Protein AF-A0A4Y8K3B5-F1 (afdb_monomer)

Structure (mmCIF, N/CA/C/O backbone):
data_AF-A0A4Y8K3B5-F1
#
_entry.id   AF-A0A4Y8K3B5-F1
#
loop_
_atom_site.group_PDB
_atom_site.id
_atom_site.type_symbol
_atom_site.label_atom_id
_atom_site.label_alt_id
_atom_site.label_comp_id
_atom_site.label_asym_id
_atom_site.label_entity_id
_atom_site.label_seq_id
_atom_site.pdbx_PDB_ins_code
_atom_site.Cartn_x
_atom_site.Cartn_y
_atom_site.Cartn_z
_atom_site.occupancy
_atom_site.B_iso_or_equiv
_atom_site.auth_seq_id
_atom_site.auth_comp_id
_atom_site.auth_asym_id
_atom_site.auth_atom_id
_atom_site.pdbx_PDB_model_num
ATOM 1 N N . MET A 1 1 ? -19.497 -3.022 11.521 1.00 83.75 1 MET A N 1
ATOM 2 C CA . MET A 1 1 ? -19.851 -3.407 12.909 1.00 83.75 1 MET A CA 1
ATOM 3 C C . MET A 1 1 ? -18.554 -3.649 13.669 1.00 83.75 1 MET A C 1
ATOM 5 O O . MET A 1 1 ? -17.689 -4.311 13.110 1.00 83.75 1 MET A O 1
ATOM 9 N N . TYR A 1 2 ? -18.401 -3.121 14.886 1.00 92.69 2 TYR A N 1
ATOM 10 C CA . TYR A 1 2 ? -17.222 -3.357 15.733 1.00 92.69 2 TYR A CA 1
ATOM 11 C C . TYR A 1 2 ? -17.596 -4.124 17.005 1.00 92.69 2 TYR A C 1
ATOM 13 O O . TYR A 1 2 ? -18.757 -4.153 17.409 1.00 92.69 2 TYR A O 1
ATOM 21 N N . THR A 1 3 ? -16.606 -4.762 17.628 1.00 96.38 3 THR A N 1
ATOM 22 C CA . THR A 1 3 ? -16.759 -5.501 18.891 1.00 96.38 3 THR A CA 1
ATOM 23 C C . THR A 1 3 ? -16.154 -4.694 20.035 1.00 96.38 3 THR A C 1
ATOM 25 O O . THR A 1 3 ? -15.008 -4.266 19.938 1.00 96.38 3 THR A O 1
ATOM 28 N N . ARG A 1 4 ? -16.889 -4.485 21.130 1.00 95.81 4 ARG A N 1
ATOM 29 C CA . ARG A 1 4 ? -16.336 -3.837 22.329 1.00 95.81 4 ARG A CA 1
ATOM 30 C C . ARG A 1 4 ? -15.684 -4.865 23.245 1.00 95.81 4 ARG A C 1
ATOM 32 O O . ARG A 1 4 ? -16.208 -5.960 23.435 1.00 95.81 4 ARG A O 1
ATOM 39 N N . VAL A 1 5 ? -14.543 -4.497 23.810 1.00 96.75 5 VAL A N 1
ATOM 40 C CA . VAL A 1 5 ? -13.755 -5.298 24.745 1.00 96.75 5 VAL A CA 1
ATOM 41 C C . VAL A 1 5 ? -13.869 -4.643 26.114 1.00 96.75 5 VAL A C 1
ATOM 43 O O . VAL A 1 5 ? -13.113 -3.739 26.450 1.00 96.75 5 VAL A O 1
ATOM 46 N N . GLU A 1 6 ? -14.867 -5.083 26.878 1.00 95.00 6 GLU A N 1
ATOM 47 C CA . GLU A 1 6 ? -15.272 -4.450 28.146 1.00 95.00 6 GLU A CA 1
ATOM 48 C C . GLU A 1 6 ? -14.908 -5.297 29.377 1.00 95.00 6 GLU A C 1
ATOM 50 O O . GLU A 1 6 ? -15.118 -4.882 30.513 1.00 95.00 6 GLU A O 1
ATOM 55 N N . THR A 1 7 ? -14.367 -6.504 29.178 1.00 96.56 7 THR A N 1
ATOM 56 C CA . THR A 1 7 ? -14.048 -7.434 30.269 1.00 96.56 7 THR A CA 1
ATOM 57 C C . THR A 1 7 ? -12.672 -8.060 30.101 1.00 96.56 7 THR A C 1
ATOM 59 O O . THR A 1 7 ? -12.177 -8.227 28.988 1.00 96.56 7 THR A O 1
ATOM 62 N N . SER A 1 8 ? -12.089 -8.494 31.218 1.00 96.38 8 SER A N 1
ATOM 63 C CA . SER A 1 8 ? -10.820 -9.230 31.248 1.00 96.38 8 SER A CA 1
ATOM 64 C C . SER A 1 8 ? -10.861 -10.525 30.416 1.00 96.38 8 SER A C 1
ATOM 66 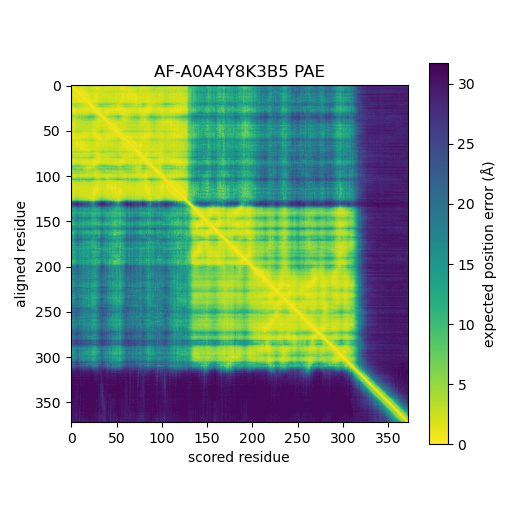O O . SER A 1 8 ? -9.904 -10.864 29.721 1.00 96.38 8 SER A O 1
ATOM 68 N N . VAL A 1 9 ? -12.007 -11.217 30.402 1.00 97.31 9 VAL A N 1
ATOM 69 C CA . VAL A 1 9 ? -12.218 -12.407 29.558 1.00 97.31 9 VAL A CA 1
ATOM 70 C C . VAL A 1 9 ? -12.198 -12.035 28.074 1.00 97.31 9 VAL A C 1
ATOM 72 O O . VAL A 1 9 ? -11.561 -12.726 27.282 1.00 97.31 9 VAL A O 1
ATOM 75 N N . ALA A 1 10 ? -12.843 -10.928 27.693 1.00 97.06 10 ALA A N 1
ATOM 76 C CA . ALA A 1 10 ? -12.814 -10.438 26.316 1.00 97.06 10 ALA A CA 1
ATOM 77 C C . ALA A 1 10 ? -11.402 -9.996 25.891 1.00 97.06 10 ALA A C 1
ATOM 79 O O . ALA A 1 10 ? -11.016 -10.231 24.749 1.00 97.06 10 ALA A O 1
ATOM 80 N N . VAL A 1 11 ? -10.606 -9.422 26.804 1.00 97.88 11 VAL A N 1
ATOM 81 C CA . VAL A 1 11 ? -9.186 -9.111 26.558 1.00 97.88 11 VAL A CA 1
ATOM 82 C C . VAL A 1 11 ? -8.391 -10.384 26.275 1.00 97.88 11 VAL A C 1
ATOM 84 O O . VAL A 1 11 ? -7.653 -10.431 25.294 1.00 97.88 11 VAL A O 1
ATOM 87 N N . GLN A 1 12 ? -8.582 -11.439 27.072 1.00 97.38 12 GLN A N 1
ATOM 88 C CA . GLN A 1 12 ? -7.907 -12.717 26.842 1.00 97.38 12 GLN A CA 1
ATOM 89 C C . GLN A 1 12 ? -8.307 -13.340 25.497 1.00 97.38 12 GLN A C 1
ATOM 91 O O . GLN A 1 12 ? -7.457 -13.856 24.777 1.00 97.38 12 GLN A O 1
ATOM 96 N N . GLN A 1 13 ? -9.591 -13.275 25.134 1.00 97.38 13 GLN A N 1
ATOM 97 C CA . GLN A 1 13 ? -10.078 -13.748 23.835 1.00 97.38 13 GLN A CA 1
ATOM 98 C C . GLN A 1 13 ? -9.484 -12.944 22.674 1.00 97.38 13 GLN A C 1
ATOM 100 O O . GLN A 1 13 ? -9.074 -13.536 21.676 1.00 97.38 13 GLN A O 1
ATOM 105 N N . LEU A 1 14 ? -9.404 -11.616 22.814 1.00 97.50 14 LEU A N 1
ATOM 106 C CA . LEU A 1 14 ? -8.757 -10.749 21.834 1.00 97.50 14 LEU A CA 1
ATOM 107 C C . LEU A 1 14 ? -7.278 -11.121 21.677 1.00 97.50 14 LEU A C 1
ATOM 109 O O . LEU A 1 14 ? -6.834 -11.341 20.555 1.00 97.50 14 LEU A O 1
ATOM 113 N N . ALA A 1 15 ? -6.536 -11.247 22.778 1.00 97.31 15 ALA A N 1
ATOM 114 C CA . ALA A 1 15 ? -5.122 -11.609 22.751 1.00 97.31 15 ALA A CA 1
ATOM 115 C C . ALA A 1 15 ? -4.896 -12.981 22.099 1.00 97.31 15 ALA A C 1
ATOM 117 O O . ALA A 1 15 ? -4.095 -13.095 21.175 1.00 97.31 15 ALA A O 1
ATOM 118 N N . ASN A 1 16 ? -5.652 -14.004 22.513 1.00 96.62 16 ASN A N 1
ATOM 119 C CA . ASN A 1 16 ? -5.570 -15.344 21.928 1.00 96.62 16 ASN A CA 1
ATOM 120 C C . ASN A 1 16 ? -5.848 -15.317 20.419 1.00 96.62 16 ASN A C 1
ATOM 122 O O . ASN A 1 16 ? -5.157 -15.983 19.657 1.00 96.62 16 ASN A O 1
ATOM 126 N N . GLY A 1 17 ? -6.833 -14.526 19.985 1.00 95.69 17 GLY A N 1
ATOM 127 C CA . GLY A 1 17 ? -7.130 -14.348 18.569 1.00 95.69 17 GLY A CA 1
ATOM 128 C C . GLY A 1 17 ? -6.025 -13.615 17.808 1.00 95.69 17 GLY A C 1
ATOM 129 O O . GLY A 1 17 ? -5.702 -14.010 16.697 1.00 95.69 17 GLY A O 1
ATOM 130 N N . LEU A 1 18 ? -5.396 -12.590 18.390 1.00 96.00 18 LEU A N 1
ATOM 131 C CA . LEU A 1 18 ? -4.265 -11.894 17.759 1.00 96.00 18 LEU A CA 1
ATOM 132 C C . LEU A 1 18 ? -3.042 -12.812 17.566 1.00 96.00 18 LEU A C 1
ATOM 134 O O . LEU A 1 18 ? -2.334 -12.659 16.572 1.00 96.00 18 LEU A O 1
ATOM 138 N N . HIS A 1 19 ? -2.831 -13.778 18.468 1.00 94.75 19 HIS A N 1
ATOM 139 C CA . HIS A 1 19 ? -1.803 -14.826 18.351 1.00 94.75 19 HIS A CA 1
ATOM 140 C C . HIS A 1 19 ? -2.160 -15.955 17.378 1.00 94.75 19 HIS A C 1
ATOM 142 O O . HIS A 1 19 ? -1.281 -16.723 16.988 1.00 94.75 19 HIS A O 1
ATOM 148 N N . ASP A 1 20 ? -3.420 -16.063 16.959 1.00 94.50 20 ASP A N 1
ATOM 149 C CA . ASP A 1 20 ? -3.838 -17.057 15.977 1.00 94.50 20 ASP A CA 1
ATOM 150 C C . ASP A 1 20 ? -3.389 -16.640 14.565 1.00 94.50 20 ASP A C 1
ATOM 152 O O . ASP A 1 20 ? -3.889 -15.673 13.973 1.00 94.50 20 ASP A O 1
ATOM 156 N N . SER A 1 21 ? -2.431 -17.391 14.015 1.00 90.19 21 SER A N 1
ATOM 157 C CA . SER A 1 21 ? -1.927 -17.203 12.653 1.00 90.19 21 SER A CA 1
ATOM 158 C C . SER A 1 21 ? -2.905 -17.693 11.580 1.00 90.19 21 SER A C 1
ATOM 160 O O . SER A 1 21 ? -2.761 -17.321 10.416 1.00 90.19 21 SER A O 1
ATOM 162 N N . GLY A 1 22 ? -3.923 -18.472 11.963 1.00 89.19 22 GLY A N 1
ATOM 163 C CA . GLY A 1 22 ? -4.983 -18.988 11.097 1.00 89.19 22 GLY A CA 1
ATOM 164 C C . GLY A 1 22 ? -6.173 -18.045 10.902 1.00 89.19 22 GLY A C 1
ATOM 165 O O . GLY A 1 22 ? -7.165 -18.451 10.295 1.00 89.19 22 GLY A O 1
ATOM 166 N N . ARG A 1 23 ? -6.109 -16.801 11.402 1.00 93.31 23 ARG A N 1
ATOM 167 C CA . ARG A 1 23 ? -7.168 -15.798 11.197 1.00 93.31 23 ARG A CA 1
ATOM 168 C C . ARG A 1 23 ? -7.490 -15.618 9.715 1.00 93.31 23 ARG A C 1
ATOM 170 O O . ARG A 1 23 ? -6.604 -15.498 8.881 1.00 93.31 23 ARG A O 1
ATOM 177 N N . ASP A 1 24 ? -8.774 -15.509 9.398 1.00 89.50 24 ASP A N 1
ATOM 178 C CA . ASP A 1 24 ? -9.252 -15.306 8.029 1.00 89.50 24 ASP A CA 1
ATOM 179 C C . ASP A 1 24 ? -9.118 -13.852 7.557 1.00 89.50 24 ASP A C 1
ATOM 181 O O . ASP A 1 24 ? -9.246 -13.585 6.368 1.00 89.50 24 ASP A O 1
ATOM 185 N N . ARG A 1 25 ? -8.899 -12.901 8.476 1.00 93.25 25 ARG A N 1
ATOM 186 C CA . ARG A 1 25 ? -8.786 -11.477 8.154 1.00 93.25 25 ARG A CA 1
ATOM 187 C C . ARG A 1 25 ? -8.002 -10.654 9.180 1.00 93.25 25 ARG A C 1
ATOM 189 O O . ARG A 1 25 ? -7.949 -11.056 10.347 1.00 93.25 25 ARG A O 1
ATOM 196 N N . PRO A 1 26 ? -7.433 -9.496 8.788 1.00 95.50 26 PRO A N 1
ATOM 197 C CA . PRO A 1 26 ? -6.773 -8.567 9.700 1.00 95.50 26 PRO A CA 1
ATOM 198 C C . PRO A 1 26 ? -7.701 -8.078 10.809 1.00 95.50 26 PRO A C 1
ATOM 200 O O . PRO A 1 26 ? -8.916 -7.946 10.620 1.00 95.50 26 PRO A O 1
ATOM 203 N N . TRP A 1 27 ? -7.133 -7.813 11.983 1.00 97.56 27 TRP A N 1
ATOM 204 C CA . TRP A 1 27 ? -7.870 -7.253 13.118 1.00 97.56 27 TRP A CA 1
ATOM 205 C C . TRP A 1 27 ? -7.338 -5.860 13.427 1.00 97.56 27 TRP A C 1
ATOM 207 O O . TRP A 1 27 ? -6.131 -5.665 13.513 1.00 97.56 27 TRP A O 1
ATOM 217 N N . VAL A 1 28 ? -8.238 -4.904 13.626 1.00 97.88 28 VAL A N 1
ATOM 218 C CA . VAL A 1 28 ? -7.922 -3.533 14.024 1.00 97.88 28 VAL A CA 1
ATOM 219 C C . VAL A 1 28 ? -8.398 -3.328 15.448 1.00 97.88 28 VAL A C 1
ATOM 221 O O . VAL A 1 28 ? -9.571 -3.543 15.743 1.00 97.88 28 VAL A O 1
ATOM 224 N N . VAL A 1 29 ? -7.499 -2.905 16.329 1.00 97.94 29 VAL A N 1
ATOM 225 C CA . VAL A 1 29 ? -7.821 -2.571 17.717 1.00 97.94 29 VAL A CA 1
ATOM 226 C C . VAL A 1 29 ? -7.684 -1.067 17.884 1.00 97.94 29 VAL A C 1
ATOM 228 O O . VAL A 1 29 ? -6.636 -0.504 17.578 1.00 97.94 29 VAL A O 1
ATOM 231 N N . VAL A 1 30 ? -8.741 -0.422 18.363 1.00 97.69 30 VAL A N 1
ATOM 232 C CA . VAL A 1 30 ? -8.793 1.010 18.664 1.00 97.69 30 VAL A CA 1
ATOM 233 C C . VAL A 1 30 ? -8.993 1.176 20.159 1.00 97.69 30 VAL A C 1
ATOM 235 O O . VAL A 1 30 ? -9.850 0.517 20.747 1.00 97.69 30 VAL A O 1
ATOM 238 N N . SER A 1 31 ? -8.218 2.067 20.766 1.00 96.25 31 SER A N 1
ATOM 239 C CA . SER A 1 31 ? -8.417 2.484 22.148 1.00 96.25 31 SER A CA 1
ATOM 240 C C . SER A 1 31 ? -9.168 3.812 22.229 1.00 96.25 31 SER A C 1
ATOM 242 O O . SER A 1 31 ? -8.913 4.715 21.433 1.00 96.25 31 SER A O 1
ATOM 244 N N . SER A 1 32 ? -10.094 3.947 23.177 1.00 93.75 32 SER A N 1
ATOM 245 C CA . SER A 1 32 ? -10.698 5.241 23.530 1.00 93.75 32 SER A CA 1
ATOM 246 C C . SER A 1 32 ? -9.894 5.959 24.620 1.00 93.75 32 SER A C 1
ATOM 248 O O . SER A 1 32 ? -9.117 5.297 25.314 1.00 93.75 32 SER A O 1
ATOM 250 N N . PRO A 1 33 ? -10.046 7.285 24.803 1.00 91.19 33 PRO A N 1
ATOM 251 C CA . PRO A 1 33 ? -9.440 8.003 25.922 1.00 91.19 33 PRO A CA 1
ATOM 252 C C . PRO A 1 33 ? -9.828 7.402 27.279 1.00 91.19 33 PRO A C 1
ATOM 254 O O . PRO A 1 33 ? -10.920 6.853 27.439 1.00 91.19 33 PRO A O 1
ATOM 257 N N . PHE A 1 34 ? -8.950 7.552 28.273 1.00 88.56 34 PHE A N 1
ATOM 258 C CA . PHE A 1 34 ? -9.192 7.064 29.633 1.00 88.56 34 PHE A CA 1
ATOM 259 C C . PHE A 1 34 ? -10.488 7.642 30.224 1.00 88.56 34 PHE A C 1
ATOM 261 O O . PHE A 1 34 ? -10.708 8.853 30.173 1.00 88.56 34 PHE A O 1
ATOM 268 N N . GLY A 1 35 ? -11.329 6.784 30.808 1.00 84.50 35 GLY A N 1
ATOM 269 C CA . GLY A 1 35 ? -12.595 7.184 31.427 1.00 84.50 35 GLY A CA 1
ATOM 270 C C . GLY A 1 35 ? -13.713 7.478 30.425 1.00 84.50 35 GLY A C 1
ATOM 271 O O . GLY A 1 35 ? -14.761 7.998 30.813 1.00 84.50 35 GLY A O 1
ATOM 272 N N . THR A 1 36 ? -13.505 7.182 29.139 1.00 87.44 36 THR A N 1
ATOM 273 C CA . THR A 1 36 ? -14.505 7.384 28.090 1.00 87.44 36 THR A CA 1
ATOM 274 C C . THR A 1 36 ? -14.632 6.143 27.222 1.00 87.44 36 THR A C 1
ATOM 276 O O . THR A 1 36 ? -13.644 5.553 26.795 1.00 87.44 36 THR A O 1
ATOM 279 N N . ALA A 1 37 ? -15.864 5.778 26.881 1.00 84.38 37 ALA A N 1
ATOM 280 C CA . ALA A 1 37 ? -16.131 4.642 26.002 1.00 84.38 37 ALA A CA 1
ATOM 281 C C . ALA A 1 37 ? -16.168 5.031 24.507 1.00 84.38 37 ALA A C 1
ATOM 283 O O . ALA A 1 37 ? -16.436 4.181 23.656 1.00 84.38 37 ALA A O 1
ATOM 284 N N . VAL A 1 38 ? -15.964 6.315 24.187 1.00 89.19 38 VAL A N 1
ATOM 285 C CA . VAL A 1 38 ? -16.042 6.870 22.828 1.00 89.19 38 VAL A CA 1
ATOM 286 C C . VAL A 1 38 ? -14.626 7.175 22.344 1.00 89.19 38 VAL A C 1
ATOM 288 O O . VAL A 1 38 ? -13.961 7.998 22.966 1.00 89.19 38 VAL A O 1
ATOM 291 N N . PRO A 1 39 ? -14.134 6.527 21.277 1.00 92.06 39 PRO A N 1
ATOM 292 C CA . PRO A 1 39 ? -12.815 6.824 20.740 1.00 92.06 39 PRO A CA 1
ATOM 293 C C . PRO A 1 39 ? -12.799 8.162 19.997 1.00 92.06 39 PRO A C 1
ATOM 295 O O . PRO A 1 39 ? -13.800 8.566 19.410 1.00 92.06 39 PRO A O 1
ATOM 298 N N . GLU A 1 40 ? -11.641 8.823 19.986 1.00 92.00 40 GLU A N 1
ATOM 299 C CA . GLU A 1 40 ? -11.403 9.968 19.097 1.00 92.00 40 GLU A CA 1
ATOM 300 C C . GLU A 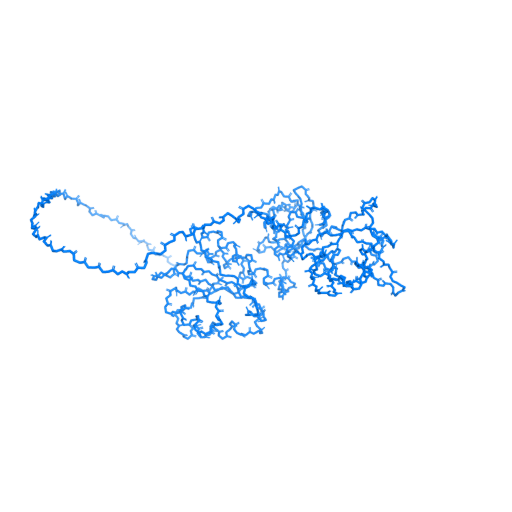1 40 ? -11.323 9.520 17.634 1.00 92.00 40 GLU A C 1
ATOM 302 O O . GLU A 1 40 ? -11.864 10.176 16.749 1.00 92.00 40 GLU A O 1
ATOM 307 N N . ILE A 1 41 ? -10.673 8.378 17.385 1.00 93.94 41 ILE A N 1
ATOM 308 C CA . ILE A 1 41 ? -10.634 7.727 16.073 1.00 93.94 41 ILE A CA 1
ATOM 309 C C . ILE A 1 41 ? -12.064 7.398 15.627 1.00 93.94 41 ILE A C 1
ATOM 311 O O . ILE A 1 41 ? -12.838 6.805 16.383 1.00 93.94 41 ILE A O 1
ATOM 315 N N . GLY A 1 42 ? -12.391 7.717 14.372 1.00 92.81 42 GLY A N 1
ATOM 316 C CA . GLY A 1 42 ? -13.704 7.506 13.768 1.00 92.81 42 GLY A CA 1
ATOM 317 C C . GLY A 1 42 ? -14.035 6.025 13.584 1.00 92.81 42 GLY A C 1
ATOM 318 O O . GLY A 1 42 ? -13.936 5.483 12.484 1.00 92.81 42 GLY A O 1
ATOM 319 N N . ILE A 1 43 ? -14.446 5.342 14.655 1.00 93.81 43 ILE A N 1
ATOM 320 C CA . ILE A 1 43 ? -14.652 3.887 14.645 1.00 93.81 43 ILE A CA 1
ATOM 321 C C . ILE A 1 43 ? -15.805 3.433 13.742 1.00 93.81 43 ILE A C 1
ATOM 323 O O . ILE A 1 43 ? -15.745 2.343 13.165 1.00 93.81 43 ILE A O 1
ATOM 327 N N . ASP A 1 44 ? -16.830 4.267 13.569 1.00 91.81 44 ASP A N 1
ATOM 328 C CA . ASP A 1 44 ? -17.928 4.005 12.636 1.00 91.81 44 ASP A CA 1
ATOM 329 C C . ASP A 1 44 ? -17.461 4.149 11.180 1.00 91.81 44 ASP A C 1
ATOM 331 O O . ASP A 1 44 ? -17.804 3.322 10.328 1.00 91.81 44 ASP A O 1
ATOM 335 N N . GLN A 1 45 ? -16.591 5.128 10.901 1.00 88.81 45 GLN A N 1
ATOM 336 C CA . GLN A 1 45 ? -15.936 5.261 9.599 1.00 88.81 45 GLN A CA 1
ATOM 337 C C . GLN A 1 45 ? -15.054 4.037 9.322 1.00 88.81 45 GLN A C 1
ATOM 339 O O . GLN A 1 45 ? -15.202 3.413 8.275 1.00 88.81 45 GLN A O 1
ATOM 344 N N . LEU A 1 46 ? -14.205 3.624 10.269 1.00 91.88 46 LEU A N 1
ATOM 345 C CA . LEU A 1 46 ? -13.419 2.389 10.145 1.00 91.88 46 LEU A CA 1
ATOM 346 C C . LEU A 1 46 ? -14.329 1.191 9.868 1.00 91.88 46 LEU A C 1
ATOM 348 O O . LEU A 1 46 ? -14.160 0.478 8.887 1.00 91.88 46 LEU A O 1
ATOM 352 N N . SER A 1 47 ? -15.350 0.998 10.693 1.00 90.38 47 SER A N 1
ATOM 353 C CA . SER A 1 47 ? -16.266 -0.136 10.580 1.00 90.38 47 SER A CA 1
ATOM 354 C C . SER A 1 47 ? -17.032 -0.191 9.261 1.00 90.38 47 SER A C 1
ATOM 356 O O . SER A 1 47 ? -17.375 -1.288 8.824 1.00 90.38 47 SER A O 1
ATOM 358 N N . SER A 1 48 ? -17.351 0.961 8.670 1.00 85.56 48 SER A N 1
ATOM 359 C CA . SER A 1 48 ? -18.035 1.044 7.375 1.00 85.56 48 SER A CA 1
ATOM 360 C C . SER A 1 48 ? -17.078 0.844 6.205 1.00 85.56 48 SER A C 1
ATOM 362 O O . SER A 1 48 ? -17.449 0.200 5.232 1.00 85.56 48 SER A O 1
ATOM 364 N N . GLN A 1 49 ? -15.845 1.345 6.306 1.00 85.12 49 GLN A N 1
ATOM 365 C CA . GLN A 1 49 ? -14.868 1.218 5.234 1.00 85.12 49 GLN A CA 1
ATOM 366 C C . GLN A 1 49 ? -14.225 -0.168 5.213 1.00 85.12 49 GLN A C 1
ATOM 368 O O . GLN A 1 49 ? -14.155 -0.771 4.157 1.00 85.12 49 GLN A O 1
ATOM 373 N N . ILE A 1 50 ? -13.736 -0.699 6.331 1.00 90.12 50 ILE A N 1
ATOM 374 C CA . ILE A 1 50 ? -12.922 -1.932 6.331 1.00 90.12 50 ILE A CA 1
ATOM 375 C C . ILE A 1 50 ? -13.653 -3.156 6.893 1.00 90.12 50 ILE A C 1
ATOM 377 O O . ILE A 1 50 ? -13.052 -4.217 7.019 1.00 90.12 50 ILE A O 1
ATOM 381 N N . GLY A 1 51 ? -14.929 -3.033 7.270 1.00 87.31 51 GLY A N 1
ATOM 382 C CA . GLY A 1 51 ? -15.669 -4.111 7.939 1.00 87.31 51 GLY A CA 1
ATOM 383 C C . GLY A 1 51 ? -15.917 -5.360 7.082 1.00 87.31 51 GLY A C 1
ATOM 384 O O . GLY A 1 51 ? -16.196 -6.428 7.625 1.00 87.31 51 GLY A O 1
ATOM 385 N N . ASP A 1 52 ? -15.807 -5.239 5.760 1.00 84.75 52 ASP A N 1
ATOM 386 C CA . ASP A 1 52 ? -15.865 -6.333 4.789 1.00 84.75 52 ASP A CA 1
ATOM 387 C C . ASP A 1 52 ? -14.601 -7.209 4.829 1.00 84.75 52 ASP A C 1
ATOM 389 O O . ASP A 1 52 ? -14.689 -8.436 4.737 1.00 84.75 52 ASP A O 1
ATOM 393 N N . VAL A 1 53 ? -13.440 -6.591 5.057 1.00 87.69 53 VAL A N 1
ATOM 394 C CA . VAL A 1 53 ? -12.124 -7.242 4.968 1.00 87.69 53 VAL A CA 1
ATOM 395 C C . VAL A 1 53 ? -11.328 -7.277 6.268 1.00 87.69 53 VAL A C 1
ATOM 397 O O . VAL A 1 53 ? -10.273 -7.891 6.294 1.00 87.69 53 VAL A O 1
ATOM 400 N N . ALA A 1 54 ? -11.807 -6.675 7.356 1.00 93.69 54 ALA A N 1
ATOM 401 C CA . ALA A 1 54 ? -11.142 -6.662 8.658 1.00 93.69 54 ALA A CA 1
ATOM 402 C C . ALA A 1 54 ? -12.152 -6.692 9.819 1.00 93.69 54 ALA A C 1
ATOM 404 O O . ALA A 1 54 ? -13.307 -6.287 9.683 1.00 93.69 54 ALA A O 1
ATOM 405 N N . ARG A 1 55 ? -11.718 -7.164 10.996 1.00 95.44 55 ARG A N 1
ATOM 406 C CA . ARG A 1 55 ? -12.511 -7.092 12.241 1.00 95.44 55 ARG A CA 1
ATOM 407 C C . ARG A 1 55 ? -12.053 -5.914 13.084 1.00 95.44 55 ARG A C 1
ATOM 409 O O . ARG A 1 55 ? -10.867 -5.798 13.362 1.00 95.44 55 ARG A O 1
ATOM 416 N N . VAL A 1 56 ? -12.988 -5.084 13.537 1.00 97.50 56 VAL A N 1
ATOM 417 C CA . VAL A 1 56 ? -12.686 -3.903 14.358 1.00 97.50 56 VAL A CA 1
ATOM 418 C C . VAL A 1 56 ? -13.064 -4.161 15.817 1.00 97.50 56 VAL A C 1
ATOM 420 O O . VAL A 1 56 ? -14.177 -4.611 16.105 1.00 97.50 56 VAL A O 1
ATOM 423 N N . PHE A 1 57 ? -12.147 -3.855 16.732 1.00 97.75 57 PHE A N 1
ATOM 424 C CA . PHE A 1 57 ? -12.309 -3.961 18.178 1.00 97.75 57 PHE A CA 1
ATOM 425 C C . PHE A 1 57 ? -12.106 -2.598 18.843 1.00 97.75 57 PHE A C 1
ATOM 427 O O . PHE A 1 57 ? -11.198 -1.857 18.474 1.00 97.75 57 PHE A O 1
ATOM 434 N N . LEU A 1 58 ? -12.929 -2.295 19.844 1.00 97.38 58 LEU A N 1
ATOM 435 C CA . LEU A 1 58 ? -12.813 -1.107 20.689 1.00 97.38 58 LEU A CA 1
ATOM 436 C C . LEU A 1 58 ? -12.493 -1.522 22.118 1.00 97.38 58 LEU A C 1
ATOM 438 O O . LEU A 1 58 ? -13.226 -2.324 22.693 1.00 97.38 58 LEU A O 1
ATOM 442 N N . ILE A 1 59 ? -11.449 -0.946 22.696 1.00 96.81 59 ILE A N 1
ATOM 443 C CA . ILE A 1 59 ? -11.044 -1.167 24.083 1.00 96.81 59 ILE A CA 1
ATOM 444 C C . ILE A 1 59 ? -10.888 0.181 24.793 1.00 96.81 59 ILE A C 1
ATOM 446 O O . ILE A 1 59 ? -10.390 1.138 24.212 1.00 96.81 59 ILE A O 1
ATOM 450 N N . GLU A 1 60 ? -11.324 0.299 26.042 1.00 95.06 60 GLU A N 1
ATOM 451 C CA . GLU A 1 60 ? -11.105 1.536 26.797 1.00 95.06 60 GLU A CA 1
ATOM 452 C C . GLU A 1 60 ? -9.660 1.616 27.299 1.00 95.06 60 GLU A C 1
ATOM 454 O O . GLU A 1 60 ? -9.146 0.644 27.862 1.00 95.06 60 GLU A O 1
ATOM 459 N N . THR A 1 61 ? -8.998 2.768 27.113 1.00 93.94 61 THR A N 1
ATOM 460 C CA . THR A 1 61 ? -7.666 2.982 27.699 1.00 93.94 61 THR A CA 1
ATOM 461 C C . THR A 1 61 ? -7.752 2.903 29.217 1.00 93.94 61 THR A C 1
ATOM 463 O O . THR A 1 61 ? -8.511 3.629 29.850 1.00 93.94 61 THR A O 1
ATOM 466 N N . GLY A 1 62 ? -6.919 2.051 29.806 1.00 93.19 62 GLY A N 1
ATOM 467 C CA . GLY A 1 62 ? -6.868 1.805 31.239 1.00 93.19 62 GLY A CA 1
ATOM 468 C C . GLY A 1 62 ? -6.404 0.384 31.532 1.00 93.19 62 GLY A C 1
ATOM 469 O O . GLY A 1 62 ? -5.491 -0.138 30.885 1.00 93.19 62 GLY A O 1
ATOM 470 N N . GLU A 1 63 ? -7.052 -0.254 32.502 1.00 94.94 63 GLU A N 1
ATOM 471 C CA . GLU A 1 63 ? -6.660 -1.583 32.973 1.00 94.94 63 GLU A CA 1
ATOM 472 C C . GLU A 1 63 ? -6.750 -2.652 31.876 1.00 94.94 63 GLU A C 1
ATOM 474 O O . GLU A 1 63 ? -5.844 -3.469 31.738 1.00 94.94 63 GLU A O 1
ATOM 479 N N . LEU A 1 64 ? -7.780 -2.594 31.026 1.00 95.81 64 LEU A N 1
ATOM 480 C CA . LEU A 1 64 ? -7.956 -3.554 29.935 1.00 95.81 64 LEU A CA 1
ATOM 481 C C . LEU A 1 64 ? -6.853 -3.431 28.872 1.00 95.81 64 LEU A C 1
ATOM 483 O O . LEU A 1 64 ? -6.342 -4.448 28.408 1.00 95.81 64 LEU A O 1
ATOM 487 N N . THR A 1 65 ? -6.432 -2.211 28.515 1.00 96.25 65 THR A N 1
ATOM 488 C CA . THR A 1 65 ? -5.298 -2.014 27.592 1.00 96.25 65 THR A CA 1
ATOM 489 C C . THR A 1 65 ? -3.962 -2.430 28.198 1.00 96.25 65 THR A C 1
ATOM 491 O O . THR A 1 65 ? -3.118 -2.942 27.465 1.00 96.25 65 THR A O 1
ATOM 494 N N . ARG A 1 66 ? -3.759 -2.263 29.519 1.00 96.38 66 ARG A N 1
ATOM 495 C CA . ARG A 1 66 ? -2.557 -2.797 30.185 1.00 96.38 66 ARG A CA 1
ATOM 496 C C . ARG A 1 66 ? -2.553 -4.318 30.153 1.00 96.38 66 ARG A C 1
ATOM 498 O O . ARG A 1 66 ? -1.566 -4.897 29.726 1.00 96.38 66 ARG A O 1
ATOM 505 N N . GLN A 1 67 ? -3.673 -4.942 30.524 1.00 97.19 67 GLN A N 1
ATOM 506 C CA . GLN A 1 67 ? -3.813 -6.393 30.488 1.00 97.19 67 GLN A CA 1
ATOM 507 C C . GLN A 1 67 ? -3.576 -6.939 29.074 1.00 97.19 67 GLN A C 1
ATOM 509 O O . GLN A 1 67 ? -2.886 -7.939 28.910 1.00 97.19 67 GLN A O 1
ATOM 514 N N . LEU A 1 68 ? -4.120 -6.283 28.044 1.00 97.38 68 LEU A N 1
ATOM 515 C CA . LEU A 1 68 ? -3.841 -6.655 26.660 1.00 97.38 68 LEU A CA 1
ATOM 516 C C . LEU A 1 68 ? -2.344 -6.519 26.348 1.00 97.38 68 LEU A C 1
ATOM 518 O O . LEU A 1 68 ? -1.771 -7.423 25.756 1.00 97.38 68 LEU A O 1
ATOM 522 N N . GLY A 1 69 ? -1.712 -5.419 26.764 1.00 96.25 69 GLY A N 1
ATOM 523 C CA . GLY A 1 69 ? -0.276 -5.195 26.597 1.00 96.25 69 GLY A CA 1
ATOM 524 C C . GLY A 1 69 ? 0.591 -6.285 27.231 1.00 96.25 69 GLY A C 1
ATOM 525 O O . GLY A 1 69 ? 1.542 -6.722 26.595 1.00 96.25 69 GLY A O 1
ATOM 526 N N . ASP A 1 70 ? 0.224 -6.777 28.416 1.00 97.00 70 ASP A N 1
ATOM 527 C CA . ASP A 1 70 ? 0.936 -7.858 29.117 1.00 97.00 70 ASP A CA 1
ATOM 528 C C . ASP A 1 70 ? 0.829 -9.217 28.390 1.00 97.00 70 ASP A C 1
ATOM 530 O O . ASP A 1 70 ? 1.671 -10.096 28.572 1.00 97.00 70 ASP A O 1
ATOM 534 N N . LEU A 1 71 ? -0.205 -9.399 27.560 1.00 96.75 71 LEU A N 1
ATOM 535 C CA . LEU A 1 71 ? -0.449 -10.618 26.776 1.00 96.75 71 LEU A CA 1
ATOM 536 C C . LEU A 1 71 ? 0.130 -10.557 25.353 1.00 96.75 71 LEU A C 1
ATOM 538 O O . LEU A 1 71 ? 0.134 -11.568 24.642 1.00 96.75 71 LEU A O 1
ATOM 542 N N . LEU A 1 72 ? 0.584 -9.384 24.910 1.00 95.75 72 LEU A N 1
ATOM 543 C CA . LEU A 1 72 ? 1.156 -9.167 23.585 1.00 95.75 72 LEU A CA 1
ATOM 544 C C . LEU A 1 72 ? 2.685 -9.056 23.657 1.00 95.75 72 LEU A C 1
ATOM 546 O O . LEU A 1 72 ? 3.239 -8.686 24.692 1.00 95.75 72 LEU A O 1
ATOM 550 N N . PRO A 1 73 ? 3.402 -9.333 22.553 1.00 94.38 73 PRO A N 1
ATOM 551 C CA . PRO A 1 73 ? 4.821 -9.024 22.479 1.00 94.38 73 PRO A CA 1
ATOM 552 C C . PRO A 1 73 ? 5.073 -7.529 22.706 1.00 94.38 73 PRO A C 1
ATOM 554 O O . PRO A 1 73 ? 4.248 -6.676 22.358 1.00 94.38 73 PRO A O 1
ATOM 557 N N . ALA A 1 74 ? 6.242 -7.204 23.257 1.00 90.00 74 ALA A N 1
ATOM 558 C CA . ALA A 1 74 ? 6.622 -5.822 23.515 1.00 90.00 74 ALA A CA 1
ATOM 559 C C . ALA A 1 74 ? 6.472 -4.956 22.250 1.00 90.00 74 ALA A C 1
ATOM 561 O O . ALA A 1 74 ? 6.856 -5.371 21.159 1.00 90.00 74 ALA A O 1
ATOM 562 N N . GLN A 1 75 ? 5.966 -3.731 22.422 1.00 90.94 75 GLN A N 1
ATOM 563 C CA . GLN A 1 75 ? 5.731 -2.723 21.374 1.00 90.94 75 GLN A CA 1
ATOM 564 C C . GLN A 1 75 ? 4.482 -2.944 20.505 1.00 90.94 75 GLN A C 1
ATOM 566 O O . GLN A 1 75 ? 4.185 -2.089 19.666 1.00 90.94 75 GLN A O 1
ATOM 571 N N . PHE A 1 76 ? 3.701 -4.006 20.730 1.00 94.75 76 PHE A N 1
ATOM 572 C CA . PHE A 1 76 ? 2.450 -4.275 20.006 1.00 94.75 76 PHE A CA 1
ATOM 573 C C . PHE A 1 76 ? 1.180 -3.856 20.749 1.00 94.75 76 PHE A C 1
ATOM 575 O O . PHE A 1 76 ? 0.082 -4.077 20.249 1.00 94.75 76 PHE A O 1
ATOM 582 N N . GLN A 1 77 ? 1.303 -3.212 21.904 1.00 94.44 77 GLN A N 1
ATOM 583 C CA . GLN A 1 77 ? 0.179 -2.680 22.668 1.00 94.44 77 GLN A CA 1
ATOM 584 C C . GLN A 1 77 ? -0.576 -1.545 21.938 1.00 94.44 77 GLN A C 1
ATOM 586 O O . GLN A 1 77 ? -0.037 -0.876 21.047 1.00 94.44 77 GLN A O 1
ATOM 591 N N . VAL A 1 78 ? -1.823 -1.312 22.363 1.00 95.12 78 VAL A N 1
ATOM 592 C CA . VAL A 1 78 ? -2.700 -0.211 21.928 1.00 95.12 78 VAL A CA 1
ATOM 593 C C . VAL A 1 78 ? -3.248 0.490 23.166 1.00 95.12 78 VAL A C 1
ATOM 595 O O . VAL A 1 78 ? -3.754 -0.176 24.065 1.00 95.12 78 VAL A O 1
ATOM 598 N N . TYR A 1 79 ? -3.112 1.812 23.234 1.00 93.19 79 TYR A N 1
ATOM 599 C CA . TYR A 1 79 ? -3.516 2.636 24.375 1.00 93.19 79 TYR A CA 1
ATOM 600 C C . TYR A 1 79 ? -3.559 4.118 23.980 1.00 93.19 79 TYR A C 1
ATOM 602 O O . TYR A 1 79 ? -2.985 4.505 22.964 1.00 93.19 79 TYR A O 1
ATOM 610 N N . GLY A 1 80 ? -4.170 4.955 24.822 1.00 89.25 80 GLY A N 1
ATOM 611 C CA . GLY A 1 80 ? -4.025 6.412 24.759 1.00 89.25 80 GLY A CA 1
ATOM 612 C C . GLY A 1 80 ? -4.646 7.030 23.511 1.00 89.25 80 GLY A C 1
ATOM 613 O O . GLY A 1 80 ? -3.982 7.798 22.821 1.00 89.25 80 GLY A O 1
ATOM 614 N N . SER A 1 81 ? -5.892 6.663 23.205 1.00 89.94 81 SER A N 1
ATOM 615 C CA . SER A 1 81 ? -6.612 7.125 22.005 1.00 89.94 81 SER A CA 1
ATOM 616 C C . SER A 1 81 ? -5.957 6.706 20.680 1.00 89.94 81 SER A C 1
ATOM 618 O O . SER A 1 81 ? -6.210 7.311 19.642 1.00 89.94 81 SER A O 1
ATOM 620 N N . ALA A 1 82 ? -5.110 5.676 20.690 1.00 94.56 82 ALA A N 1
ATOM 621 C CA . ALA A 1 82 ? -4.469 5.150 19.491 1.00 94.56 82 ALA A CA 1
ATOM 622 C C . ALA A 1 82 ? -5.202 3.930 18.930 1.00 94.56 82 ALA A C 1
ATOM 624 O O . ALA A 1 82 ? -5.985 3.280 19.628 1.00 94.56 82 ALA A O 1
ATOM 625 N N . GLY A 1 83 ? -4.883 3.560 17.693 1.00 96.75 83 GLY A N 1
ATOM 626 C CA . GLY A 1 83 ? -5.268 2.275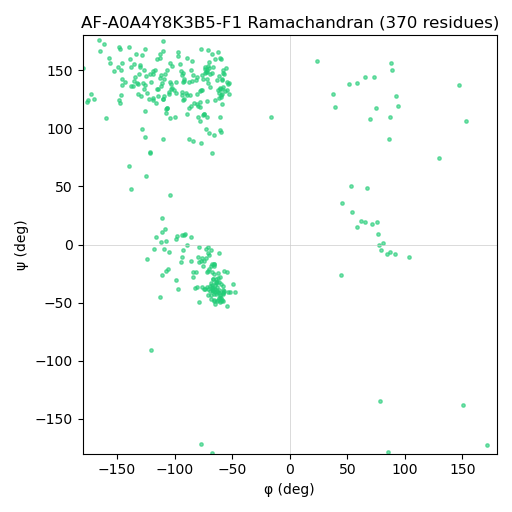 17.121 1.00 96.75 83 GLY A CA 1
ATOM 627 C C . GLY A 1 83 ? -4.116 1.578 16.411 1.00 96.75 83 GLY A C 1
ATOM 628 O O . GLY A 1 83 ? -3.093 2.187 16.099 1.00 96.75 83 GLY A O 1
ATOM 629 N N . ARG A 1 84 ? -4.279 0.281 16.159 1.00 97.56 84 ARG A N 1
ATOM 630 C CA . ARG A 1 84 ? -3.319 -0.545 15.422 1.00 97.56 84 ARG A CA 1
ATOM 631 C C . ARG A 1 84 ? -4.045 -1.597 14.594 1.00 97.56 84 ARG A C 1
ATOM 633 O O . ARG A 1 84 ? -4.969 -2.239 15.094 1.00 97.56 84 ARG A O 1
ATOM 640 N N . SER A 1 85 ? -3.596 -1.795 13.357 1.00 96.81 85 SER A N 1
ATOM 641 C CA . SER A 1 85 ? -3.969 -2.953 12.539 1.00 96.81 85 SER A CA 1
ATOM 642 C C . SER A 1 85 ? -2.953 -4.080 12.719 1.00 96.81 85 SER A C 1
ATOM 644 O O . SER A 1 85 ? -1.751 -3.819 12.768 1.00 96.81 85 SER A O 1
ATOM 646 N N . TYR A 1 86 ? -3.430 -5.320 12.798 1.00 96.69 86 TYR A N 1
ATOM 647 C CA . TYR A 1 86 ? -2.619 -6.532 12.894 1.00 96.69 86 TYR A CA 1
ATOM 648 C C . TYR A 1 86 ? -2.892 -7.430 11.681 1.00 96.69 86 TYR A C 1
ATOM 650 O O . TYR A 1 86 ? -4.054 -7.814 11.479 1.00 96.69 86 TYR A O 1
ATOM 658 N N . PRO A 1 87 ? -1.860 -7.821 10.909 1.00 94.25 87 PRO A N 1
ATOM 659 C CA . PRO A 1 87 ? -2.050 -8.640 9.724 1.00 94.25 87 PRO A CA 1
ATOM 660 C C . PRO A 1 87 ? -2.449 -10.076 10.080 1.00 94.25 87 PRO A C 1
ATOM 662 O O . PRO A 1 87 ? -2.358 -10.509 11.233 1.00 94.25 87 PRO A O 1
ATOM 665 N N . VAL A 1 88 ? -2.902 -10.810 9.063 1.00 92.50 88 VAL A N 1
ATOM 666 C CA . VAL A 1 88 ? -3.085 -12.270 9.110 1.00 92.50 88 VAL A CA 1
ATOM 667 C C . VAL A 1 88 ? -1.720 -12.968 9.138 1.00 92.50 88 VAL A C 1
ATOM 669 O O . VAL A 1 88 ? -0.720 -12.407 8.681 1.00 92.50 88 VAL A O 1
ATOM 672 N N . GLY A 1 89 ? -1.676 -14.204 9.640 1.00 89.06 89 GLY A N 1
ATOM 673 C CA . GLY A 1 89 ? -0.449 -14.982 9.742 1.00 89.06 89 GLY A CA 1
ATOM 674 C C . GLY A 1 89 ? 0.383 -14.531 10.933 1.00 89.06 89 GLY A C 1
ATOM 675 O O . GLY A 1 89 ? -0.140 -14.344 12.031 1.00 89.06 89 GLY A O 1
ATOM 676 N N . ASP A 1 90 ? 1.685 -14.356 10.720 1.00 86.12 90 ASP A N 1
ATOM 677 C CA . ASP A 1 90 ? 2.582 -13.875 11.768 1.00 86.12 90 ASP A CA 1
ATOM 678 C C . ASP A 1 90 ? 2.434 -12.357 11.967 1.00 86.12 90 ASP A C 1
ATOM 680 O O . ASP A 1 90 ? 3.118 -11.536 11.346 1.00 86.12 90 ASP A O 1
ATOM 684 N N . ALA A 1 91 ? 1.480 -11.990 12.823 1.00 83.56 91 ALA A N 1
ATOM 685 C CA . ALA A 1 91 ? 1.115 -10.607 13.114 1.00 83.56 91 ALA A CA 1
ATOM 686 C C . ALA A 1 91 ? 2.188 -9.817 13.870 1.00 83.56 91 ALA A C 1
ATOM 688 O O . ALA A 1 91 ? 2.146 -8.581 13.884 1.00 83.56 91 ALA A O 1
ATOM 689 N N . PHE A 1 92 ? 3.127 -10.529 14.492 1.00 89.31 92 PHE A N 1
ATOM 690 C CA . PHE A 1 92 ? 4.152 -9.970 15.366 1.00 89.31 92 PHE A CA 1
ATOM 691 C C . PHE A 1 92 ? 5.560 -10.071 14.775 1.00 89.31 92 PHE A C 1
ATOM 693 O O . PHE A 1 92 ? 6.509 -9.617 15.411 1.00 89.31 92 PHE A O 1
ATOM 700 N N . ALA A 1 93 ? 5.690 -10.598 13.552 1.00 84.44 93 ALA A N 1
ATOM 701 C CA . ALA A 1 93 ? 6.958 -10.702 12.833 1.00 84.44 93 ALA A CA 1
ATOM 702 C C . ALA A 1 93 ? 7.695 -9.361 12.721 1.00 84.44 93 ALA A C 1
ATOM 704 O O . ALA A 1 93 ? 8.916 -9.307 12.843 1.00 84.44 93 ALA A O 1
ATOM 705 N N . GLU A 1 94 ? 6.962 -8.275 12.452 1.00 84.81 94 GLU A N 1
ATOM 706 C CA . GLU A 1 94 ? 7.565 -6.983 12.142 1.00 84.81 94 GLU A CA 1
ATOM 707 C C . GLU A 1 94 ? 6.709 -5.815 12.640 1.00 84.81 94 GLU A C 1
ATOM 709 O O . GLU A 1 94 ? 5.556 -5.638 12.241 1.00 84.81 94 GLU A O 1
ATOM 714 N N . LEU A 1 95 ? 7.295 -4.969 13.492 1.00 85.56 95 LEU A N 1
ATOM 715 C CA . LEU A 1 95 ? 6.610 -3.806 14.060 1.00 85.56 95 LEU A CA 1
ATOM 716 C C . LEU A 1 95 ? 6.221 -2.774 12.989 1.00 85.56 95 LEU A C 1
ATOM 718 O O . LEU A 1 95 ? 5.181 -2.124 13.099 1.00 85.56 95 LEU A O 1
ATOM 722 N N . SER A 1 96 ? 7.041 -2.641 11.941 1.00 82.62 96 SER A N 1
ATOM 723 C CA . SER A 1 96 ? 6.844 -1.684 10.845 1.00 82.62 96 SER A CA 1
ATOM 724 C C . SER A 1 96 ? 5.526 -1.914 10.092 1.00 82.62 96 SER A C 1
ATOM 726 O O . SER A 1 96 ? 4.959 -0.951 9.570 1.00 82.62 96 SER A O 1
ATOM 728 N N . ARG A 1 97 ? 5.038 -3.165 10.079 1.00 84.06 97 ARG A N 1
ATOM 729 C CA . ARG A 1 97 ? 3.796 -3.597 9.427 1.00 84.06 97 ARG A CA 1
ATOM 730 C C . ARG A 1 97 ? 2.565 -3.304 10.270 1.00 84.06 97 ARG A C 1
ATOM 732 O O . ARG A 1 97 ? 1.490 -3.151 9.710 1.00 84.06 97 ARG A O 1
ATOM 739 N N . SER A 1 98 ? 2.711 -3.184 11.583 1.00 91.50 98 SER A N 1
ATOM 740 C CA . SER A 1 98 ? 1.599 -2.996 12.514 1.00 91.50 98 SER A CA 1
ATOM 741 C C . SER A 1 98 ? 1.837 -1.740 13.342 1.00 91.50 98 SER A C 1
ATOM 743 O O . SER A 1 98 ? 1.965 -1.843 14.554 1.00 91.50 98 SER A O 1
ATOM 745 N N . ARG A 1 99 ? 1.975 -0.555 12.734 1.00 92.06 99 ARG A N 1
ATOM 746 C CA . ARG A 1 99 ? 2.327 0.677 13.471 1.00 92.06 99 ARG A CA 1
ATOM 747 C C . ARG A 1 99 ? 1.187 1.154 14.376 1.00 92.06 99 ARG A C 1
ATOM 749 O O . ARG A 1 99 ? 0.014 1.023 14.040 1.00 92.06 99 ARG A O 1
ATOM 756 N N . LEU A 1 100 ? 1.541 1.752 15.514 1.00 95.19 100 LEU A N 1
ATOM 757 C CA . LEU A 1 100 ? 0.576 2.425 16.385 1.00 95.19 100 LEU A CA 1
ATOM 758 C C . LEU A 1 100 ? 0.229 3.798 15.800 1.00 95.19 100 LEU A C 1
ATOM 760 O O . LEU A 1 100 ? 1.121 4.617 15.580 1.00 95.19 100 LEU A O 1
ATOM 764 N N . ARG A 1 101 ? -1.056 4.048 15.546 1.00 94.56 101 ARG A N 1
ATOM 765 C CA . ARG A 1 101 ? -1.568 5.307 14.995 1.00 94.56 101 ARG A CA 1
ATOM 766 C C . ARG A 1 101 ? -2.227 6.113 16.103 1.00 94.56 101 ARG A C 1
ATOM 768 O O . ARG A 1 101 ? -3.287 5.738 16.597 1.00 94.56 101 ARG A O 1
ATOM 775 N N . PHE A 1 102 ? -1.576 7.194 16.505 1.00 92.00 102 PHE A N 1
ATOM 776 C CA . PHE A 1 102 ? -2.089 8.153 17.483 1.00 92.00 102 PHE A CA 1
ATOM 777 C C . PHE A 1 102 ? -2.811 9.299 16.773 1.00 92.00 102 PHE A C 1
ATOM 779 O O . PHE A 1 102 ? -2.385 9.703 15.692 1.00 92.00 102 PHE A O 1
ATOM 786 N N . THR A 1 103 ? -3.842 9.864 17.405 1.00 88.44 103 THR A N 1
ATOM 787 C CA . THR A 1 103 ? -4.568 11.025 16.865 1.00 88.44 103 THR A CA 1
ATOM 788 C C . THR A 1 103 ? -3.720 12.293 16.855 1.00 88.44 103 THR A C 1
ATOM 790 O O . THR A 1 103 ? -3.738 13.015 15.869 1.00 88.44 103 THR A O 1
ATOM 793 N N . HIS A 1 104 ? -2.969 12.582 17.927 1.00 83.12 104 HIS A N 1
ATOM 794 C CA . HIS A 1 104 ? -2.176 13.817 18.087 1.00 83.12 104 HIS A CA 1
ATOM 795 C C . HIS A 1 104 ? -2.928 15.110 17.688 1.00 83.12 104 HIS A C 1
ATOM 797 O O . HIS A 1 104 ? -2.334 16.042 17.152 1.00 83.12 104 HIS A O 1
ATOM 803 N N . GLY A 1 105 ? -4.240 15.176 17.940 1.00 78.38 105 GLY A N 1
ATOM 804 C CA . GLY A 1 105 ? -5.084 16.319 17.564 1.00 78.38 105 GLY A CA 1
ATOM 805 C C . GLY A 1 105 ? -5.675 16.269 16.148 1.00 78.38 105 GLY A C 1
ATOM 806 O O . GLY A 1 105 ? -6.532 17.091 15.839 1.00 78.38 105 GLY A O 1
ATOM 807 N N . ASP A 1 106 ? -5.300 15.288 15.323 1.00 87.25 106 ASP A N 1
ATOM 808 C CA . ASP A 1 106 ? -5.899 15.003 14.015 1.00 87.25 106 ASP A CA 1
ATOM 809 C C . ASP A 1 106 ? -6.443 13.564 13.967 1.00 87.25 106 ASP A C 1
ATOM 811 O O . ASP A 1 106 ? -5.845 12.618 13.442 1.00 87.25 106 ASP A O 1
ATOM 815 N N . ALA A 1 107 ? -7.621 13.389 14.567 1.00 88.94 107 ALA A N 1
ATOM 816 C CA . ALA A 1 107 ? -8.289 12.096 14.618 1.00 88.94 107 ALA A CA 1
ATOM 817 C C . ALA A 1 107 ? -8.685 11.568 13.230 1.00 88.94 107 ALA A C 1
ATOM 819 O O . ALA A 1 107 ? -8.705 10.350 13.025 1.00 88.94 107 ALA A O 1
ATOM 820 N N . GLN A 1 108 ? -8.969 12.458 12.273 1.00 87.44 108 GLN A N 1
ATOM 821 C CA . GLN A 1 108 ? -9.334 12.057 10.918 1.00 87.44 108 GLN A CA 1
ATOM 822 C C . GLN A 1 108 ? -8.136 11.432 10.211 1.00 87.44 108 GLN A C 1
ATOM 824 O O . GLN A 1 108 ? -8.245 10.326 9.683 1.00 87.44 108 GLN A O 1
ATOM 829 N N . HIS A 1 109 ? -6.969 12.073 10.289 1.00 85.62 109 HIS A N 1
ATOM 830 C CA . HIS A 1 109 ? -5.753 11.533 9.699 1.00 85.62 109 HIS A CA 1
ATOM 831 C C . HIS A 1 109 ? -5.372 10.169 10.291 1.00 85.62 109 HIS A C 1
ATOM 833 O O . HIS A 1 109 ? -5.058 9.241 9.547 1.00 85.62 109 HIS A O 1
ATOM 839 N N . ALA A 1 110 ? -5.460 10.000 11.615 1.00 90.62 110 ALA A N 1
ATOM 840 C CA . ALA A 1 110 ? -5.203 8.707 12.255 1.00 90.62 110 ALA A CA 1
ATOM 841 C C . ALA A 1 110 ? -6.208 7.621 11.829 1.00 90.62 110 ALA A C 1
ATOM 843 O O . ALA A 1 110 ? -5.831 6.461 11.644 1.00 90.62 110 ALA A O 1
ATOM 844 N N . THR A 1 111 ? -7.476 7.997 11.637 1.00 92.81 111 THR A N 1
ATOM 845 C CA . THR A 1 111 ? -8.522 7.103 11.118 1.00 92.81 111 THR A CA 1
ATOM 846 C C . THR A 1 111 ? -8.178 6.641 9.704 1.00 92.81 111 THR A C 1
ATOM 848 O O . THR A 1 111 ? -8.185 5.439 9.435 1.00 92.81 111 THR A O 1
ATOM 851 N N . ASP A 1 112 ? -7.802 7.567 8.822 1.00 86.06 112 ASP A N 1
ATOM 852 C CA . ASP A 1 112 ? -7.446 7.261 7.437 1.00 86.06 112 ASP A CA 1
ATOM 853 C C . ASP A 1 112 ? -6.166 6.404 7.353 1.00 86.06 112 ASP A C 1
ATOM 855 O O . ASP A 1 112 ? -6.116 5.447 6.579 1.00 86.06 112 ASP A O 1
ATOM 859 N N . GLN A 1 113 ? -5.168 6.658 8.210 1.00 89.81 113 GLN A N 1
ATOM 860 C CA . GLN A 1 113 ? -3.972 5.810 8.319 1.00 89.81 113 GLN A CA 1
ATOM 861 C C . GLN A 1 113 ? -4.310 4.372 8.740 1.00 89.81 113 GLN A C 1
ATOM 863 O O . GLN A 1 113 ? -3.759 3.427 8.179 1.00 89.81 113 GLN A O 1
ATOM 868 N N . LEU A 1 114 ? -5.223 4.183 9.698 1.00 93.94 114 LEU A N 1
ATOM 869 C CA . LEU A 1 114 ? -5.651 2.844 10.119 1.00 93.94 114 LEU A CA 1
ATOM 870 C C . LEU A 1 114 ? -6.432 2.106 9.038 1.00 93.94 114 LEU A C 1
ATOM 872 O O . LEU A 1 114 ? -6.272 0.894 8.887 1.00 93.94 114 LEU A O 1
ATOM 876 N N . VAL A 1 115 ? -7.259 2.829 8.283 1.00 90.19 115 VAL A N 1
ATOM 877 C CA . VAL A 1 115 ? -7.927 2.287 7.100 1.00 90.19 115 VAL A CA 1
ATOM 878 C C . VAL A 1 115 ? -6.883 1.793 6.092 1.00 90.19 115 VAL A C 1
ATOM 880 O O . VAL A 1 115 ? -6.989 0.665 5.615 1.00 90.19 115 VAL A O 1
ATOM 883 N N . THR A 1 116 ? -5.862 2.603 5.798 1.00 86.94 116 THR A N 1
ATOM 884 C CA . THR A 1 116 ? -4.748 2.225 4.916 1.00 86.94 116 THR A CA 1
ATOM 885 C C . THR A 1 116 ? -4.012 0.982 5.424 1.00 86.94 116 THR A C 1
ATOM 887 O O . THR A 1 116 ? -3.847 0.027 4.664 1.00 86.94 116 THR A O 1
ATOM 890 N N . ASP A 1 117 ? -3.641 0.927 6.706 1.00 92.00 117 ASP A N 1
ATOM 891 C CA . ASP A 1 117 ? -2.933 -0.229 7.273 1.00 92.00 117 ASP A CA 1
ATOM 892 C C . ASP A 1 117 ? -3.759 -1.524 7.150 1.00 92.00 117 ASP A C 1
ATOM 894 O O . ASP A 1 117 ? -3.251 -2.559 6.712 1.00 92.00 117 ASP A O 1
ATOM 898 N N . ALA A 1 118 ? -5.050 -1.471 7.490 1.00 92.50 118 ALA A N 1
ATOM 899 C CA . ALA A 1 118 ? -5.934 -2.635 7.451 1.00 92.50 118 ALA A CA 1
ATOM 900 C C . ALA A 1 118 ? -6.142 -3.180 6.033 1.00 92.50 118 ALA A C 1
ATOM 902 O O . ALA A 1 118 ? -6.189 -4.395 5.829 1.00 92.50 118 ALA A O 1
ATOM 903 N N . LEU A 1 119 ? -6.239 -2.295 5.042 1.00 87.62 119 LEU A N 1
ATOM 904 C CA . LEU A 1 119 ? -6.399 -2.701 3.649 1.00 87.62 119 LEU A CA 1
ATOM 905 C C . LEU A 1 119 ? -5.113 -3.238 3.049 1.00 87.62 119 LEU A C 1
ATOM 907 O O . LEU A 1 119 ? -5.168 -4.234 2.334 1.00 87.62 119 LEU A O 1
ATOM 911 N N . ALA A 1 120 ? -3.963 -2.655 3.388 1.00 85.00 120 ALA A N 1
ATOM 912 C CA . ALA A 1 120 ? -2.676 -3.220 3.005 1.00 85.00 120 ALA A CA 1
ATOM 913 C C . ALA A 1 120 ? -2.523 -4.652 3.552 1.00 85.00 120 ALA A C 1
ATOM 915 O O . ALA A 1 120 ? -2.107 -5.559 2.831 1.00 85.00 120 ALA A O 1
ATOM 916 N N . HIS A 1 121 ? -2.940 -4.894 4.802 1.00 91.31 121 HIS A N 1
ATOM 917 C CA . HIS A 1 121 ? -2.953 -6.241 5.383 1.00 91.31 121 HIS A CA 1
ATOM 918 C C . HIS A 1 121 ? -3.927 -7.183 4.676 1.00 91.31 121 HIS A C 1
ATOM 920 O O . HIS A 1 121 ? -3.594 -8.347 4.456 1.00 91.31 121 HIS A O 1
ATOM 926 N N . ALA A 1 122 ? -5.115 -6.701 4.309 1.00 88.25 122 ALA A N 1
ATOM 927 C CA . ALA A 1 122 ? -6.108 -7.497 3.594 1.00 88.25 122 ALA A CA 1
ATOM 928 C C . ALA A 1 122 ? -5.654 -7.851 2.168 1.00 88.25 122 ALA A C 1
ATOM 930 O O . ALA A 1 122 ? -5.888 -8.970 1.710 1.00 88.25 122 ALA A O 1
ATOM 931 N N . HIS A 1 123 ? -4.963 -6.931 1.488 1.00 83.44 123 HIS A N 1
ATOM 932 C CA . HIS A 1 123 ? -4.387 -7.143 0.158 1.00 83.44 123 HIS A CA 1
ATOM 933 C C . HIS A 1 123 ? -3.288 -8.191 0.203 1.00 83.44 123 HIS A C 1
ATOM 935 O O . HIS A 1 123 ? -3.348 -9.171 -0.536 1.00 83.44 123 HIS A O 1
ATOM 941 N N . GLN A 1 124 ? -2.374 -8.067 1.166 1.00 83.06 124 GLN A N 1
ATOM 942 C CA . GLN A 1 124 ? -1.333 -9.061 1.398 1.00 83.06 124 GLN A CA 1
ATOM 943 C C . GLN A 1 124 ? -1.905 -10.451 1.726 1.00 83.06 124 GLN A C 1
ATOM 945 O O . GLN A 1 124 ? -1.328 -11.463 1.334 1.00 83.06 124 GLN A O 1
ATOM 950 N N . ALA A 1 125 ? -3.040 -10.508 2.426 1.00 84.88 125 ALA A N 1
ATOM 951 C CA . ALA A 1 125 ? -3.753 -11.748 2.726 1.00 84.88 125 ALA A CA 1
ATOM 952 C C . ALA A 1 125 ? -4.602 -12.278 1.549 1.00 84.88 125 ALA A C 1
ATOM 954 O O . ALA A 1 125 ? -5.225 -13.330 1.673 1.00 84.88 125 ALA A O 1
ATOM 955 N N . GLY A 1 126 ? -4.648 -11.575 0.412 1.00 79.25 126 GLY A N 1
ATOM 956 C CA . GLY A 1 126 ? -5.412 -11.977 -0.770 1.00 79.25 126 GLY A CA 1
ATOM 957 C C . GLY A 1 126 ? -6.931 -11.843 -0.620 1.00 79.25 126 GLY A C 1
ATOM 958 O O . GLY A 1 126 ? -7.677 -12.428 -1.403 1.00 79.25 126 GLY A O 1
ATOM 959 N N . LEU A 1 127 ? -7.424 -11.075 0.356 1.00 78.00 127 LEU A N 1
ATOM 960 C CA . LEU A 1 127 ? -8.859 -11.007 0.668 1.00 78.00 127 LEU A CA 1
ATOM 961 C C . LEU A 1 127 ? -9.679 -10.267 -0.390 1.00 78.00 127 LEU A C 1
ATOM 963 O O . LEU A 1 127 ? -10.863 -10.551 -0.551 1.00 78.00 127 LEU A O 1
ATOM 967 N N . PHE A 1 128 ? -9.054 -9.397 -1.183 1.00 67.19 128 PHE A N 1
ATOM 968 C CA . PHE A 1 128 ? -9.716 -8.768 -2.332 1.00 67.19 128 PHE A CA 1
ATOM 969 C C . PHE A 1 128 ? -9.877 -9.712 -3.525 1.00 67.19 128 PHE A C 1
ATOM 971 O O . PHE A 1 128 ? -10.740 -9.477 -4.365 1.00 67.19 128 PHE A O 1
ATOM 978 N N . ALA A 1 129 ? -9.114 -10.811 -3.582 1.00 58.03 129 ALA A N 1
ATOM 979 C CA . ALA A 1 129 ? -9.373 -11.887 -4.537 1.00 58.03 129 ALA A CA 1
ATOM 980 C C . ALA A 1 129 ? -10.576 -12.759 -4.116 1.00 58.03 129 ALA A C 1
ATOM 982 O O . ALA A 1 129 ? -11.052 -13.566 -4.913 1.00 58.03 129 ALA A O 1
ATOM 983 N N . LEU A 1 130 ? -11.066 -12.595 -2.877 1.00 48.31 130 LEU A N 1
ATOM 984 C CA . LEU A 1 130 ? -12.097 -13.422 -2.243 1.00 48.31 130 LEU A CA 1
ATOM 985 C C . LEU A 1 130 ? -13.402 -12.664 -1.906 1.00 48.31 130 LEU A C 1
ATOM 987 O O . LEU A 1 130 ? -14.297 -13.256 -1.303 1.00 48.31 130 LEU A O 1
ATOM 991 N N . ALA A 1 131 ? -13.568 -11.396 -2.307 1.00 45.38 131 ALA A N 1
ATOM 992 C CA . ALA A 1 131 ? -14.805 -10.641 -2.057 1.00 45.38 131 ALA A CA 1
ATOM 993 C C . ALA A 1 131 ? -15.926 -10.955 -3.094 1.00 45.38 131 ALA A C 1
ATOM 995 O O . ALA A 1 131 ? -15.625 -11.142 -4.275 1.00 45.38 131 ALA A O 1
ATOM 996 N N . PRO A 1 132 ? -17.220 -11.043 -2.699 1.00 47.41 132 PRO A N 1
ATOM 997 C CA . PRO A 1 132 ? -18.255 -11.785 -3.435 1.00 47.41 132 PRO A CA 1
ATOM 998 C C . PRO A 1 132 ? -19.135 -10.965 -4.412 1.00 47.41 132 PRO A C 1
ATOM 1000 O O . PRO A 1 132 ? -19.366 -9.779 -4.221 1.00 47.41 132 PRO A O 1
ATOM 1003 N N . ALA A 1 133 ? -19.688 -11.675 -5.414 1.00 48.38 133 ALA A N 1
ATOM 1004 C CA . ALA A 1 133 ? -20.903 -11.503 -6.252 1.00 48.38 133 ALA A CA 1
ATOM 1005 C C . ALA A 1 133 ? -21.316 -10.152 -6.893 1.00 48.38 133 ALA A C 1
ATOM 1007 O O . ALA A 1 133 ? -21.994 -10.193 -7.919 1.00 48.38 133 ALA A O 1
ATOM 1008 N N . SER A 1 134 ? -20.950 -8.984 -6.363 1.00 59.34 134 SER A N 1
ATOM 1009 C CA . SER A 1 134 ? -21.355 -7.671 -6.911 1.00 59.34 134 SER A CA 1
ATOM 1010 C C . SER A 1 134 ? -20.204 -6.891 -7.535 1.00 59.34 134 SER A C 1
ATOM 1012 O O . SER A 1 134 ? -20.262 -5.666 -7.632 1.00 59.34 134 SER A O 1
ATOM 1014 N N . VAL A 1 135 ? -19.151 -7.598 -7.946 1.00 71.44 135 VAL A N 1
ATOM 1015 C CA . VAL A 1 135 ? -18.064 -7.008 -8.717 1.00 71.44 135 VAL A CA 1
ATOM 1016 C C . VAL A 1 135 ? -18.526 -6.868 -10.160 1.00 71.44 135 VAL A C 1
ATOM 1018 O O . VAL A 1 135 ? -18.636 -7.854 -10.888 1.00 71.44 135 VAL A O 1
ATOM 1021 N N . ILE A 1 136 ? -18.811 -5.637 -10.568 1.00 84.50 136 ILE A N 1
ATOM 1022 C CA . ILE A 1 136 ? -19.143 -5.316 -11.956 1.00 84.50 136 ILE A CA 1
ATOM 1023 C C . ILE A 1 136 ? -17.937 -4.681 -12.633 1.00 84.50 136 ILE A C 1
ATOM 1025 O O . ILE A 1 136 ? -17.267 -3.817 -12.067 1.00 84.50 136 ILE A O 1
ATOM 1029 N N . THR A 1 137 ? -17.636 -5.121 -13.852 1.00 88.62 137 THR A N 1
ATOM 1030 C CA . THR A 1 137 ? -16.638 -4.437 -14.672 1.00 88.62 137 THR A CA 1
ATOM 1031 C C . THR A 1 137 ? -17.229 -3.120 -15.146 1.00 88.62 137 THR A C 1
ATOM 1033 O O . THR A 1 137 ? -18.290 -3.107 -15.770 1.00 88.62 137 THR A O 1
ATOM 1036 N N . VAL A 1 138 ? -16.544 -2.024 -14.840 1.00 91.88 138 VAL A N 1
ATOM 1037 C CA . VAL A 1 138 ? -16.952 -0.674 -15.227 1.00 91.88 138 VAL A CA 1
ATOM 1038 C C . VAL A 1 138 ? -15.795 0.061 -15.876 1.00 91.88 138 VAL A C 1
ATOM 1040 O O . VAL A 1 138 ? -14.622 -0.212 -15.608 1.00 91.88 138 VAL A O 1
ATOM 1043 N N . ASP A 1 139 ? -16.155 1.028 -16.704 1.00 93.75 139 ASP A N 1
ATOM 1044 C CA . ASP A 1 139 ? -15.243 1.969 -17.321 1.00 93.75 139 ASP A CA 1
ATOM 1045 C C . ASP A 1 139 ? -15.492 3.370 -16.739 1.00 93.75 139 ASP A C 1
ATOM 1047 O O . ASP A 1 139 ? -16.619 3.731 -16.384 1.00 93.75 139 ASP A O 1
ATOM 1051 N N . GLY A 1 140 ? -14.429 4.162 -16.613 1.00 94.38 140 GLY A N 1
ATOM 1052 C CA . GLY A 1 140 ? -14.517 5.501 -16.041 1.00 94.38 140 GLY A CA 1
ATOM 1053 C C . GLY A 1 140 ? -13.291 6.366 -16.305 1.00 94.38 140 GLY A C 1
ATOM 1054 O O . GLY A 1 140 ? -12.299 5.935 -16.898 1.00 94.38 140 GLY A O 1
ATOM 1055 N N . THR A 1 141 ? -13.371 7.623 -15.875 1.00 96.69 141 THR A N 1
ATOM 1056 C CA . THR A 1 141 ? -12.326 8.634 -16.065 1.00 96.69 141 THR A CA 1
ATOM 1057 C C . THR A 1 141 ? -11.807 9.137 -14.725 1.00 96.69 141 THR A C 1
ATOM 1059 O O . THR A 1 141 ? -12.580 9.624 -13.901 1.00 96.69 141 THR A O 1
ATOM 1062 N N . VAL A 1 142 ? -10.490 9.084 -14.523 1.00 96.25 142 VAL A N 1
ATOM 1063 C CA . VAL A 1 142 ? -9.835 9.650 -13.335 1.00 96.25 142 VAL A CA 1
ATOM 1064 C C . VAL A 1 142 ? -10.015 11.170 -13.332 1.00 96.25 142 VAL A C 1
ATOM 1066 O O . VAL A 1 142 ? -9.643 11.843 -14.291 1.00 96.25 142 VAL A O 1
ATOM 1069 N N . LYS A 1 143 ? -10.571 11.732 -12.260 1.00 95.88 143 LYS A N 1
ATOM 1070 C CA . LYS A 1 143 ? -10.799 13.180 -12.108 1.00 95.88 143 LYS A CA 1
ATOM 1071 C C . LYS A 1 143 ? -9.730 13.874 -11.281 1.00 95.88 143 LYS A C 1
ATOM 1073 O O . LYS A 1 143 ? -9.434 15.035 -11.533 1.00 95.88 143 LYS A O 1
ATOM 1078 N N . GLY A 1 144 ? -9.139 13.169 -10.326 1.00 92.44 144 GLY A N 1
ATOM 1079 C CA . GLY A 1 144 ? -8.112 13.722 -9.455 1.00 92.44 144 GLY A CA 1
ATOM 1080 C C . GLY A 1 144 ? -7.755 12.774 -8.324 1.00 92.44 144 GLY A C 1
ATOM 1081 O O . GLY A 1 144 ? -8.218 11.633 -8.288 1.00 92.44 144 GLY A O 1
ATOM 1082 N N . PHE A 1 145 ? -6.944 13.274 -7.399 1.00 91.69 145 PHE A N 1
ATOM 1083 C CA . PHE A 1 145 ? -6.490 12.539 -6.227 1.00 91.69 145 PHE A CA 1
ATOM 1084 C C . PHE A 1 145 ? -6.948 13.239 -4.950 1.00 91.69 145 PHE A C 1
ATOM 1086 O O . PHE A 1 145 ? -7.089 14.459 -4.911 1.00 91.69 145 PHE A O 1
ATOM 1093 N N . MET A 1 146 ? -7.185 12.454 -3.909 1.00 86.56 146 MET A N 1
ATOM 1094 C CA . MET A 1 146 ? -7.570 12.904 -2.575 1.00 86.56 146 MET A CA 1
ATOM 1095 C C . MET A 1 146 ? -6.599 12.323 -1.544 1.00 86.56 146 MET A C 1
ATOM 1097 O O . MET A 1 146 ? -5.812 11.428 -1.864 1.00 86.56 146 MET A O 1
ATOM 1101 N N . LEU A 1 147 ? -6.668 12.825 -0.304 1.00 79.69 147 LEU A N 1
ATOM 1102 C CA . LEU A 1 147 ? -5.940 12.267 0.845 1.00 79.69 147 LEU A CA 1
ATOM 1103 C C . LEU A 1 147 ? -4.432 12.117 0.574 1.00 79.69 147 LEU A C 1
ATOM 1105 O O . LEU A 1 147 ? -3.859 11.037 0.718 1.00 79.69 147 LEU A O 1
ATOM 1109 N N . GLY A 1 148 ? -3.806 13.196 0.092 1.00 77.75 148 GLY A N 1
ATOM 1110 C CA . GLY A 1 148 ? -2.367 13.228 -0.192 1.00 77.75 148 GLY A CA 1
ATOM 1111 C C . GLY A 1 148 ? -1.908 12.292 -1.317 1.00 77.75 148 GLY A C 1
ATOM 1112 O O . GLY A 1 148 ? -0.731 11.968 -1.370 1.00 77.75 148 GLY A O 1
ATOM 1113 N N . GLY A 1 149 ? -2.812 11.834 -2.192 1.00 82.31 149 GLY A N 1
ATOM 1114 C CA . GLY A 1 149 ? -2.483 10.934 -3.305 1.00 82.31 149 GLY A CA 1
ATOM 1115 C C . GLY A 1 149 ? -2.887 9.474 -3.086 1.00 82.31 149 GLY A C 1
ATOM 1116 O O . GLY A 1 149 ? -2.908 8.710 -4.043 1.00 82.31 149 GLY A O 1
ATOM 1117 N N . SER A 1 150 ? -3.292 9.088 -1.872 1.00 82.06 150 SER A N 1
ATOM 1118 C CA . SER A 1 150 ? -3.647 7.697 -1.516 1.00 82.06 150 SER A CA 1
ATOM 1119 C C . SER A 1 150 ? -4.987 7.202 -2.092 1.00 82.06 150 SER A C 1
ATOM 1121 O O . SER A 1 150 ? -5.303 6.004 -2.061 1.00 82.06 150 SER A O 1
ATOM 1123 N N . ARG A 1 151 ? -5.800 8.120 -2.630 1.00 89.19 151 ARG A N 1
ATOM 1124 C CA . ARG A 1 151 ? -7.088 7.832 -3.273 1.00 89.19 151 ARG A CA 1
ATOM 1125 C C . ARG A 1 151 ? -7.166 8.551 -4.611 1.00 89.19 151 ARG A C 1
ATOM 1127 O O . ARG A 1 151 ? -6.987 9.765 -4.653 1.00 89.19 151 ARG A O 1
ATOM 1134 N N . ALA A 1 152 ? -7.519 7.846 -5.680 1.00 92.25 152 ALA A N 1
ATOM 1135 C CA . ALA A 1 152 ? -7.893 8.465 -6.948 1.00 92.25 152 ALA A CA 1
ATOM 1136 C C . ALA A 1 152 ? -9.414 8.425 -7.122 1.00 92.25 152 ALA A C 1
ATOM 1138 O O . ALA A 1 152 ? -10.055 7.400 -6.892 1.00 92.25 152 ALA A O 1
ATOM 1139 N N . LEU A 1 153 ? -9.997 9.546 -7.528 1.00 94.38 153 LEU A N 1
ATOM 1140 C CA . LEU A 1 153 ? -11.426 9.687 -7.764 1.00 94.38 153 LEU A CA 1
ATOM 1141 C C . LEU A 1 153 ? -11.730 9.420 -9.243 1.00 94.38 153 LEU A C 1
ATOM 1143 O O . LEU A 1 153 ? -11.114 10.032 -10.117 1.00 94.38 153 LEU A O 1
ATOM 1147 N N . VAL A 1 154 ? -12.682 8.534 -9.526 1.00 95.88 154 VAL A N 1
ATOM 1148 C CA . VAL A 1 154 ? -13.063 8.120 -10.882 1.00 95.88 154 VAL A CA 1
ATOM 1149 C C . VAL A 1 154 ? -14.542 8.409 -11.107 1.00 95.88 154 VAL A C 1
ATOM 1151 O O . VAL A 1 154 ? -15.389 7.954 -10.344 1.00 95.88 154 VAL A O 1
ATOM 1154 N N . GLU A 1 155 ? -14.854 9.159 -12.160 1.00 96.56 155 GLU A N 1
ATOM 1155 C CA . GLU A 1 155 ? -16.224 9.304 -12.659 1.00 96.56 155 GLU A CA 1
ATOM 1156 C C . GLU A 1 155 ? -16.541 8.117 -13.569 1.00 96.56 155 GLU A C 1
ATOM 1158 O O . GLU A 1 155 ? -15.818 7.879 -14.540 1.00 96.56 155 GLU A O 1
ATOM 1163 N N . LEU A 1 156 ? -17.585 7.359 -13.239 1.00 95.81 156 LEU A N 1
ATOM 1164 C CA . LEU A 1 156 ? -17.988 6.176 -13.997 1.00 95.81 156 LEU A CA 1
ATOM 1165 C C . LEU A 1 156 ? -18.869 6.560 -15.187 1.00 95.81 156 LEU A C 1
ATOM 1167 O O . LEU A 1 156 ? -19.722 7.440 -15.076 1.00 95.81 156 LEU A O 1
ATOM 1171 N N . ASP A 1 157 ? -18.745 5.833 -16.297 1.00 93.44 157 ASP A N 1
ATOM 1172 C CA . ASP A 1 157 ? -19.589 6.054 -17.483 1.00 93.44 157 ASP A CA 1
ATOM 1173 C C . ASP A 1 157 ? -21.059 5.712 -17.231 1.00 93.44 157 ASP A C 1
ATOM 1175 O O . ASP A 1 157 ? -21.960 6.311 -17.814 1.00 93.44 157 ASP A O 1
ATOM 1179 N N . SER A 1 158 ? -21.307 4.757 -16.332 1.00 88.00 158 SER A N 1
ATOM 1180 C CA . SER A 1 158 ? -22.644 4.394 -15.857 1.00 88.00 158 SER A CA 1
ATOM 1181 C C . SER A 1 158 ? -23.278 5.462 -14.958 1.00 88.00 158 SER A C 1
ATOM 1183 O O . SER A 1 158 ? -24.409 5.287 -14.508 1.00 88.00 158 SER A O 1
ATOM 1185 N N . GLY A 1 159 ? -22.555 6.547 -14.673 1.00 87.38 159 GLY A N 1
ATOM 1186 C CA . GLY A 1 159 ? -22.917 7.559 -13.695 1.00 87.38 159 GLY A CA 1
ATOM 1187 C C . GLY A 1 159 ? -22.410 7.226 -12.291 1.00 87.38 159 GLY A C 1
ATOM 1188 O O . GLY A 1 159 ? -22.177 6.069 -11.936 1.00 87.38 159 GLY A O 1
ATOM 1189 N N . GLY A 1 160 ? -22.250 8.275 -11.483 1.00 89.94 160 GLY A N 1
ATOM 1190 C CA . GLY A 1 160 ? -21.720 8.185 -10.125 1.00 89.94 160 GLY A CA 1
ATOM 1191 C C . GLY A 1 160 ? -20.192 8.224 -10.057 1.00 89.94 160 GLY A C 1
ATOM 1192 O O . GLY A 1 160 ? -19.492 8.374 -11.060 1.00 89.94 160 GLY A O 1
ATOM 1193 N N . MET A 1 161 ? -19.684 8.106 -8.831 1.00 93.06 161 MET A N 1
ATOM 1194 C CA . MET A 1 161 ? -18.257 8.155 -8.530 1.00 93.06 161 MET A CA 1
ATOM 1195 C C . MET A 1 161 ? -17.799 6.837 -7.910 1.00 93.06 161 MET A C 1
ATOM 1197 O O . MET A 1 161 ? -18.531 6.203 -7.147 1.00 93.06 161 MET A O 1
ATOM 1201 N N . ALA A 1 162 ? -16.564 6.463 -8.213 1.00 93.12 162 ALA A N 1
ATOM 1202 C CA . ALA A 1 162 ? -15.836 5.398 -7.548 1.00 93.12 162 ALA A CA 1
ATOM 1203 C C . ALA A 1 162 ? -14.466 5.903 -7.101 1.00 93.12 162 ALA A C 1
ATOM 1205 O O . ALA A 1 162 ? -13.972 6.935 -7.564 1.00 93.12 162 ALA A O 1
ATOM 1206 N N . THR A 1 163 ? -13.842 5.164 -6.195 1.00 91.62 163 THR A N 1
ATOM 1207 C CA . THR A 1 163 ? -12.514 5.499 -5.683 1.00 91.62 163 THR A CA 1
ATOM 1208 C C . THR A 1 163 ? -11.555 4.340 -5.899 1.00 91.62 163 THR A C 1
ATOM 1210 O O . THR A 1 163 ? -11.859 3.202 -5.550 1.00 91.62 163 THR A O 1
ATOM 1213 N N . VAL A 1 164 ? -10.386 4.631 -6.4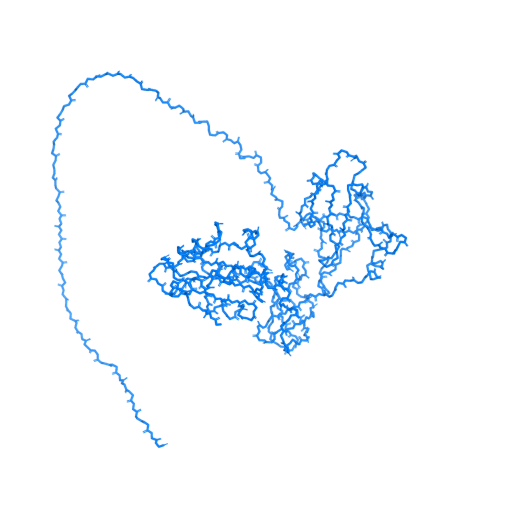69 1.00 90.31 164 VAL A N 1
ATOM 1214 C CA . VAL A 1 164 ? -9.250 3.705 -6.539 1.00 90.31 164 VAL A CA 1
ATOM 1215 C C . VAL A 1 164 ? -8.350 3.976 -5.347 1.00 90.31 164 VAL A C 1
ATOM 1217 O O . VAL A 1 164 ? -8.047 5.126 -5.031 1.00 90.31 164 VAL A O 1
ATOM 1220 N N . TRP A 1 165 ? -7.974 2.914 -4.654 1.00 88.88 165 TRP A N 1
ATOM 1221 C CA . TRP A 1 165 ? -7.247 2.974 -3.394 1.00 88.88 165 TRP A CA 1
ATOM 1222 C C . TRP A 1 165 ? -5.843 2.432 -3.641 1.00 88.88 165 TRP A C 1
ATOM 1224 O O . TRP A 1 165 ? -5.690 1.423 -4.333 1.00 88.88 165 TRP A O 1
ATOM 1234 N N . GLN A 1 166 ? -4.819 3.098 -3.106 1.00 85.31 166 GLN A N 1
ATOM 1235 C CA . GLN A 1 166 ? -3.426 2.700 -3.327 1.00 85.31 166 GLN A CA 1
ATOM 1236 C C . GLN A 1 166 ? -3.173 1.261 -2.876 1.00 85.31 166 GLN A C 1
ATOM 1238 O O . GLN A 1 166 ? -2.510 0.490 -3.566 1.00 85.31 166 GLN A O 1
ATOM 1243 N N . GLU A 1 167 ? -3.786 0.897 -1.753 1.00 80.25 167 GLU A N 1
ATOM 1244 C CA . GLU A 1 167 ? -3.711 -0.410 -1.106 1.00 80.25 167 GLU A CA 1
ATOM 1245 C C . GLU A 1 167 ? -4.379 -1.520 -1.926 1.00 80.25 167 GLU A C 1
ATOM 1247 O O . GLU A 1 167 ? -4.128 -2.692 -1.677 1.00 80.25 167 GLU A O 1
ATOM 1252 N N . LEU A 1 168 ? -5.214 -1.149 -2.902 1.00 75.69 168 LEU A N 1
ATOM 1253 C CA . LEU A 1 168 ? -5.937 -2.052 -3.805 1.00 75.69 168 LEU A CA 1
ATOM 1254 C C . LEU A 1 168 ? -5.388 -2.013 -5.237 1.00 75.69 168 LEU A C 1
ATOM 1256 O O . LEU A 1 168 ? -6.092 -2.405 -6.164 1.00 75.69 168 LEU A O 1
ATOM 1260 N N . THR A 1 169 ? -4.206 -1.417 -5.425 1.00 78.38 169 THR A N 1
ATOM 1261 C CA . THR A 1 169 ? -3.558 -1.280 -6.732 1.00 78.38 169 THR A CA 1
ATOM 1262 C C . THR A 1 169 ? -2.193 -1.969 -6.720 1.00 78.38 169 THR A C 1
ATOM 1264 O O . THR A 1 169 ? -2.095 -3.152 -6.985 1.00 78.38 169 THR A O 1
ATOM 1267 N N . TYR A 1 170 ? -1.098 -1.286 -6.390 1.00 74.69 170 TYR A N 1
ATOM 1268 C CA . TYR A 1 170 ? 0.219 -1.936 -6.388 1.00 74.69 170 TYR A CA 1
ATOM 1269 C C . TYR A 1 170 ? 1.067 -1.489 -5.200 1.00 74.69 170 TYR A C 1
ATOM 1271 O O . TYR A 1 170 ? 2.072 -0.822 -5.412 1.00 74.69 170 TYR A O 1
ATOM 1279 N N . PRO A 1 171 ? 0.715 -1.826 -3.946 1.00 67.75 171 PRO A N 1
ATOM 1280 C CA . PRO A 1 171 ? 1.524 -1.429 -2.793 1.00 67.75 171 PRO A CA 1
ATOM 1281 C C . PRO A 1 171 ? 2.967 -1.951 -2.916 1.00 67.75 171 PRO A C 1
ATOM 1283 O O . PRO A 1 171 ? 3.149 -3.117 -3.276 1.00 67.75 171 PRO A O 1
ATOM 1286 N N . PRO A 1 172 ? 4.003 -1.140 -2.621 1.00 66.62 172 PRO A N 1
ATOM 1287 C CA . PRO A 1 172 ? 3.971 0.222 -2.063 1.00 66.62 172 PRO A CA 1
ATOM 1288 C C . PRO A 1 172 ? 3.930 1.372 -3.098 1.00 66.62 172 PRO A C 1
ATOM 1290 O O . PRO A 1 172 ? 4.083 2.527 -2.711 1.00 66.62 172 PRO A O 1
ATOM 1293 N N . VAL A 1 173 ? 3.747 1.095 -4.392 1.00 78.62 173 VAL A N 1
ATOM 1294 C CA . VAL A 1 173 ? 3.783 2.092 -5.478 1.00 78.62 173 VAL A CA 1
ATOM 1295 C C . VAL A 1 173 ? 2.705 3.170 -5.276 1.00 78.62 173 VAL A C 1
ATOM 1297 O O . VAL A 1 173 ? 1.523 2.830 -5.152 1.00 78.62 173 VAL A O 1
ATOM 1300 N N . PRO A 1 174 ? 3.073 4.466 -5.282 1.00 83.06 174 PRO A N 1
ATOM 1301 C CA . PRO A 1 174 ? 2.106 5.553 -5.179 1.00 83.06 174 PRO A CA 1
ATOM 1302 C C . PRO A 1 174 ? 1.102 5.574 -6.344 1.00 83.06 174 PRO A C 1
ATOM 1304 O O . PRO A 1 174 ? 1.438 5.256 -7.490 1.00 83.06 174 PRO A O 1
ATOM 1307 N N . LEU A 1 175 ? -0.152 5.964 -6.087 1.00 86.69 175 LEU A N 1
ATOM 1308 C CA . LEU A 1 175 ? -1.191 5.940 -7.133 1.00 86.69 175 LEU A CA 1
ATOM 1309 C C . LEU A 1 175 ? -0.901 6.877 -8.309 1.00 86.69 175 LEU A C 1
ATOM 1311 O O . LEU A 1 175 ? -1.255 6.557 -9.441 1.00 86.69 175 LEU A O 1
ATOM 1315 N N . ASP A 1 176 ? -0.251 8.009 -8.068 1.00 84.50 176 ASP A N 1
ATOM 1316 C CA . ASP A 1 176 ? 0.145 8.993 -9.082 1.00 84.50 176 ASP A CA 1
ATOM 1317 C C . ASP A 1 176 ? 1.319 8.516 -9.967 1.00 84.50 176 ASP A C 1
ATOM 1319 O O . ASP A 1 176 ? 1.717 9.200 -10.913 1.00 84.50 176 ASP A O 1
ATOM 1323 N N . TRP A 1 177 ? 1.890 7.339 -9.688 1.00 84.50 177 TRP A N 1
ATOM 1324 C CA . TRP A 1 177 ? 2.784 6.630 -10.612 1.00 84.50 177 TRP A CA 1
ATOM 1325 C C . TRP A 1 177 ? 2.011 5.787 -11.621 1.00 84.50 177 TRP A C 1
ATOM 1327 O O . TRP A 1 177 ? 2.487 5.549 -12.725 1.00 84.50 177 TRP A O 1
ATOM 1337 N N . SER A 1 178 ? 0.817 5.328 -11.244 1.00 86.81 178 SER A N 1
ATOM 1338 C CA . SER A 1 178 ? 0.023 4.376 -12.028 1.00 86.81 178 SER A CA 1
ATOM 1339 C C . SER A 1 178 ? -1.175 5.022 -12.723 1.00 86.81 178 SER A C 1
ATOM 1341 O O . SER A 1 178 ? -1.697 4.473 -13.696 1.00 86.81 178 SER A O 1
ATOM 1343 N N . LEU A 1 179 ? -1.614 6.183 -12.233 1.00 91.31 179 LEU A N 1
ATOM 1344 C CA . LEU A 1 179 ? -2.786 6.910 -12.698 1.00 91.31 179 LEU A CA 1
ATOM 1345 C C . LEU A 1 179 ? -2.459 8.380 -12.973 1.00 91.31 179 LEU A C 1
ATOM 1347 O O . LEU A 1 179 ? -1.591 8.970 -12.337 1.00 91.31 179 LEU A O 1
ATOM 1351 N N . LYS A 1 180 ? -3.214 9.000 -13.883 1.00 92.38 180 LYS A N 1
ATOM 1352 C CA . LYS A 1 180 ? -3.199 10.455 -14.105 1.00 92.38 180 LYS A CA 1
ATOM 1353 C C . LYS A 1 180 ? -4.612 11.011 -14.308 1.00 92.38 180 LYS A C 1
ATOM 1355 O O . LYS A 1 180 ? -5.472 10.287 -14.816 1.00 92.38 180 LYS A O 1
ATOM 1360 N N . PRO A 1 181 ? -4.880 12.288 -13.980 1.00 93.81 181 PRO A N 1
ATOM 1361 C CA . PRO A 1 181 ? -6.172 12.902 -14.269 1.00 93.81 181 PRO A CA 1
ATOM 1362 C C . PRO A 1 181 ? -6.475 12.867 -15.775 1.00 93.81 181 PRO A C 1
ATOM 1364 O O . PRO A 1 181 ? -5.579 12.996 -16.609 1.00 93.81 181 PRO A O 1
ATOM 1367 N N . GLY A 1 182 ? -7.740 12.647 -16.127 1.00 92.69 182 GLY A N 1
ATOM 1368 C CA . GLY A 1 182 ? -8.208 12.455 -17.502 1.00 92.69 182 GLY A CA 1
ATOM 1369 C C . GLY A 1 182 ? -7.964 11.054 -18.079 1.00 92.69 182 GLY A C 1
ATOM 1370 O O . GLY A 1 182 ? -8.417 10.773 -19.188 1.00 92.69 182 GLY A O 1
ATOM 1371 N N . GLN A 1 183 ? -7.281 10.155 -17.362 1.00 93.75 183 GLN A N 1
ATOM 1372 C CA . GLN A 1 183 ? -7.060 8.784 -17.820 1.00 93.75 183 GLN A CA 1
ATOM 1373 C C . GLN A 1 183 ? -8.352 7.968 -17.814 1.00 93.75 183 GLN A C 1
ATOM 1375 O O . GLN A 1 183 ? -9.097 7.954 -16.834 1.00 93.75 183 GLN A O 1
ATOM 1380 N N . ARG A 1 184 ? -8.553 7.216 -18.897 1.00 94.25 184 ARG A N 1
ATOM 1381 C CA . ARG A 1 184 ? -9.572 6.172 -19.005 1.00 94.25 184 ARG A CA 1
ATOM 1382 C C . ARG A 1 184 ? -9.109 4.896 -18.320 1.00 94.25 184 ARG A C 1
ATOM 1384 O O . ARG A 1 184 ? -8.114 4.305 -18.743 1.00 94.25 184 ARG A O 1
ATOM 1391 N N . VAL A 1 185 ? -9.851 4.471 -17.306 1.00 92.94 185 VAL A N 1
ATOM 1392 C CA . VAL A 1 185 ? -9.599 3.246 -16.544 1.00 92.94 185 VAL A CA 1
ATOM 1393 C C . VAL A 1 185 ? -10.754 2.272 -16.715 1.00 92.94 185 VAL A C 1
ATOM 1395 O O . VAL A 1 185 ? -11.901 2.673 -16.902 1.00 92.94 185 VAL A O 1
ATOM 1398 N N . GLN A 1 186 ? -10.422 0.991 -16.633 1.00 90.88 186 GLN A N 1
ATOM 1399 C CA . GLN A 1 186 ? -11.379 -0.098 -16.549 1.00 90.88 186 GLN A CA 1
ATOM 1400 C C . GLN A 1 186 ? -11.019 -0.910 -15.316 1.00 90.88 186 GLN A C 1
ATOM 1402 O O . GLN A 1 186 ? -9.837 -1.151 -15.069 1.00 90.88 186 GLN A O 1
ATOM 1407 N N . GLY A 1 187 ? -12.018 -1.311 -14.543 1.00 89.06 187 GLY A N 1
ATOM 1408 C CA . GLY A 1 187 ? -11.773 -2.014 -13.296 1.00 89.06 187 GLY A CA 1
ATOM 1409 C C . GLY A 1 187 ? -12.982 -2.777 -12.790 1.00 89.06 187 GLY A C 1
ATOM 1410 O O . GLY A 1 187 ? -14.083 -2.686 -13.333 1.00 89.06 187 GLY A O 1
ATOM 1411 N N . ALA A 1 188 ? -12.744 -3.543 -11.737 1.00 88.88 188 ALA A N 1
ATOM 1412 C CA . ALA A 1 188 ? -13.750 -4.260 -10.979 1.00 88.88 188 ALA A CA 1
ATOM 1413 C C . ALA A 1 188 ? -14.271 -3.342 -9.861 1.00 88.88 188 ALA A C 1
ATOM 1415 O O . ALA A 1 188 ? -13.523 -2.991 -8.948 1.00 88.88 188 ALA A O 1
ATOM 1416 N N . LEU A 1 189 ? -15.534 -2.921 -9.959 1.00 88.06 189 LEU A N 1
ATOM 1417 C CA . LEU A 1 189 ? -16.196 -2.077 -8.966 1.00 88.06 189 LEU A CA 1
ATOM 1418 C C . LEU A 1 189 ? -16.928 -2.939 -7.946 1.00 88.06 189 LEU A C 1
ATOM 1420 O O . LEU A 1 189 ? -17.825 -3.698 -8.311 1.00 88.06 189 LEU A O 1
ATOM 1424 N N . ASP A 1 190 ? -16.609 -2.746 -6.674 1.00 85.25 190 ASP A N 1
ATOM 1425 C CA . ASP A 1 190 ? -17.460 -3.179 -5.576 1.00 85.25 190 ASP A CA 1
ATOM 1426 C C . ASP A 1 190 ? -18.592 -2.162 -5.380 1.00 85.25 190 ASP A C 1
ATOM 1428 O O . ASP A 1 190 ? -18.378 -1.035 -4.926 1.00 85.25 190 ASP A O 1
ATOM 1432 N N . ALA A 1 191 ? -19.811 -2.573 -5.735 1.00 79.88 191 ALA A N 1
ATOM 1433 C CA . ALA A 1 191 ? -21.003 -1.735 -5.648 1.00 79.88 191 ALA A CA 1
ATOM 1434 C C . ALA A 1 191 ? -21.357 -1.297 -4.215 1.00 79.88 191 ALA A C 1
ATOM 1436 O O . ALA A 1 191 ? -22.027 -0.283 -4.046 1.00 79.88 191 ALA A O 1
ATOM 1437 N N . SER A 1 192 ? -20.935 -2.040 -3.189 1.00 76.38 192 SER A N 1
ATOM 1438 C CA . SER A 1 192 ? -21.272 -1.728 -1.795 1.00 76.38 192 SER A CA 1
ATOM 1439 C C . SER A 1 192 ? -20.361 -0.654 -1.199 1.00 76.38 192 SER A C 1
ATOM 1441 O O . SER A 1 192 ? -20.823 0.217 -0.462 1.00 76.38 192 SER A O 1
ATOM 1443 N N . THR A 1 193 ? -19.075 -0.683 -1.554 1.00 78.44 193 THR A N 1
ATOM 1444 C CA . THR A 1 193 ? -18.047 0.221 -1.017 1.00 78.44 193 THR A CA 1
ATOM 1445 C C . THR A 1 193 ? -17.635 1.320 -1.999 1.00 78.44 193 THR A C 1
ATOM 1447 O O . THR A 1 193 ? -16.868 2.212 -1.635 1.00 78.44 193 THR A O 1
ATOM 1450 N N . HIS A 1 194 ? -18.120 1.270 -3.246 1.00 85.75 194 HIS A N 1
ATOM 1451 C CA . HIS A 1 194 ? -17.700 2.139 -4.351 1.00 85.75 194 HIS A CA 1
ATOM 1452 C C . HIS A 1 194 ? -16.178 2.128 -4.593 1.00 85.75 194 HIS A C 1
ATOM 1454 O O . HIS A 1 194 ? -15.592 3.101 -5.088 1.00 85.75 194 HIS A O 1
ATOM 1460 N N . ARG A 1 195 ? -15.524 1.014 -4.247 1.00 88.12 195 ARG A N 1
ATOM 1461 C CA . ARG A 1 195 ? -14.101 0.781 -4.493 1.00 88.12 195 ARG A CA 1
ATOM 1462 C C . ARG A 1 195 ? -13.903 0.201 -5.877 1.00 88.12 195 ARG A C 1
ATOM 1464 O O . ARG A 1 195 ? -14.526 -0.795 -6.235 1.00 88.12 195 ARG A O 1
ATOM 1471 N N . LEU A 1 196 ? -13.006 0.811 -6.638 1.00 88.69 196 LEU A N 1
ATOM 1472 C CA . LEU A 1 196 ? -12.635 0.354 -7.967 1.00 88.69 196 LEU A CA 1
ATOM 1473 C C . LEU A 1 196 ? -11.232 -0.249 -7.923 1.00 88.69 196 LEU A C 1
ATOM 1475 O O . LEU A 1 196 ? -10.254 0.469 -7.714 1.00 88.69 196 LEU A O 1
ATOM 1479 N N . ASN A 1 197 ? -11.137 -1.557 -8.150 1.00 87.75 197 ASN A N 1
ATOM 1480 C CA . ASN A 1 197 ? -9.865 -2.228 -8.381 1.00 87.75 197 ASN A CA 1
ATOM 1481 C C . ASN A 1 197 ? -9.513 -2.136 -9.875 1.00 87.75 197 ASN A C 1
ATOM 1483 O O . ASN A 1 197 ? -10.265 -2.614 -10.725 1.00 87.75 197 ASN A O 1
ATOM 1487 N N . VAL A 1 198 ? -8.379 -1.507 -10.185 1.00 87.81 198 VAL A N 1
ATOM 1488 C CA . VAL A 1 198 ? -7.871 -1.295 -11.554 1.00 87.81 198 VAL A CA 1
ATOM 1489 C C . VAL A 1 198 ? -6.611 -2.114 -11.851 1.00 87.81 198 VAL A C 1
ATOM 1491 O O . VAL A 1 198 ? -5.952 -1.875 -12.866 1.00 87.81 198 VAL A O 1
ATOM 1494 N N . GLU A 1 199 ? -6.250 -3.053 -10.972 1.00 84.00 199 GLU A N 1
ATOM 1495 C CA . GLU A 1 199 ? -5.123 -3.952 -11.187 1.00 84.00 199 GLU A CA 1
ATOM 1496 C C . GLU A 1 199 ? -5.324 -4.771 -12.463 1.00 84.00 199 GLU A C 1
ATOM 1498 O O . GLU A 1 199 ? -6.336 -5.443 -12.682 1.00 84.00 199 GLU A O 1
ATOM 1503 N N . ASN A 1 200 ? -4.307 -4.743 -13.313 1.00 75.31 200 ASN A N 1
ATOM 1504 C CA . ASN A 1 200 ? -4.209 -5.616 -14.459 1.00 75.31 200 ASN A CA 1
ATOM 1505 C C . ASN A 1 200 ? -3.568 -6.949 -14.083 1.00 75.31 200 ASN A C 1
ATOM 1507 O O . ASN A 1 200 ? -2.651 -7.031 -13.262 1.00 75.31 200 ASN A O 1
ATOM 1511 N N . LYS A 1 201 ? -3.978 -7.992 -14.809 1.00 76.12 201 LYS A N 1
ATOM 1512 C CA . LYS A 1 201 ? -3.276 -9.277 -14.801 1.00 76.12 201 LYS A CA 1
ATOM 1513 C C . LYS A 1 201 ? -1.806 -9.092 -15.203 1.00 76.12 201 LYS A C 1
ATOM 1515 O O . LYS A 1 201 ? -1.520 -8.255 -16.065 1.00 76.12 201 LYS A O 1
ATOM 1520 N N . PRO A 1 202 ? -0.889 -9.905 -14.646 1.00 74.75 202 PRO A N 1
ATOM 1521 C CA . PRO A 1 202 ? 0.515 -9.862 -15.024 1.00 74.75 202 PRO A CA 1
ATOM 1522 C C . PRO A 1 202 ? 0.690 -10.029 -16.542 1.00 74.75 202 PRO A C 1
ATOM 1524 O O . PRO A 1 202 ? 0.002 -10.857 -17.154 1.00 74.75 202 PRO A O 1
ATOM 1527 N N . PRO A 1 203 ? 1.613 -9.274 -17.162 1.00 81.50 203 PRO A N 1
ATOM 1528 C CA . PRO A 1 203 ? 1.930 -9.449 -18.570 1.00 81.50 203 PRO A CA 1
ATOM 1529 C C . PRO A 1 203 ? 2.514 -10.847 -18.807 1.00 81.50 203 PRO A C 1
ATOM 1531 O O . PRO A 1 203 ? 3.289 -11.365 -18.005 1.00 81.50 203 PRO A O 1
ATOM 1534 N N . THR A 1 204 ? 2.145 -11.472 -19.924 1.00 84.19 204 THR A N 1
ATOM 1535 C CA . THR A 1 204 ? 2.694 -12.779 -20.308 1.00 84.19 204 THR A CA 1
ATOM 1536 C C . THR A 1 204 ? 4.130 -12.637 -20.809 1.00 84.19 204 THR A C 1
ATOM 1538 O O . THR A 1 204 ? 4.484 -11.610 -21.390 1.00 84.19 204 THR A O 1
ATOM 1541 N N . THR A 1 205 ? 4.944 -13.690 -20.679 1.00 80.88 205 THR A N 1
ATOM 1542 C CA . THR A 1 205 ? 6.324 -13.721 -21.207 1.00 80.88 205 THR A CA 1
ATOM 1543 C C . THR A 1 205 ? 6.377 -13.327 -22.682 1.00 80.88 205 THR A C 1
ATOM 1545 O O . THR A 1 205 ? 7.210 -12.521 -23.077 1.00 80.88 205 THR A O 1
ATOM 1548 N N . ALA A 1 206 ? 5.421 -13.799 -23.488 1.00 83.88 206 ALA A N 1
ATOM 1549 C CA . ALA A 1 206 ? 5.325 -13.439 -24.901 1.00 83.88 206 ALA A CA 1
ATOM 1550 C C . ALA A 1 206 ? 5.071 -11.935 -25.128 1.00 83.88 206 ALA A C 1
ATOM 1552 O O . ALA A 1 206 ? 5.654 -11.341 -26.036 1.00 83.88 206 ALA A O 1
ATOM 1553 N N . ALA A 1 207 ? 4.221 -11.304 -24.310 1.00 87.19 207 ALA A N 1
ATOM 1554 C CA . ALA A 1 207 ? 3.976 -9.866 -24.392 1.00 87.19 207 ALA A CA 1
ATOM 1555 C C . ALA A 1 207 ? 5.224 -9.060 -24.001 1.00 87.19 207 ALA A C 1
ATOM 1557 O O . ALA A 1 207 ? 5.542 -8.070 -24.659 1.00 87.19 207 ALA A O 1
ATOM 1558 N N . ILE A 1 208 ? 5.953 -9.520 -22.980 1.00 87.56 208 ILE A N 1
ATOM 1559 C CA . ILE A 1 208 ? 7.195 -8.899 -22.509 1.00 87.56 208 ILE A CA 1
ATOM 1560 C C . ILE A 1 208 ? 8.273 -8.997 -23.585 1.00 87.56 208 ILE A C 1
ATOM 1562 O O . ILE A 1 208 ? 8.798 -7.970 -23.992 1.00 87.56 208 ILE A O 1
ATOM 1566 N N . SER A 1 209 ? 8.529 -10.189 -24.129 1.00 87.44 209 SER A N 1
ATOM 1567 C CA . SER A 1 209 ? 9.536 -10.390 -25.179 1.00 87.44 209 SER A CA 1
ATOM 1568 C C . SER A 1 209 ? 9.230 -9.626 -26.468 1.00 87.44 209 SER A C 1
ATOM 1570 O O . SER A 1 209 ? 10.144 -9.253 -27.198 1.00 87.44 209 SER A O 1
ATOM 1572 N N . LYS A 1 210 ? 7.947 -9.378 -26.769 1.00 89.62 210 LYS A N 1
ATOM 1573 C CA . LYS A 1 210 ? 7.548 -8.515 -27.889 1.00 89.62 210 LYS A CA 1
ATOM 1574 C C . LYS A 1 210 ? 7.791 -7.034 -27.586 1.00 89.62 210 LYS A C 1
ATOM 1576 O O . LYS A 1 210 ? 8.138 -6.281 -28.491 1.00 89.62 210 LYS A O 1
ATOM 1581 N N . ARG A 1 211 ? 7.554 -6.604 -26.342 1.00 91.06 211 ARG A N 1
ATOM 1582 C CA . ARG A 1 211 ? 7.706 -5.207 -25.905 1.00 91.06 211 ARG A CA 1
ATOM 1583 C C . ARG A 1 211 ? 9.168 -4.808 -25.710 1.00 91.06 211 ARG A C 1
ATOM 1585 O O . ARG A 1 211 ? 9.510 -3.666 -26.018 1.00 91.06 211 ARG A O 1
ATOM 1592 N N . TYR A 1 212 ? 9.969 -5.743 -25.213 1.00 93.69 212 TYR A N 1
ATOM 1593 C CA . TYR A 1 212 ? 11.391 -5.621 -24.928 1.00 93.69 212 TYR A CA 1
ATOM 1594 C C . TYR A 1 212 ? 12.129 -6.750 -25.650 1.00 93.69 212 TYR A C 1
ATOM 1596 O O . TYR A 1 212 ? 12.221 -7.864 -25.131 1.00 93.69 212 TYR A O 1
ATOM 1604 N N . PRO A 1 213 ? 12.607 -6.501 -26.880 1.00 92.75 213 PRO A N 1
ATOM 1605 C CA . PRO A 1 213 ? 13.455 -7.447 -27.588 1.00 92.75 213 PRO A CA 1
ATOM 1606 C C . PRO A 1 213 ? 14.746 -7.739 -26.814 1.00 92.75 213 PRO A C 1
ATOM 1608 O O . PRO A 1 213 ? 15.188 -6.942 -25.983 1.00 92.75 213 PRO A O 1
ATOM 1611 N N . HIS A 1 214 ? 15.387 -8.862 -27.133 1.00 93.62 214 HIS A N 1
ATOM 1612 C CA . HIS A 1 214 ? 16.690 -9.196 -26.566 1.00 93.62 214 HIS A CA 1
ATOM 1613 C C . HIS A 1 214 ? 17.708 -8.065 -26.796 1.00 93.62 214 HIS A C 1
ATOM 1615 O O . HIS A 1 214 ? 17.814 -7.549 -27.907 1.00 93.62 214 HIS A O 1
ATOM 1621 N N . GLY A 1 215 ? 18.435 -7.689 -25.743 1.00 92.81 215 GLY A N 1
ATOM 1622 C CA . GLY A 1 215 ? 19.437 -6.625 -25.751 1.00 92.81 215 GLY A CA 1
ATOM 1623 C C . GLY A 1 215 ? 18.871 -5.220 -25.540 1.00 92.81 215 GLY A C 1
ATOM 1624 O O . GLY A 1 215 ? 19.650 -4.294 -25.349 1.00 92.81 215 GLY A O 1
ATOM 1625 N N . SER A 1 216 ? 17.546 -5.041 -25.535 1.00 94.75 216 SER A N 1
ATOM 1626 C CA . SER A 1 216 ? 16.946 -3.733 -25.249 1.00 94.75 216 SER A CA 1
ATOM 1627 C C . SER A 1 216 ? 17.109 -3.336 -23.784 1.00 94.75 216 SER A C 1
ATOM 1629 O O . SER A 1 216 ? 17.172 -4.199 -22.909 1.00 94.75 216 SER A O 1
ATOM 1631 N N . ILE A 1 217 ? 17.148 -2.032 -23.519 1.00 94.94 217 ILE A N 1
ATOM 1632 C CA . ILE A 1 217 ? 17.231 -1.481 -22.166 1.00 94.94 217 ILE A CA 1
ATOM 1633 C C . ILE A 1 217 ? 15.866 -0.933 -21.761 1.00 94.94 217 ILE A C 1
ATOM 1635 O O . ILE A 1 217 ? 15.150 -0.339 -22.567 1.00 94.94 217 ILE A O 1
ATOM 1639 N N . THR A 1 218 ? 15.487 -1.162 -20.510 1.00 94.81 218 THR A N 1
ATOM 1640 C CA . THR A 1 218 ? 14.272 -0.627 -19.888 1.00 94.81 218 THR A CA 1
ATOM 1641 C C . THR A 1 218 ? 14.531 -0.384 -18.406 1.00 94.81 218 THR A C 1
ATOM 1643 O O . THR A 1 218 ? 15.513 -0.866 -17.847 1.00 94.81 218 THR A O 1
ATOM 1646 N N . LEU A 1 219 ? 13.619 0.324 -17.751 1.00 94.38 219 LEU A N 1
ATOM 1647 C CA . LEU A 1 219 ? 13.678 0.552 -16.312 1.00 94.38 219 LEU A CA 1
ATOM 1648 C C . LEU A 1 219 ? 13.147 -0.636 -15.513 1.00 94.38 219 LEU A C 1
ATOM 1650 O O . LEU A 1 219 ? 12.149 -1.258 -15.897 1.00 94.38 219 LEU A O 1
ATOM 1654 N N . ALA A 1 220 ? 13.783 -0.885 -14.372 1.00 93.50 220 ALA A N 1
ATOM 1655 C CA . ALA A 1 220 ? 13.365 -1.843 -13.364 1.00 93.50 220 ALA A CA 1
ATOM 1656 C C . ALA A 1 220 ? 13.449 -1.225 -11.959 1.00 93.50 220 ALA A C 1
ATOM 1658 O O . ALA A 1 220 ? 14.347 -0.439 -11.668 1.00 93.50 220 ALA A O 1
ATOM 1659 N N . LEU A 1 221 ? 12.512 -1.592 -11.086 1.00 93.00 221 LEU A N 1
ATOM 1660 C CA . LEU A 1 221 ? 12.500 -1.180 -9.683 1.00 93.00 221 LEU A CA 1
ATOM 1661 C C . LEU A 1 221 ? 13.282 -2.184 -8.836 1.00 93.00 221 LEU A C 1
ATOM 1663 O O . LEU A 1 221 ? 12.977 -3.378 -8.870 1.00 93.00 221 LEU A O 1
ATOM 1667 N N . VAL A 1 222 ? 14.224 -1.710 -8.028 1.00 92.44 222 VAL A N 1
ATOM 1668 C CA . VAL A 1 222 ? 14.925 -2.517 -7.029 1.00 92.44 222 VAL A CA 1
ATOM 1669 C C . VAL A 1 222 ? 13.984 -2.772 -5.852 1.00 92.44 222 VAL A C 1
ATOM 1671 O O . VAL A 1 222 ? 13.606 -1.855 -5.132 1.00 92.44 222 VAL A O 1
ATOM 1674 N N . GLN A 1 223 ? 13.570 -4.022 -5.653 1.00 90.00 223 GLN A N 1
ATOM 1675 C CA . GLN A 1 223 ? 12.636 -4.382 -4.579 1.00 90.00 223 GLN A CA 1
ATOM 1676 C C . GLN A 1 223 ? 13.325 -4.921 -3.336 1.00 90.00 223 GLN A C 1
ATOM 1678 O O . GLN A 1 223 ? 12.851 -4.682 -2.231 1.00 90.00 223 GLN A O 1
ATOM 1683 N N . LYS A 1 224 ? 14.381 -5.715 -3.524 1.00 91.12 224 LYS A N 1
ATOM 1684 C CA . LYS A 1 224 ? 15.145 -6.314 -2.430 1.00 91.12 224 LYS A CA 1
ATOM 1685 C C . LYS A 1 224 ? 16.601 -6.405 -2.796 1.00 91.12 224 LYS A C 1
ATOM 1687 O O . LYS A 1 224 ? 16.920 -6.780 -3.929 1.00 91.12 224 LYS A O 1
ATOM 1692 N N . VAL A 1 225 ? 17.462 -6.172 -1.817 1.00 93.31 225 VAL A N 1
ATOM 1693 C CA . VAL A 1 225 ? 18.904 -6.293 -2.001 1.00 93.31 225 VAL A CA 1
ATOM 1694 C C . VAL A 1 225 ? 19.527 -7.135 -0.890 1.00 93.31 225 VAL A C 1
ATOM 1696 O O . VAL A 1 225 ? 19.064 -7.189 0.243 1.00 93.31 225 VAL A O 1
ATOM 1699 N N . SER A 1 226 ? 20.571 -7.869 -1.249 1.00 92.06 226 SER A N 1
ATOM 1700 C CA . SER A 1 226 ? 21.447 -8.605 -0.341 1.00 92.06 226 SER A CA 1
ATOM 1701 C C . SER A 1 226 ? 22.882 -8.455 -0.831 1.00 92.06 226 SER A C 1
ATOM 1703 O O . SER A 1 226 ? 23.091 -8.074 -1.977 1.00 92.06 226 SER A O 1
ATOM 1705 N N . ALA A 1 227 ? 23.875 -8.874 -0.048 1.00 89.25 227 ALA A N 1
ATOM 1706 C CA . ALA A 1 227 ? 25.281 -8.772 -0.448 1.00 89.25 227 ALA A CA 1
ATOM 1707 C C . ALA A 1 227 ? 25.629 -9.421 -1.810 1.00 89.25 227 ALA A C 1
ATOM 1709 O O . ALA A 1 227 ? 26.635 -9.053 -2.413 1.00 89.25 227 ALA A O 1
ATOM 1710 N N . GLN A 1 228 ? 24.846 -10.397 -2.294 1.00 91.62 228 GLN A N 1
ATOM 1711 C CA . GLN A 1 228 ? 25.162 -11.182 -3.504 1.00 91.62 228 GLN A CA 1
ATOM 1712 C C . GLN A 1 228 ? 24.078 -11.169 -4.592 1.00 91.62 228 GLN A C 1
ATOM 1714 O O . GLN A 1 228 ? 24.321 -11.654 -5.702 1.00 91.62 228 GLN A O 1
ATOM 1719 N N . ARG A 1 229 ? 22.872 -10.686 -4.284 1.00 94.56 229 ARG A N 1
ATOM 1720 C CA . ARG A 1 229 ? 21.706 -10.746 -5.179 1.00 94.56 229 ARG A CA 1
ATOM 1721 C C . ARG A 1 229 ? 20.809 -9.536 -4.997 1.00 94.56 229 ARG A C 1
ATOM 1723 O O . ARG A 1 229 ? 20.668 -9.054 -3.874 1.00 94.56 229 ARG A O 1
ATOM 1730 N N . ALA A 1 230 ? 20.131 -9.158 -6.073 1.00 95.25 230 ALA A N 1
ATOM 1731 C CA . ALA A 1 230 ? 19.043 -8.191 -6.058 1.00 95.25 230 ALA A CA 1
ATOM 1732 C C . ALA A 1 230 ? 17.795 -8.775 -6.732 1.00 95.25 230 ALA A C 1
ATOM 1734 O O . ALA A 1 230 ? 17.889 -9.616 -7.630 1.00 95.25 230 ALA A O 1
ATOM 1735 N N . VAL A 1 231 ? 16.624 -8.328 -6.287 1.00 95.38 231 VAL A N 1
ATOM 1736 C CA . VAL A 1 231 ? 15.334 -8.611 -6.921 1.00 95.38 231 VAL A CA 1
ATOM 1737 C C . VAL A 1 231 ? 14.863 -7.342 -7.609 1.00 95.38 231 VAL A C 1
ATOM 1739 O O . VAL A 1 231 ? 14.618 -6.334 -6.946 1.00 95.38 231 VAL A O 1
ATOM 1742 N N . LEU A 1 232 ? 14.729 -7.406 -8.930 1.00 94.69 232 LEU A N 1
ATOM 1743 C CA . LEU A 1 232 ? 14.282 -6.304 -9.771 1.00 94.69 232 LEU A CA 1
ATOM 1744 C C . LEU A 1 232 ? 12.881 -6.575 -10.315 1.00 94.69 232 LEU A C 1
ATOM 1746 O O . LEU A 1 232 ? 12.565 -7.704 -10.690 1.00 94.69 232 LEU A O 1
ATOM 1750 N N . ALA A 1 233 ? 12.051 -5.542 -10.413 1.00 92.06 233 ALA A N 1
ATOM 1751 C CA . ALA A 1 233 ? 10.710 -5.637 -10.972 1.00 92.06 233 ALA A CA 1
ATOM 1752 C C . ALA A 1 233 ? 10.566 -4.793 -12.241 1.00 92.06 233 ALA A C 1
ATOM 1754 O O . ALA A 1 233 ? 10.726 -3.576 -12.206 1.00 92.06 233 ALA A O 1
ATOM 1755 N N . LEU A 1 234 ? 10.198 -5.434 -13.354 1.00 91.12 234 LEU A N 1
ATOM 1756 C CA . LEU A 1 234 ? 9.802 -4.746 -14.598 1.00 91.12 234 LEU A CA 1
ATOM 1757 C C . LEU A 1 234 ? 8.325 -4.323 -14.579 1.00 91.12 234 LEU A C 1
ATOM 1759 O O . LEU A 1 234 ? 7.906 -3.419 -15.301 1.00 91.12 234 LEU A O 1
ATOM 1763 N N . HIS A 1 235 ? 7.532 -5.014 -13.763 1.00 88.62 235 HIS A N 1
ATOM 1764 C CA . HIS A 1 235 ? 6.124 -4.759 -13.481 1.00 88.62 235 HIS A CA 1
ATOM 1765 C C . HIS A 1 235 ? 5.852 -5.223 -12.038 1.00 88.62 235 HIS A C 1
ATOM 1767 O O . HIS A 1 235 ? 6.514 -6.168 -11.605 1.00 88.62 235 HIS A O 1
ATOM 1773 N N . PRO A 1 236 ? 4.874 -4.664 -11.299 1.00 84.56 236 PRO A N 1
ATOM 1774 C CA . PRO A 1 236 ? 4.593 -5.065 -9.912 1.00 84.56 236 PRO A CA 1
ATOM 1775 C C . PRO A 1 236 ? 4.451 -6.582 -9.680 1.00 84.56 236 PRO A C 1
ATOM 1777 O O . PRO A 1 236 ? 4.883 -7.111 -8.659 1.00 84.56 236 PRO A O 1
ATOM 1780 N N . HIS A 1 237 ? 3.904 -7.301 -10.663 1.00 83.19 237 HIS A N 1
ATOM 1781 C CA . HIS A 1 237 ? 3.744 -8.763 -10.640 1.00 83.19 237 HIS A CA 1
ATOM 1782 C C . HIS A 1 237 ? 4.835 -9.558 -11.385 1.00 83.19 237 HIS A C 1
ATOM 1784 O O . HIS A 1 237 ? 4.682 -10.762 -11.579 1.00 83.19 237 HIS A O 1
ATOM 1790 N N . LEU A 1 238 ? 5.904 -8.912 -11.853 1.00 87.50 238 LEU A N 1
ATOM 1791 C CA . LEU A 1 238 ? 6.990 -9.549 -12.599 1.00 87.50 238 LEU A CA 1
ATOM 1792 C C . LEU A 1 238 ? 8.335 -9.189 -11.974 1.00 87.50 238 LEU A C 1
ATOM 1794 O O . LEU A 1 238 ? 8.887 -8.120 -12.240 1.00 87.50 238 LEU A O 1
ATOM 1798 N N . GLN A 1 239 ? 8.849 -10.120 -11.177 1.00 91.19 239 GLN A N 1
ATOM 1799 C CA . GLN A 1 239 ? 10.105 -9.988 -10.449 1.00 91.19 239 GLN A CA 1
ATOM 1800 C C . GLN A 1 239 ? 11.155 -10.938 -11.021 1.00 91.19 239 GLN A C 1
ATOM 1802 O O . GLN A 1 239 ? 10.858 -12.093 -11.332 1.00 91.19 239 GLN A O 1
ATOM 1807 N N . LEU A 1 240 ? 12.385 -10.452 -11.132 1.00 92.62 240 LEU A N 1
ATOM 1808 C CA . LEU A 1 240 ? 13.542 -11.189 -11.615 1.00 92.62 240 LEU A CA 1
ATOM 1809 C C . LEU A 1 240 ? 14.665 -11.084 -10.590 1.00 92.62 240 LEU A C 1
ATOM 1811 O O . LEU A 1 240 ? 14.958 -10.004 -10.083 1.00 92.62 240 LEU A O 1
ATOM 1815 N N . THR A 1 241 ? 15.293 -12.216 -10.282 1.00 95.56 241 THR A N 1
ATOM 1816 C CA . THR A 1 241 ? 16.474 -12.234 -9.414 1.00 95.56 241 THR A CA 1
ATOM 1817 C C . THR A 1 241 ? 17.719 -12.138 -10.277 1.00 95.56 241 THR A C 1
ATOM 1819 O O . THR A 1 241 ? 17.920 -12.989 -11.142 1.00 95.56 241 THR A O 1
ATOM 1822 N N . ILE A 1 242 ? 18.568 -11.159 -9.991 1.00 95.12 242 ILE A N 1
ATOM 1823 C CA . ILE A 1 242 ? 19.895 -11.033 -10.590 1.00 95.12 242 ILE A CA 1
ATOM 1824 C C . ILE A 1 242 ? 20.983 -11.251 -9.540 1.00 95.12 242 ILE A C 1
ATOM 1826 O O . ILE A 1 242 ? 20.750 -11.174 -8.328 1.00 95.12 242 ILE A O 1
ATOM 1830 N N . THR A 1 243 ? 22.181 -11.563 -10.007 1.00 94.31 243 THR A N 1
ATOM 1831 C CA . THR A 1 243 ? 23.353 -11.851 -9.181 1.00 94.31 243 THR A CA 1
ATOM 1832 C C . THR A 1 243 ? 24.388 -10.743 -9.291 1.00 94.31 243 THR A C 1
ATOM 1834 O O . THR A 1 243 ? 24.350 -9.931 -10.209 1.00 94.31 243 THR A O 1
ATOM 1837 N N . ARG A 1 244 ? 25.373 -10.742 -8.387 1.00 93.88 244 ARG A N 1
ATOM 1838 C CA . ARG A 1 244 ? 26.520 -9.823 -8.445 1.00 93.88 244 ARG A CA 1
ATOM 1839 C C . ARG A 1 244 ? 27.163 -9.750 -9.837 1.00 93.88 244 ARG A C 1
ATOM 1841 O O . ARG A 1 244 ? 27.505 -8.662 -10.279 1.00 93.88 244 ARG A O 1
ATOM 1848 N N . ALA A 1 245 ? 27.307 -10.884 -10.527 1.00 91.69 245 ALA A N 1
ATOM 1849 C CA . ALA A 1 245 ? 27.943 -10.937 -11.845 1.00 91.69 245 ALA A CA 1
ATOM 1850 C C . ALA A 1 245 ? 27.157 -10.186 -12.935 1.00 91.69 245 ALA A C 1
ATOM 1852 O O . ALA A 1 245 ? 27.755 -9.720 -13.899 1.00 91.69 245 ALA A O 1
ATOM 1853 N N . ASP A 1 246 ? 25.843 -10.036 -12.758 1.00 92.12 246 ASP A N 1
ATOM 1854 C CA . ASP A 1 246 ? 24.979 -9.276 -13.663 1.00 92.12 246 ASP A CA 1
ATOM 1855 C C . ASP A 1 246 ? 25.080 -7.758 -13.417 1.00 92.12 246 ASP A C 1
ATOM 1857 O O . ASP A 1 246 ? 24.552 -6.977 -14.199 1.00 92.12 246 ASP A O 1
ATOM 1861 N N . ILE A 1 247 ? 25.722 -7.334 -12.323 1.00 91.56 247 ILE A N 1
ATOM 1862 C CA . ILE A 1 247 ? 25.774 -5.937 -11.860 1.00 91.56 247 ILE A CA 1
ATOM 1863 C C . ILE A 1 247 ? 27.191 -5.383 -11.966 1.00 91.56 247 ILE A C 1
ATOM 1865 O O . ILE A 1 247 ? 27.387 -4.281 -12.460 1.00 91.56 247 ILE A O 1
ATOM 1869 N N . SER A 1 248 ? 28.188 -6.159 -11.539 1.00 88.56 248 SER A N 1
ATOM 1870 C CA . SER A 1 248 ? 29.594 -5.775 -11.609 1.00 88.56 248 SER A CA 1
ATOM 1871 C C . SER A 1 248 ? 30.489 -6.970 -11.929 1.00 88.56 248 SER A C 1
ATOM 1873 O O . SER A 1 248 ? 30.349 -8.075 -11.386 1.00 88.56 248 SER A O 1
ATOM 1875 N N . ALA A 1 249 ? 31.483 -6.728 -12.783 1.00 86.06 249 ALA A N 1
ATOM 1876 C CA . ALA A 1 249 ? 32.537 -7.690 -13.076 1.00 86.06 249 ALA A CA 1
ATOM 1877 C C . ALA A 1 249 ? 33.503 -7.890 -11.889 1.00 86.06 249 ALA A C 1
ATOM 1879 O O . ALA A 1 249 ? 34.149 -8.937 -11.803 1.00 86.06 249 ALA A O 1
ATOM 1880 N N . ASN A 1 250 ? 33.588 -6.939 -10.949 1.00 87.75 250 ASN A N 1
ATOM 1881 C CA . ASN A 1 250 ? 34.514 -7.010 -9.821 1.00 87.75 250 ASN A CA 1
ATOM 1882 C C . ASN A 1 250 ? 33.996 -7.964 -8.721 1.00 87.75 250 ASN A C 1
ATOM 1884 O O . ASN A 1 250 ? 32.946 -7.707 -8.123 1.00 87.75 250 ASN A O 1
ATOM 1888 N N . PRO A 1 251 ? 34.715 -9.060 -8.402 1.00 84.81 251 PRO A N 1
ATOM 1889 C CA . PRO A 1 251 ? 34.280 -10.044 -7.408 1.00 84.81 251 PRO A CA 1
ATOM 1890 C C . PRO A 1 251 ? 34.217 -9.519 -5.971 1.00 84.81 251 PRO A C 1
ATOM 1892 O O . PRO A 1 251 ? 33.592 -10.169 -5.134 1.00 84.81 251 PRO A O 1
ATOM 1895 N N . LEU A 1 252 ? 34.859 -8.385 -5.680 1.00 87.12 252 LEU A N 1
ATOM 1896 C CA . LEU A 1 252 ? 34.860 -7.773 -4.350 1.00 87.12 252 LEU A CA 1
ATOM 1897 C C . LEU A 1 252 ? 33.651 -6.865 -4.102 1.00 87.12 252 LEU A C 1
ATOM 1899 O O . LEU A 1 252 ? 33.382 -6.530 -2.947 1.00 87.12 252 LEU A O 1
ATOM 1903 N N . ASP A 1 253 ? 32.920 -6.495 -5.154 1.00 88.25 253 ASP A N 1
ATOM 1904 C CA . ASP A 1 253 ? 31.757 -5.626 -5.023 1.00 88.25 253 ASP A CA 1
ATOM 1905 C C . ASP A 1 253 ? 30.607 -6.370 -4.348 1.00 88.25 253 ASP A C 1
ATOM 1907 O O . ASP A 1 253 ? 30.320 -7.538 -4.639 1.00 88.25 253 ASP A O 1
ATOM 1911 N N . LYS A 1 254 ? 29.921 -5.672 -3.447 1.00 89.00 254 LYS A N 1
ATOM 1912 C CA . LYS A 1 254 ? 28.697 -6.165 -2.827 1.00 89.00 254 LYS A CA 1
ATOM 1913 C C . LYS A 1 254 ? 27.505 -5.485 -3.467 1.00 89.00 254 LYS A C 1
ATOM 1915 O O . LYS A 1 254 ? 27.526 -4.284 -3.708 1.00 89.00 254 LYS A O 1
ATOM 1920 N N . VAL A 1 255 ? 26.458 -6.257 -3.723 1.00 90.19 255 VAL A N 1
ATOM 1921 C CA . VAL A 1 255 ? 25.277 -5.740 -4.423 1.00 90.19 255 VAL A CA 1
ATOM 1922 C C . VAL A 1 255 ? 24.520 -4.709 -3.576 1.00 90.19 255 VAL A C 1
ATOM 1924 O O . VAL A 1 255 ? 24.043 -3.719 -4.116 1.00 90.19 255 VAL A O 1
ATOM 1927 N N . ASP A 1 256 ? 24.493 -4.886 -2.255 1.00 89.94 256 ASP A N 1
ATOM 1928 C CA . ASP A 1 256 ? 23.906 -3.949 -1.281 1.00 89.94 256 ASP A CA 1
ATOM 1929 C C . ASP A 1 256 ? 24.688 -2.640 -1.100 1.00 89.94 256 ASP A C 1
ATOM 1931 O O . ASP A 1 256 ? 24.187 -1.720 -0.464 1.00 89.94 256 ASP A O 1
ATOM 1935 N N . ALA A 1 257 ? 25.888 -2.536 -1.673 1.00 89.44 257 ALA A N 1
ATOM 1936 C CA . ALA A 1 257 ? 26.637 -1.285 -1.749 1.00 89.44 257 ALA A CA 1
ATOM 1937 C C . ALA A 1 257 ? 26.411 -0.535 -3.074 1.00 89.44 257 ALA A C 1
ATOM 1939 O O . ALA A 1 257 ? 26.787 0.627 -3.179 1.00 89.44 257 ALA A O 1
ATOM 1940 N N . LEU A 1 258 ? 25.844 -1.201 -4.087 1.00 88.25 258 LEU A N 1
ATOM 1941 C CA . LEU A 1 258 ? 25.653 -0.649 -5.433 1.00 88.25 258 LEU A CA 1
ATOM 1942 C C . LEU A 1 258 ? 24.193 -0.308 -5.744 1.00 88.25 258 LEU A C 1
ATOM 1944 O O . LEU A 1 258 ? 23.939 0.489 -6.638 1.00 88.25 258 LEU A O 1
ATOM 1948 N N . LEU A 1 259 ? 23.243 -0.935 -5.049 1.00 91.31 259 LEU A N 1
ATOM 1949 C CA . LEU A 1 259 ? 21.810 -0.763 -5.264 1.00 91.31 259 LEU A CA 1
ATOM 1950 C C . LEU A 1 259 ? 21.103 -0.551 -3.930 1.00 91.31 259 LEU A C 1
ATOM 1952 O O . LEU A 1 259 ? 21.360 -1.293 -2.978 1.00 91.31 259 LEU A O 1
ATOM 1956 N N . SER A 1 260 ? 20.145 0.373 -3.902 1.00 90.88 260 SER A N 1
ATOM 1957 C CA . SER A 1 260 ? 19.258 0.578 -2.758 1.00 90.88 260 SER A CA 1
ATOM 1958 C C . SER A 1 260 ? 17.845 0.095 -3.070 1.00 90.88 260 SER A C 1
ATOM 1960 O O . SER A 1 260 ? 17.364 0.157 -4.202 1.00 90.88 260 SER A O 1
ATOM 1962 N N . GLU A 1 261 ? 17.148 -0.413 -2.054 1.00 90.62 261 GLU A N 1
ATOM 1963 C CA . GLU A 1 261 ? 15.732 -0.749 -2.195 1.00 90.62 261 GLU A CA 1
ATOM 1964 C C . GLU A 1 261 ? 14.923 0.511 -2.520 1.00 90.62 261 GLU A C 1
ATOM 1966 O O . GLU A 1 261 ? 15.068 1.547 -1.879 1.00 90.62 261 GLU A O 1
ATOM 1971 N N . GLY A 1 262 ? 14.055 0.413 -3.522 1.00 85.38 262 GLY A N 1
ATOM 1972 C CA . GLY A 1 262 ? 13.275 1.531 -4.037 1.00 85.38 262 GLY A CA 1
ATOM 1973 C C . GLY A 1 262 ? 13.922 2.290 -5.196 1.00 85.38 262 GLY A C 1
ATOM 1974 O O . GLY A 1 262 ? 13.230 3.100 -5.816 1.00 85.38 262 GLY A O 1
ATOM 1975 N N . ASP A 1 263 ? 15.178 2.004 -5.546 1.00 89.31 263 ASP A N 1
ATOM 1976 C CA . ASP A 1 263 ? 15.830 2.628 -6.698 1.00 89.31 263 ASP A CA 1
ATOM 1977 C C . ASP A 1 263 ? 15.197 2.181 -8.019 1.00 89.31 263 ASP A C 1
ATOM 1979 O O . ASP A 1 263 ? 14.746 1.042 -8.179 1.00 89.31 263 ASP A O 1
ATOM 1983 N N . VAL A 1 264 ? 15.194 3.085 -8.998 1.00 90.94 264 VAL A N 1
ATOM 1984 C CA . VAL A 1 264 ? 14.809 2.787 -10.380 1.00 90.94 264 VAL A CA 1
ATOM 1985 C C . VAL A 1 264 ? 16.068 2.795 -11.229 1.00 90.94 264 VAL A C 1
ATOM 1987 O O . VAL A 1 264 ? 16.715 3.829 -11.359 1.00 90.94 264 VAL A O 1
ATOM 1990 N N . VAL A 1 265 ? 16.398 1.645 -11.811 1.00 91.88 265 VAL A N 1
ATOM 1991 C CA . VAL A 1 265 ? 17.645 1.429 -12.556 1.00 91.88 265 VAL A CA 1
ATOM 1992 C C . VAL A 1 265 ? 17.368 1.004 -13.992 1.00 91.88 265 VAL A C 1
ATOM 1994 O O . VAL A 1 265 ? 16.385 0.308 -14.267 1.00 91.88 265 VAL A O 1
ATOM 1997 N N . ALA A 1 266 ? 18.241 1.409 -14.912 1.00 93.81 266 ALA A N 1
ATOM 1998 C CA . ALA A 1 266 ? 18.243 0.908 -16.279 1.00 93.81 266 ALA A CA 1
ATOM 1999 C C . ALA A 1 266 ? 18.844 -0.505 -16.314 1.00 93.81 266 ALA A C 1
ATOM 2001 O O . ALA A 1 266 ? 19.877 -0.776 -15.707 1.00 93.81 266 ALA A O 1
ATOM 2002 N N . ALA A 1 267 ? 18.174 -1.425 -17.004 1.00 94.19 267 ALA A N 1
ATOM 2003 C CA . ALA A 1 267 ? 18.592 -2.814 -17.112 1.00 94.19 267 ALA A CA 1
ATOM 2004 C C . ALA A 1 267 ? 18.414 -3.326 -18.543 1.00 94.19 267 ALA A C 1
ATOM 2006 O O . ALA A 1 267 ? 17.369 -3.127 -19.174 1.00 94.19 267 ALA A O 1
ATOM 2007 N N . ARG A 1 268 ? 19.422 -4.048 -19.034 1.00 95.19 268 ARG A N 1
ATOM 2008 C CA . ARG A 1 268 ? 19.383 -4.748 -20.314 1.00 95.19 268 ARG A CA 1
ATOM 2009 C C . ARG A 1 268 ? 18.595 -6.048 -20.185 1.00 95.19 268 ARG A C 1
ATOM 2011 O O . ARG A 1 268 ? 18.830 -6.857 -19.287 1.00 95.19 268 ARG A O 1
ATOM 2018 N N . VAL A 1 269 ? 17.678 -6.272 -21.119 1.00 94.56 269 VAL A N 1
ATOM 2019 C CA . VAL A 1 269 ? 16.816 -7.453 -21.180 1.00 94.56 269 VAL A CA 1
ATOM 2020 C C . VAL A 1 269 ? 17.500 -8.581 -21.947 1.00 94.56 269 VAL A C 1
ATOM 2022 O O . VAL A 1 269 ? 17.757 -8.495 -23.149 1.00 94.56 269 VAL A O 1
ATOM 2025 N N . ILE A 1 270 ? 17.750 -9.694 -21.264 1.00 93.62 270 ILE A N 1
ATOM 2026 C CA . ILE A 1 270 ? 18.402 -10.880 -21.815 1.00 93.62 270 ILE A CA 1
ATOM 2027 C C . ILE A 1 270 ? 17.373 -12.004 -21.961 1.00 93.62 270 ILE A C 1
ATOM 2029 O O . ILE A 1 270 ? 16.661 -12.345 -21.020 1.00 93.62 270 ILE A O 1
ATOM 2033 N N . HIS A 1 271 ? 17.276 -12.589 -23.155 1.00 91.62 271 HIS A N 1
ATOM 2034 C CA . HIS A 1 271 ? 16.431 -13.753 -23.405 1.00 91.62 271 HIS A CA 1
ATOM 2035 C C . HIS A 1 271 ? 17.328 -14.984 -23.373 1.00 91.62 271 HIS A C 1
ATOM 2037 O O . HIS A 1 271 ? 18.160 -15.173 -24.260 1.00 91.62 271 HIS A O 1
ATOM 2043 N N . LEU A 1 272 ? 17.187 -15.806 -22.337 1.00 89.62 272 LEU A N 1
ATOM 2044 C CA . LEU A 1 272 ? 17.971 -17.027 -22.209 1.00 89.62 272 LEU A CA 1
ATOM 20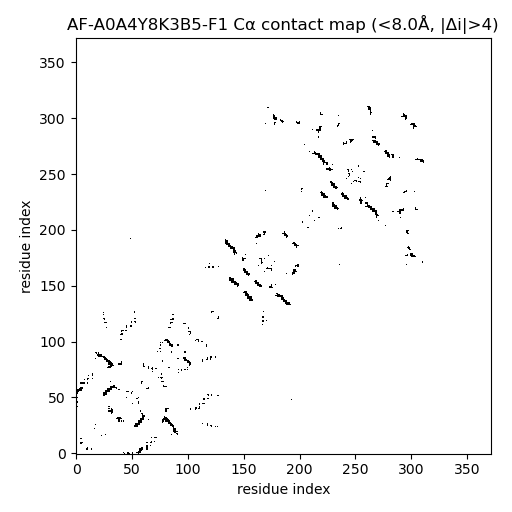45 C C . LEU A 1 272 ? 17.505 -18.071 -23.238 1.00 89.62 272 LEU A C 1
ATOM 2047 O O . LEU A 1 272 ? 16.325 -18.093 -23.596 1.00 89.62 272 LEU A O 1
ATOM 2051 N N . PRO A 1 273 ? 18.377 -19.005 -23.665 1.00 85.81 273 PRO A N 1
ATOM 2052 C CA . PRO A 1 273 ? 17.998 -20.088 -24.581 1.00 85.81 273 PRO A CA 1
ATOM 2053 C C . PRO A 1 273 ? 16.838 -20.960 -24.077 1.00 85.81 273 PRO A C 1
ATOM 2055 O O . PRO A 1 273 ? 16.137 -21.582 -24.869 1.00 85.81 273 PRO A O 1
ATOM 2058 N N . SER A 1 274 ? 16.612 -20.989 -22.760 1.00 85.94 274 SER A N 1
ATOM 2059 C CA . SER A 1 274 ? 15.471 -21.655 -22.122 1.00 85.94 274 SER A CA 1
ATOM 2060 C C . SER A 1 274 ? 14.124 -20.952 -22.353 1.00 85.94 274 SER A C 1
ATOM 2062 O O . SER A 1 274 ? 13.092 -21.481 -21.949 1.00 85.94 274 SER A O 1
ATOM 2064 N N . GLY A 1 275 ? 14.117 -19.758 -22.953 1.00 80.38 275 GLY A N 1
ATOM 2065 C CA . GLY A 1 275 ? 12.945 -18.887 -23.069 1.00 80.38 275 GLY A CA 1
ATOM 2066 C C . GLY A 1 275 ? 12.658 -18.062 -21.810 1.00 80.38 275 GLY A C 1
ATOM 2067 O O . GLY A 1 275 ? 11.683 -17.313 -21.782 1.00 80.38 275 GLY A O 1
ATOM 2068 N N . ALA A 1 276 ? 13.492 -18.185 -20.771 1.00 85.69 276 ALA A N 1
ATOM 2069 C CA . ALA A 1 276 ? 13.398 -17.360 -19.574 1.00 85.69 276 ALA A CA 1
ATOM 2070 C C . ALA A 1 276 ? 13.941 -15.946 -19.828 1.00 85.69 276 ALA A C 1
ATOM 2072 O O . ALA A 1 276 ? 14.901 -15.749 -20.576 1.00 85.69 276 ALA A O 1
ATOM 2073 N N . LEU A 1 277 ? 13.322 -14.969 -19.170 1.00 90.12 277 LEU A N 1
ATOM 2074 C CA . LEU A 1 277 ? 13.780 -13.586 -19.150 1.00 90.12 277 LEU A CA 1
ATOM 2075 C C . LEU A 1 277 ? 14.836 -13.417 -18.052 1.00 90.12 277 LEU A C 1
ATOM 2077 O O . LEU A 1 277 ? 14.685 -13.976 -16.967 1.00 90.12 277 LEU A O 1
ATOM 2081 N N . HIS A 1 278 ? 15.874 -12.637 -18.328 1.00 93.19 278 HIS A N 1
ATOM 2082 C CA . HIS A 1 278 ? 16.929 -12.271 -17.387 1.00 93.19 278 HIS A CA 1
ATOM 2083 C C . HIS A 1 278 ? 17.288 -10.790 -17.557 1.00 93.19 278 HIS A C 1
ATOM 2085 O O . HIS A 1 278 ? 16.976 -10.198 -18.592 1.00 93.19 278 HIS A O 1
ATOM 2091 N N . LEU A 1 279 ? 17.911 -10.183 -16.547 1.00 94.44 279 LEU A N 1
ATOM 2092 C CA . LEU A 1 279 ? 18.309 -8.772 -16.559 1.00 94.44 279 LEU A CA 1
ATOM 2093 C C . LEU A 1 279 ? 19.805 -8.628 -16.276 1.00 94.44 279 LEU A C 1
ATOM 2095 O O . LEU A 1 279 ? 20.353 -9.386 -15.480 1.00 94.44 279 LEU A O 1
ATOM 2099 N N . CYS A 1 280 ? 20.441 -7.646 -16.912 1.00 93.62 280 CYS A N 1
ATOM 2100 C CA . CYS A 1 280 ? 21.856 -7.322 -16.735 1.00 93.62 280 CYS A CA 1
ATOM 2101 C C . CYS A 1 280 ? 22.043 -5.803 -16.624 1.00 93.62 280 CYS A C 1
ATOM 2103 O O . CYS A 1 280 ? 21.425 -5.056 -17.378 1.00 93.62 280 CYS A O 1
ATOM 2105 N N . LEU A 1 281 ? 22.867 -5.359 -15.676 1.00 92.50 281 LEU A N 1
ATOM 2106 C CA . LEU A 1 281 ? 23.179 -3.952 -15.388 1.00 92.50 281 LEU A CA 1
ATOM 2107 C C . LEU A 1 281 ? 24.627 -3.595 -15.753 1.00 92.50 281 LEU A C 1
ATOM 2109 O O . LEU A 1 281 ? 24.901 -2.445 -16.056 1.00 92.50 281 LEU A O 1
ATOM 2113 N N . SER A 1 282 ? 25.547 -4.565 -15.748 1.00 85.31 282 SER A N 1
ATOM 2114 C CA . SER A 1 282 ? 26.994 -4.346 -15.943 1.00 85.31 282 SER A CA 1
ATOM 2115 C C . SER A 1 282 ? 27.419 -3.899 -17.349 1.00 85.31 282 SER A C 1
ATOM 2117 O O . SER A 1 282 ? 28.599 -3.646 -17.575 1.00 85.31 282 SER A O 1
ATOM 2119 N N . ASP A 1 283 ? 26.477 -3.839 -18.284 1.00 76.75 283 ASP A N 1
ATOM 2120 C CA . ASP A 1 283 ? 26.682 -3.576 -19.709 1.00 76.75 283 ASP A CA 1
ATOM 2121 C C . ASP A 1 283 ? 25.586 -2.621 -20.190 1.00 76.75 283 ASP A C 1
ATOM 2123 O O . ASP A 1 283 ? 24.858 -2.938 -21.122 1.00 76.75 283 ASP A O 1
ATOM 2127 N N . VAL A 1 284 ? 25.346 -1.534 -19.457 1.00 84.12 284 VAL A N 1
ATOM 2128 C CA . VAL A 1 284 ? 24.371 -0.494 -19.807 1.00 84.12 284 VAL A CA 1
ATOM 2129 C C . VAL A 1 284 ? 25.111 0.834 -19.799 1.00 84.12 284 VAL A C 1
ATOM 2131 O O . VAL A 1 284 ? 25.573 1.256 -18.741 1.00 84.12 284 VAL A O 1
ATOM 2134 N N . ASP A 1 285 ? 25.218 1.466 -20.965 1.00 81.50 285 ASP A N 1
ATOM 2135 C CA . ASP A 1 285 ? 25.834 2.784 -21.108 1.00 81.50 285 ASP A CA 1
ATOM 2136 C C . ASP A 1 285 ? 24.769 3.899 -21.042 1.00 81.50 285 ASP A C 1
ATOM 2138 O O . ASP A 1 285 ? 23.635 3.737 -21.503 1.00 81.50 285 ASP A O 1
ATOM 2142 N N . ASP A 1 286 ? 25.134 5.057 -20.479 1.00 78.12 286 ASP A N 1
ATOM 2143 C CA . ASP A 1 286 ? 24.213 6.184 -20.232 1.00 78.12 286 ASP A CA 1
ATOM 2144 C C . ASP A 1 286 ? 23.663 6.842 -21.519 1.00 78.12 286 ASP A C 1
ATOM 2146 O O . ASP A 1 286 ? 22.691 7.598 -21.470 1.00 78.12 286 ASP A O 1
ATOM 2150 N N . ASP A 1 287 ? 24.284 6.599 -22.678 1.00 84.00 287 ASP A N 1
ATOM 2151 C CA . ASP A 1 287 ? 23.874 7.137 -23.981 1.00 84.00 287 ASP A CA 1
ATOM 2152 C C . ASP A 1 287 ? 22.936 6.201 -24.765 1.00 84.00 287 ASP A C 1
ATOM 2154 O O . ASP A 1 287 ? 22.400 6.579 -25.818 1.00 84.00 287 ASP A O 1
ATOM 2158 N N . GLU A 1 288 ? 22.683 4.995 -24.254 1.00 88.19 288 GLU A N 1
ATOM 2159 C CA . GLU A 1 288 ? 21.780 4.046 -24.884 1.00 88.19 288 GLU A CA 1
ATOM 2160 C C . GLU A 1 288 ? 20.304 4.434 -24.723 1.00 88.19 288 GLU A C 1
ATOM 2162 O O . GLU A 1 288 ? 19.843 4.990 -23.728 1.00 88.19 288 GLU A O 1
ATOM 2167 N N . THR A 1 289 ? 19.497 4.100 -25.734 1.00 89.62 289 THR A N 1
ATOM 2168 C CA . THR A 1 289 ? 18.066 4.417 -25.702 1.00 89.62 289 THR A CA 1
ATOM 2169 C C . THR A 1 289 ? 17.312 3.488 -24.754 1.00 89.62 289 THR A C 1
ATOM 2171 O O . THR A 1 289 ? 17.101 2.308 -25.051 1.00 89.62 289 THR A O 1
ATOM 2174 N N . VAL A 1 290 ? 16.803 4.056 -23.662 1.00 92.38 290 VAL A N 1
ATOM 2175 C CA . VAL A 1 290 ? 15.943 3.353 -22.708 1.00 92.38 290 VAL A CA 1
ATOM 2176 C C . VAL A 1 290 ? 14.503 3.300 -23.219 1.00 92.38 290 VAL A C 1
ATOM 2178 O O . VAL A 1 290 ? 13.845 4.314 -23.467 1.00 92.38 290 VAL A O 1
ATOM 2181 N N . LEU A 1 291 ? 13.976 2.087 -23.392 1.00 93.75 291 LEU A N 1
ATOM 2182 C CA . LEU A 1 291 ? 12.580 1.884 -23.756 1.00 93.75 291 LEU A CA 1
ATOM 2183 C C . LEU A 1 291 ? 11.666 2.202 -22.561 1.00 93.75 291 LEU A C 1
ATOM 2185 O O . LEU A 1 291 ? 11.977 1.822 -21.432 1.00 93.75 291 LEU A O 1
ATOM 2189 N N . PRO A 1 292 ? 10.481 2.806 -22.791 1.00 91.56 292 PRO A N 1
ATOM 2190 C CA . PRO A 1 292 ? 9.568 3.120 -21.698 1.00 91.56 292 PRO A CA 1
ATOM 2191 C C . PRO A 1 292 ? 9.155 1.872 -20.913 1.00 91.56 292 PRO A C 1
ATOM 2193 O O . PRO A 1 292 ? 8.884 0.820 -21.510 1.00 91.56 292 PRO A O 1
ATOM 2196 N N . SER A 1 293 ? 9.037 2.014 -19.593 1.00 91.50 293 SER A N 1
ATOM 2197 C CA . SER A 1 293 ? 8.555 0.956 -18.704 1.00 91.50 293 SER A CA 1
ATOM 2198 C C . SER A 1 293 ? 7.104 0.552 -19.016 1.00 91.50 293 SER A C 1
ATOM 2200 O O . SER A 1 293 ? 6.383 1.217 -19.772 1.00 91.50 293 SER A O 1
ATOM 2202 N N . LEU A 1 294 ? 6.673 -0.589 -18.475 1.00 90.12 294 LEU A N 1
ATOM 2203 C CA . LEU A 1 294 ? 5.302 -1.067 -18.642 1.00 90.12 294 LEU A CA 1
ATOM 2204 C C . LEU A 1 294 ? 4.312 -0.139 -17.928 1.00 90.12 294 LEU A C 1
ATOM 2206 O O . LEU A 1 294 ? 4.628 0.507 -16.936 1.00 90.12 294 LEU A O 1
ATOM 2210 N N . CYS A 1 295 ? 3.077 -0.085 -18.405 1.00 88.75 295 CYS A N 1
ATOM 2211 C CA . CYS A 1 295 ? 2.007 0.548 -17.641 1.00 88.75 295 CYS A CA 1
ATOM 2212 C C . CYS A 1 295 ? 1.517 -0.450 -16.586 1.00 88.75 295 CYS A C 1
ATOM 2214 O O . CYS A 1 295 ? 1.185 -1.582 -16.944 1.00 88.75 295 CYS A O 1
ATOM 2216 N N . ALA A 1 296 ? 1.433 -0.040 -15.320 1.00 85.81 296 ALA A N 1
ATOM 2217 C CA . ALA A 1 296 ? 0.849 -0.882 -14.275 1.00 85.81 296 ALA A CA 1
ATOM 2218 C C . ALA A 1 296 ? -0.679 -0.996 -14.459 1.00 85.81 296 ALA A C 1
ATOM 2220 O O . ALA A 1 296 ? -1.253 -2.083 -14.445 1.00 85.81 296 ALA A O 1
ATOM 2221 N N . VAL A 1 297 ? -1.336 0.131 -14.755 1.00 87.44 297 VAL A N 1
ATOM 2222 C CA . VAL A 1 297 ? -2.776 0.204 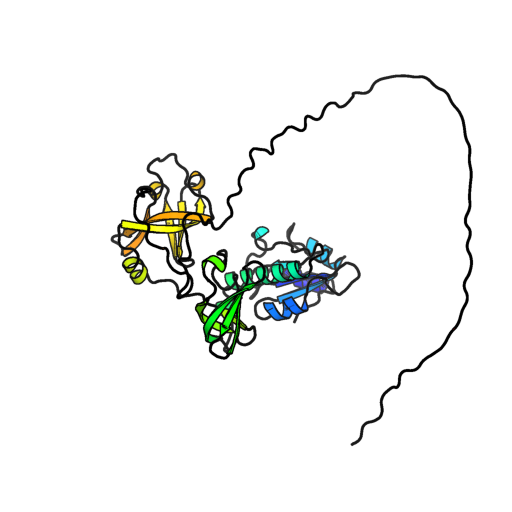-15.053 1.00 87.44 297 VAL A CA 1
ATOM 2223 C C . VAL A 1 297 ? -3.005 0.441 -16.546 1.00 87.44 297 VAL A C 1
ATOM 2225 O O . VAL A 1 297 ? -2.192 1.054 -17.242 1.00 87.44 297 VAL A O 1
ATOM 2228 N N . ARG A 1 298 ? -4.133 -0.051 -17.071 1.00 84.19 298 ARG A N 1
ATOM 2229 C CA . ARG A 1 298 ? -4.482 0.081 -18.490 1.00 84.19 298 ARG A CA 1
ATOM 2230 C C . ARG A 1 298 ? -4.586 1.564 -18.866 1.00 84.19 298 ARG A C 1
ATOM 2232 O O . ARG A 1 298 ? -5.209 2.348 -18.152 1.00 84.19 298 ARG A O 1
ATOM 2239 N N . ASN A 1 299 ? -3.974 1.934 -19.994 1.00 84.50 299 ASN A N 1
ATOM 2240 C CA . ASN A 1 299 ? -3.859 3.320 -20.478 1.00 84.50 299 ASN A CA 1
ATOM 2241 C C . ASN A 1 299 ? -3.153 4.283 -19.499 1.00 84.50 299 ASN A C 1
ATOM 2243 O O . ASN A 1 299 ? -3.269 5.503 -19.646 1.00 84.50 299 ASN A O 1
ATOM 2247 N N . GLY A 1 300 ? -2.456 3.747 -18.495 1.00 85.62 300 GLY A N 1
ATOM 2248 C CA . GLY A 1 300 ? -1.701 4.525 -17.524 1.00 85.62 300 GLY A CA 1
ATOM 2249 C C . GLY A 1 300 ? -0.382 5.044 -18.076 1.00 85.62 300 GLY A C 1
ATOM 2250 O O . GLY A 1 300 ? 0.055 4.632 -19.156 1.00 85.62 300 GLY A O 1
ATOM 2251 N N . PRO A 1 301 ? 0.269 5.966 -17.355 1.00 88.75 301 PRO A N 1
ATOM 2252 C CA . PRO A 1 301 ? 1.668 6.271 -17.610 1.00 88.75 301 PRO A CA 1
ATOM 2253 C C . PRO A 1 301 ? 2.552 5.019 -17.415 1.00 88.75 301 PRO A C 1
ATOM 2255 O O . PRO A 1 301 ? 2.136 4.057 -16.758 1.00 88.75 301 PRO A O 1
ATOM 2258 N N . PRO A 1 302 ? 3.770 5.012 -17.987 1.00 89.06 302 PRO A N 1
ATOM 2259 C CA . PRO A 1 302 ? 4.815 4.079 -17.577 1.00 89.06 302 PRO A CA 1
ATOM 2260 C C . PRO A 1 302 ? 5.006 4.171 -16.061 1.00 89.06 302 PRO A C 1
ATOM 2262 O O . PRO A 1 302 ? 5.124 5.276 -15.529 1.00 89.06 302 PRO A O 1
ATOM 2265 N N . TRP A 1 303 ? 4.990 3.030 -15.371 1.00 88.12 303 TRP A N 1
ATOM 2266 C CA . TRP A 1 303 ? 4.986 3.026 -13.905 1.00 88.12 303 TRP A CA 1
ATOM 2267 C C . TRP A 1 303 ? 6.327 3.440 -13.297 1.00 88.12 303 TRP A C 1
ATOM 2269 O O . TRP A 1 303 ? 6.353 3.915 -12.170 1.00 88.12 303 TRP A O 1
ATOM 2279 N N . LEU A 1 304 ? 7.422 3.291 -14.048 1.00 89.19 304 LEU A N 1
ATOM 2280 C CA . LEU A 1 304 ? 8.765 3.726 -13.663 1.00 89.19 304 LEU A CA 1
ATOM 2281 C C . LEU A 1 304 ? 9.244 4.863 -14.555 1.00 89.19 304 LEU A C 1
ATOM 2283 O O . LEU A 1 304 ? 9.005 4.846 -15.769 1.00 89.19 304 LEU A O 1
ATOM 2287 N N . GLN A 1 305 ? 9.969 5.794 -13.942 1.00 85.38 305 GLN A N 1
ATOM 2288 C CA . GLN A 1 305 ? 10.633 6.926 -14.580 1.00 85.38 305 GLN A CA 1
ATOM 2289 C C . GLN A 1 305 ? 12.049 7.059 -14.011 1.00 85.38 305 GLN A C 1
ATOM 2291 O O . GLN A 1 305 ? 12.246 6.889 -12.806 1.00 85.38 305 GLN A O 1
ATOM 2296 N N . GLU A 1 306 ? 13.019 7.375 -14.869 1.00 72.81 306 GLU A N 1
ATOM 2297 C CA . GLU A 1 306 ? 14.367 7.756 -14.439 1.00 72.81 306 GLU A CA 1
ATOM 2298 C C . GLU A 1 306 ? 14.248 8.983 -13.534 1.00 72.81 306 GLU A C 1
ATOM 2300 O O . GLU A 1 306 ? 13.573 9.951 -13.890 1.00 72.81 306 GLU A O 1
ATOM 2305 N N . ASN A 1 307 ? 14.875 8.939 -12.357 1.00 72.69 307 ASN A N 1
ATOM 2306 C CA . ASN A 1 307 ? 14.820 9.987 -11.324 1.00 72.69 307 ASN A CA 1
ATOM 2307 C C . ASN A 1 307 ? 13.521 10.060 -10.503 1.00 72.69 307 ASN A C 1
ATOM 2309 O O . ASN A 1 307 ? 13.247 11.074 -9.861 1.00 72.69 307 ASN A O 1
ATOM 2313 N N . ARG A 1 308 ? 12.728 8.985 -10.474 1.00 76.69 308 ARG A N 1
ATOM 2314 C CA . ARG A 1 308 ? 11.591 8.855 -9.554 1.00 76.69 308 ARG A CA 1
ATOM 2315 C C . ARG A 1 308 ? 11.772 7.606 -8.682 1.00 76.69 308 ARG A C 1
ATOM 2317 O O . ARG A 1 308 ? 11.194 6.576 -9.017 1.00 76.69 308 ARG A O 1
ATOM 2324 N N . PRO A 1 309 ? 12.593 7.650 -7.612 1.00 73.50 309 PRO A N 1
ATOM 2325 C CA . PRO A 1 309 ? 12.763 6.510 -6.716 1.00 73.50 309 PRO A CA 1
ATOM 2326 C C . PRO A 1 309 ? 11.510 6.308 -5.855 1.00 73.50 309 PRO A C 1
ATOM 2328 O O . PRO A 1 309 ? 10.787 7.254 -5.535 1.00 73.50 309 PRO A O 1
ATOM 2331 N N . LEU A 1 310 ? 11.225 5.052 -5.513 1.00 71.81 310 LEU A N 1
ATOM 2332 C CA . LEU A 1 310 ? 10.047 4.667 -4.732 1.00 71.81 310 LEU A CA 1
ATOM 2333 C C . LEU A 1 310 ? 10.157 5.161 -3.288 1.00 71.81 310 LEU A C 1
ATOM 2335 O O . LEU A 1 310 ? 9.153 5.533 -2.680 1.00 71.81 310 LEU A O 1
ATOM 2339 N N . LEU A 1 311 ? 11.376 5.156 -2.752 1.00 65.88 311 LEU A N 1
ATOM 2340 C CA . LEU A 1 311 ? 11.703 5.771 -1.478 1.00 65.88 311 LEU A CA 1
ATOM 2341 C C . LEU A 1 311 ? 12.361 7.128 -1.755 1.00 65.88 311 LEU A C 1
ATOM 2343 O O . LEU A 1 311 ? 13.234 7.204 -2.620 1.00 65.88 311 LEU A O 1
ATOM 2347 N N . PRO A 1 312 ? 11.954 8.208 -1.067 1.00 57.72 312 PRO A N 1
ATOM 2348 C CA . PRO A 1 312 ? 12.650 9.480 -1.188 1.00 57.72 312 PRO A CA 1
ATOM 2349 C C .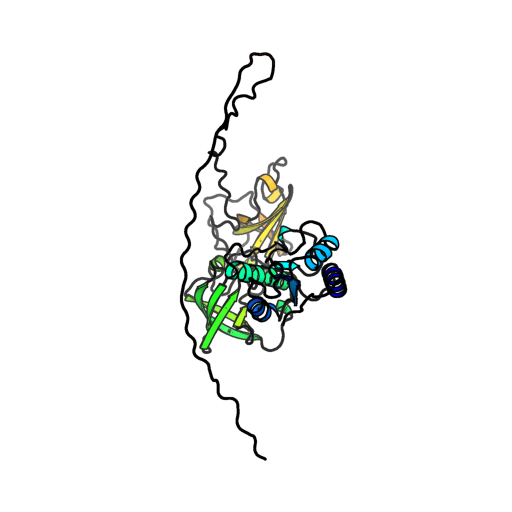 PRO A 1 312 ? 14.105 9.305 -0.743 1.00 57.72 312 PRO A C 1
ATOM 2351 O O . PRO A 1 312 ? 14.363 8.690 0.294 1.00 57.72 312 PRO A O 1
ATOM 2354 N N . LEU A 1 313 ? 15.041 9.853 -1.522 1.00 51.84 313 LEU A N 1
ATOM 2355 C CA . LEU A 1 313 ? 16.443 9.933 -1.127 1.00 51.84 313 LEU A CA 1
ATOM 2356 C C . LEU A 1 313 ? 16.510 10.726 0.180 1.00 51.84 313 LEU A C 1
ATOM 2358 O O . LEU A 1 313 ? 16.044 11.865 0.250 1.00 51.84 313 LEU A O 1
ATOM 2362 N N . VAL A 1 314 ? 17.044 10.111 1.232 1.00 47.09 314 VAL A N 1
ATOM 2363 C CA . VAL A 1 314 ? 17.435 10.855 2.425 1.00 47.09 314 VAL A CA 1
ATOM 2364 C C . VAL A 1 314 ? 18.693 11.605 2.016 1.00 47.09 314 VAL A C 1
ATOM 2366 O O . VAL A 1 314 ? 19.761 11.006 1.950 1.00 47.09 314 VAL A O 1
ATOM 2369 N N . GLU A 1 315 ? 18.569 12.886 1.670 1.00 42.00 315 GLU A N 1
ATOM 2370 C CA . GLU A 1 315 ? 19.752 13.739 1.610 1.00 42.00 315 GLU A CA 1
ATOM 2371 C C . GLU A 1 315 ? 20.345 13.745 3.021 1.00 42.00 315 GLU A C 1
ATOM 2373 O O . GLU A 1 315 ? 19.733 14.242 3.973 1.00 42.00 315 GLU A O 1
ATOM 2378 N N . GLU A 1 316 ? 21.499 13.098 3.185 1.00 38.44 316 GLU A N 1
ATOM 2379 C CA . GLU A 1 316 ? 22.313 13.260 4.378 1.00 38.44 316 GLU A CA 1
ATOM 2380 C C . GLU A 1 316 ? 22.683 14.742 4.437 1.00 38.44 316 GLU A C 1
ATOM 2382 O O . GLU A 1 316 ? 23.562 15.209 3.721 1.00 38.44 316 GLU A O 1
ATOM 2387 N N . ASN A 1 317 ? 21.951 15.515 5.242 1.00 34.12 317 ASN A N 1
ATOM 2388 C CA . ASN A 1 317 ? 22.344 16.876 5.572 1.00 34.12 317 ASN A CA 1
ATOM 2389 C C . ASN A 1 317 ? 23.719 16.804 6.252 1.00 34.12 317 ASN A C 1
ATOM 2391 O O . ASN A 1 317 ? 23.804 16.578 7.462 1.00 34.12 317 ASN A O 1
ATOM 2395 N N . GLU A 1 318 ? 24.788 17.022 5.486 1.00 38.94 318 GLU A N 1
ATOM 2396 C CA . GLU A 1 318 ? 26.166 17.117 5.985 1.00 38.94 318 GLU A CA 1
ATOM 2397 C C . GLU A 1 318 ? 26.357 18.290 6.978 1.00 38.94 318 GLU A C 1
ATOM 2399 O O . GLU A 1 318 ? 27.374 18.368 7.663 1.00 38.94 3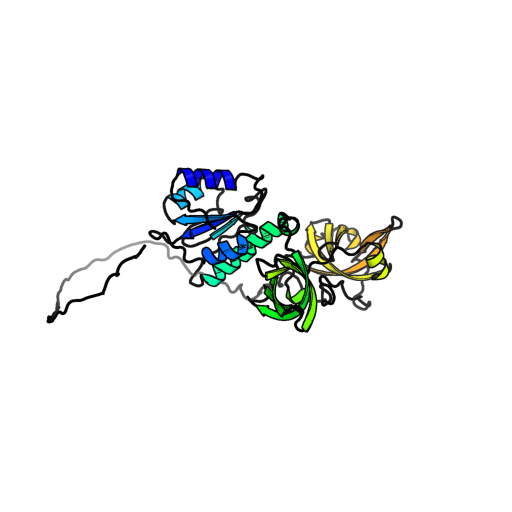18 GLU A O 1
ATOM 2404 N N . ASP A 1 319 ? 25.349 19.150 7.166 1.00 38.78 319 ASP A N 1
ATOM 2405 C CA . ASP A 1 319 ? 25.408 20.327 8.043 1.00 38.78 319 ASP A CA 1
ATOM 2406 C C . ASP A 1 319 ? 24.888 20.119 9.483 1.00 38.78 319 ASP A C 1
ATOM 2408 O O . ASP A 1 319 ? 24.795 21.074 10.257 1.00 38.78 319 ASP A O 1
ATOM 2412 N N . ALA A 1 320 ? 24.580 18.889 9.912 1.00 40.12 320 ALA A N 1
ATOM 2413 C CA . ALA A 1 320 ? 24.145 18.627 11.296 1.00 40.12 320 ALA A CA 1
ATOM 2414 C C . ALA A 1 320 ? 25.283 18.273 12.276 1.00 40.12 320 ALA A C 1
ATOM 2416 O O . ALA A 1 320 ? 25.015 17.917 13.424 1.00 40.12 320 ALA A O 1
ATOM 2417 N N . SER A 1 321 ? 26.550 18.398 11.867 1.00 35.84 321 SER A N 1
ATOM 2418 C CA . SER A 1 321 ? 27.711 18.120 12.724 1.00 35.84 321 SER A CA 1
ATOM 2419 C C . SER A 1 321 ? 28.404 19.394 13.229 1.00 35.84 321 SER A C 1
ATOM 2421 O O . SER A 1 321 ? 29.629 19.476 13.286 1.00 35.84 321 SER A O 1
ATOM 2423 N N . ALA A 1 322 ? 27.629 20.401 13.642 1.00 37.44 322 ALA A N 1
ATOM 2424 C CA . ALA A 1 322 ? 28.134 21.504 14.457 1.00 37.44 322 ALA A CA 1
ATOM 2425 C C . ALA A 1 322 ? 28.050 21.128 15.948 1.00 37.44 322 ALA A C 1
ATOM 2427 O O . ALA A 1 322 ? 27.044 21.329 16.624 1.00 37.44 322 ALA A O 1
ATOM 2428 N N . VAL A 1 323 ? 29.144 20.531 16.419 1.00 39.19 323 VAL A N 1
ATOM 2429 C CA . VAL A 1 323 ? 29.600 20.402 17.811 1.00 39.19 323 VAL A CA 1
ATOM 2430 C C . VAL A 1 323 ? 28.932 21.358 18.816 1.00 39.19 323 VAL A C 1
ATOM 2432 O O . VAL A 1 323 ? 29.242 22.545 18.884 1.00 39.19 323 VAL A O 1
ATOM 2435 N N . VAL A 1 324 ? 28.084 20.811 19.692 1.00 36.75 324 VAL A N 1
ATOM 2436 C CA . VAL A 1 324 ? 27.792 21.433 20.990 1.00 36.75 324 VAL A CA 1
ATOM 2437 C C . VAL A 1 324 ? 28.898 20.993 21.947 1.00 36.75 324 VAL A C 1
ATOM 2439 O O . VAL A 1 324 ? 28.813 19.949 22.592 1.00 36.75 324 VAL A O 1
ATOM 2442 N N . GLU A 1 325 ? 29.982 21.765 21.988 1.00 35.03 325 GLU A N 1
ATOM 2443 C CA . GLU A 1 325 ? 31.051 21.599 22.970 1.00 35.03 325 GLU A CA 1
ATOM 2444 C C . GLU A 1 325 ? 30.518 22.026 24.351 1.00 35.03 325 GLU A C 1
ATOM 2446 O O . GLU A 1 325 ? 30.439 23.205 24.697 1.00 35.03 325 GLU A O 1
ATOM 2451 N N . LEU A 1 326 ? 30.070 21.039 25.131 1.00 36.06 326 LEU A N 1
ATOM 2452 C CA . LEU A 1 326 ? 29.676 21.184 26.531 1.00 36.06 326 LEU A CA 1
ATOM 2453 C C . LEU A 1 326 ? 30.905 21.540 27.379 1.00 36.06 326 LEU A C 1
ATOM 2455 O O . LEU A 1 326 ? 31.637 20.670 27.853 1.00 36.06 326 LEU A O 1
ATOM 2459 N N . VAL A 1 327 ? 31.117 22.837 27.600 1.00 37.09 327 VAL A N 1
ATOM 2460 C CA . VAL A 1 327 ? 32.098 23.336 28.566 1.00 37.09 327 VAL A CA 1
ATOM 2461 C C . VAL A 1 327 ? 31.604 23.073 29.992 1.00 37.09 327 VAL A C 1
ATOM 2463 O O . VAL A 1 327 ? 30.697 23.732 30.490 1.00 37.09 327 VAL A O 1
ATOM 2466 N N . GLY A 1 328 ? 32.288 22.141 30.658 1.00 31.73 328 GLY A N 1
ATOM 2467 C CA . GLY A 1 328 ? 32.805 22.346 32.012 1.00 31.73 328 GLY A CA 1
ATOM 2468 C C . GLY A 1 328 ? 31.869 22.055 33.185 1.00 31.73 328 GLY A C 1
ATOM 2469 O O . GLY A 1 328 ? 31.247 22.949 33.748 1.00 31.73 328 GLY A O 1
ATOM 2470 N N . THR A 1 329 ? 31.913 20.818 33.675 1.00 33.94 329 THR A N 1
ATOM 2471 C CA . THR A 1 329 ? 31.642 20.495 35.086 1.00 33.94 329 THR A CA 1
ATOM 2472 C C . THR A 1 329 ? 32.656 21.184 36.014 1.00 33.94 329 THR A C 1
ATOM 2474 O O . THR A 1 329 ? 33.857 20.990 35.807 1.00 33.94 329 THR A O 1
ATOM 2477 N N . PRO A 1 330 ? 32.246 21.885 37.087 1.00 41.00 330 PRO A N 1
ATOM 2478 C CA . PRO A 1 330 ? 33.153 22.212 38.180 1.00 41.00 330 PRO A CA 1
ATOM 2479 C C . PRO A 1 330 ? 33.146 21.117 39.263 1.00 41.00 330 PRO A C 1
ATOM 2481 O O . PRO A 1 330 ? 32.102 20.678 39.743 1.00 41.00 330 PRO A O 1
ATOM 2484 N N . SER A 1 331 ? 34.353 20.691 39.642 1.00 33.50 331 SER A N 1
ATOM 2485 C CA . SER A 1 331 ? 34.660 19.809 40.778 1.00 33.50 331 SER A CA 1
ATOM 2486 C C . SER A 1 331 ? 34.473 20.536 42.126 1.00 33.50 331 SER A C 1
ATOM 2488 O O . SER A 1 331 ? 34.708 21.745 42.185 1.00 33.50 331 SER A O 1
ATOM 2490 N N . PRO A 1 332 ? 34.117 19.845 43.230 1.00 48.09 332 PRO A N 1
ATOM 2491 C CA . PRO A 1 332 ? 33.898 20.480 44.527 1.00 48.09 332 PRO A CA 1
ATOM 2492 C C . PRO A 1 332 ? 35.176 20.502 45.382 1.00 48.09 332 PRO A C 1
ATOM 2494 O O . PRO A 1 332 ? 35.894 19.507 45.424 1.00 48.09 332 PRO A O 1
ATOM 2497 N N . ALA A 1 333 ? 35.419 21.601 46.109 1.00 32.91 333 ALA A N 1
ATOM 2498 C CA . ALA A 1 333 ? 35.996 21.594 47.461 1.00 32.91 333 ALA A CA 1
ATOM 2499 C C . ALA A 1 333 ? 36.053 23.003 48.094 1.00 32.91 333 ALA A C 1
ATOM 2501 O O . ALA A 1 333 ? 36.736 23.896 47.605 1.00 32.91 333 ALA A O 1
ATOM 2502 N N . SER A 1 334 ? 35.429 23.086 49.273 1.00 33.00 334 SER A N 1
ATOM 2503 C CA . SER A 1 334 ? 35.953 23.702 50.503 1.00 33.00 334 SER A CA 1
ATOM 2504 C C . SER A 1 334 ? 35.789 25.210 50.804 1.00 33.00 334 SER A C 1
ATOM 2506 O O . SER A 1 334 ? 36.566 26.063 50.392 1.00 33.00 334 SER A O 1
ATOM 2508 N N . THR A 1 335 ? 34.912 25.405 51.806 1.00 30.66 335 THR A N 1
ATOM 2509 C CA . THR A 1 335 ? 35.067 26.141 53.091 1.00 30.66 335 THR A CA 1
ATOM 2510 C C . THR A 1 335 ? 34.652 27.614 53.249 1.00 30.66 335 THR A C 1
ATOM 2512 O O . THR A 1 335 ? 35.286 28.492 52.687 1.00 30.66 335 THR A O 1
ATOM 2515 N N . VAL A 1 336 ? 33.688 27.790 54.189 1.00 31.55 336 VAL A N 1
ATOM 2516 C CA . VAL A 1 336 ? 33.371 28.892 55.153 1.00 31.55 336 VAL A CA 1
ATOM 2517 C C . VAL A 1 336 ? 33.261 30.326 54.596 1.00 31.55 336 VAL A C 1
ATOM 2519 O O . VAL A 1 336 ? 34.046 30.733 53.764 1.00 31.55 336 VAL A O 1
ATOM 2522 N N . VAL A 1 337 ? 32.306 31.183 54.986 1.00 33.88 337 VAL A N 1
ATOM 2523 C CA . VAL A 1 337 ? 31.997 31.695 56.338 1.00 33.88 337 VAL A CA 1
ATOM 2524 C C . VAL A 1 337 ? 30.526 32.177 56.413 1.00 33.88 337 VAL A C 1
ATOM 2526 O O . VAL A 1 337 ? 29.877 32.428 55.405 1.00 33.88 337 VAL A O 1
ATOM 2529 N N . ALA A 1 338 ? 30.041 32.261 57.650 1.00 29.62 338 ALA A N 1
ATOM 2530 C CA . ALA A 1 338 ? 28.704 32.515 58.178 1.00 29.62 338 ALA A CA 1
ATOM 2531 C C . ALA A 1 338 ? 28.066 33.917 57.983 1.00 29.62 338 ALA A C 1
ATOM 2533 O O . ALA A 1 338 ? 28.709 34.859 57.530 1.00 29.62 338 ALA A O 1
ATOM 2534 N N . ALA A 1 339 ? 26.840 34.003 58.539 1.00 30.27 339 ALA A N 1
ATOM 2535 C CA . ALA A 1 339 ? 25.969 35.153 58.856 1.00 30.27 339 ALA A CA 1
ATOM 2536 C C . ALA A 1 339 ? 24.971 35.536 57.747 1.00 30.27 339 ALA A C 1
ATOM 2538 O O . ALA A 1 339 ? 25.358 35.724 56.607 1.00 30.27 339 ALA A O 1
ATOM 2539 N N . GLY A 1 340 ? 23.664 35.680 57.971 1.00 26.64 340 GLY A N 1
ATOM 2540 C CA . GLY A 1 340 ? 22.841 35.681 59.179 1.00 26.64 340 GLY A CA 1
ATOM 2541 C C . GLY A 1 340 ? 21.668 36.650 58.956 1.00 26.64 340 GLY A C 1
ATOM 2542 O O . GLY A 1 340 ? 21.925 37.749 58.485 1.00 26.64 340 GLY A O 1
ATOM 2543 N N . VAL A 1 341 ? 20.450 36.249 59.373 1.00 29.69 341 VAL A N 1
ATOM 2544 C CA . VAL A 1 341 ? 19.219 37.072 59.586 1.00 29.69 341 VAL A CA 1
ATOM 2545 C C . VAL A 1 341 ? 18.633 37.699 58.286 1.00 29.69 341 VAL A C 1
ATOM 2547 O O . VAL A 1 341 ? 19.377 38.009 57.375 1.00 29.69 341 VAL A O 1
ATOM 2550 N N . GLU A 1 342 ? 17.338 37.875 57.995 1.00 30.81 342 GLU A N 1
ATOM 2551 C CA . GLU A 1 342 ? 16.109 38.194 58.744 1.00 30.81 342 GLU A CA 1
ATOM 2552 C C . GLU A 1 342 ? 14.947 38.141 57.704 1.00 30.81 342 GLU A C 1
ATOM 2554 O O . GLU A 1 342 ? 15.124 38.584 56.575 1.00 30.81 342 GLU A O 1
ATOM 2559 N N . SER A 1 343 ? 13.900 37.327 57.871 1.00 30.48 343 SER A N 1
ATOM 2560 C CA . SER A 1 343 ? 12.551 37.653 58.385 1.00 30.48 343 SER A CA 1
ATOM 2561 C C . SER A 1 343 ? 11.718 38.733 57.656 1.00 30.48 343 SER A C 1
ATOM 2563 O O . SER A 1 343 ? 12.185 39.834 57.397 1.00 30.48 343 SER A O 1
ATOM 2565 N N . ALA A 1 344 ? 10.420 38.399 57.535 1.00 30.48 344 ALA A N 1
ATOM 2566 C CA . ALA A 1 344 ? 9.218 39.224 57.321 1.00 30.48 344 ALA A CA 1
ATOM 2567 C C . ALA A 1 344 ? 8.785 39.549 55.875 1.00 30.48 344 ALA A C 1
ATOM 2569 O O . ALA A 1 344 ? 9.605 39.751 54.995 1.00 30.48 344 ALA A O 1
ATOM 2570 N N . ALA A 1 345 ? 7.504 39.745 55.550 1.00 28.53 345 ALA A N 1
ATOM 2571 C CA . ALA A 1 345 ? 6.200 39.221 55.979 1.00 28.53 345 ALA A CA 1
ATOM 2572 C C . ALA A 1 345 ? 5.136 39.935 55.109 1.00 28.53 345 ALA A C 1
ATOM 2574 O O . ALA A 1 345 ? 5.307 41.103 54.781 1.00 28.53 345 ALA A O 1
ATOM 2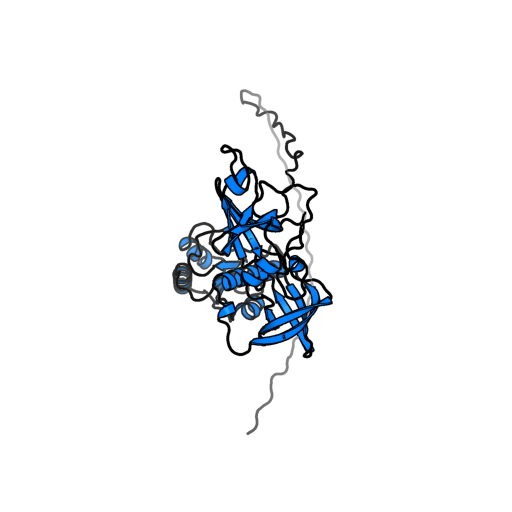575 N N . ALA A 1 346 ? 4.007 39.253 54.888 1.00 28.36 346 ALA A N 1
ATOM 2576 C CA . ALA A 1 346 ? 2.637 39.790 54.797 1.00 28.36 346 ALA A CA 1
ATOM 2577 C C . ALA A 1 346 ? 2.137 40.611 53.578 1.00 28.36 346 ALA A C 1
ATOM 2579 O O . ALA A 1 346 ? 2.802 41.483 53.035 1.00 28.36 346 ALA A O 1
ATOM 2580 N N . GLY A 1 347 ? 0.847 40.368 53.277 1.00 27.19 347 GLY A N 1
ATOM 2581 C CA . GLY A 1 347 ? -0.070 41.220 52.497 1.00 27.19 347 GLY A CA 1
ATOM 2582 C C . GLY A 1 347 ? -0.799 40.455 51.381 1.00 27.19 347 GLY A C 1
ATOM 2583 O O . GLY A 1 347 ? -0.337 40.462 50.252 1.00 27.19 347 GLY A O 1
ATOM 2584 N N . HIS A 1 348 ? -1.805 39.603 51.638 1.00 28.17 348 HIS A N 1
ATOM 2585 C CA . HIS A 1 348 ? -3.241 39.951 51.752 1.00 28.17 348 HIS A CA 1
ATOM 2586 C C . HIS A 1 348 ? -3.729 40.997 50.731 1.00 28.17 348 HIS A C 1
ATOM 2588 O O . HIS A 1 348 ? -3.272 42.127 50.795 1.00 28.17 348 HIS A O 1
ATOM 2594 N N . VAL A 1 349 ? -4.692 40.644 49.861 1.00 30.31 349 VAL A N 1
ATOM 2595 C CA . VAL A 1 349 ? -6.118 41.054 49.932 1.00 30.31 349 VAL A CA 1
ATOM 2596 C C . VAL A 1 349 ? -6.932 40.248 48.900 1.00 30.31 349 VAL A C 1
ATOM 2598 O O . VAL A 1 349 ? -6.635 40.250 47.710 1.00 30.31 349 VAL A O 1
ATOM 2601 N N . ALA A 1 350 ? -7.986 39.585 49.379 1.00 31.27 350 ALA A N 1
ATOM 2602 C CA . ALA A 1 350 ? -9.123 39.112 48.595 1.00 31.27 350 ALA A CA 1
ATOM 2603 C C . ALA A 1 350 ? -10.241 40.164 48.644 1.00 31.27 350 ALA A C 1
ATOM 2605 O O . ALA A 1 350 ? -10.418 40.795 49.685 1.00 31.27 350 ALA A O 1
ATOM 2606 N N . LEU A 1 351 ? -11.056 40.290 47.592 1.00 31.83 351 LEU A N 1
ATOM 2607 C CA . LEU A 1 351 ? -12.420 40.798 47.746 1.00 31.83 351 LEU A CA 1
ATOM 2608 C C . LEU A 1 351 ? -13.373 40.145 46.739 1.00 31.83 351 LEU A C 1
ATOM 2610 O O . LEU A 1 351 ? -13.118 40.108 45.539 1.00 31.83 351 LEU A O 1
ATOM 2614 N N . ALA A 1 352 ? -14.468 39.628 47.286 1.00 31.86 352 ALA A N 1
ATOM 2615 C CA . ALA A 1 352 ? -15.619 39.053 46.611 1.00 31.86 352 ALA A CA 1
ATOM 2616 C C . ALA A 1 352 ? -16.787 40.052 46.605 1.00 31.86 352 ALA A C 1
ATOM 2618 O O . ALA A 1 352 ? -16.915 40.814 47.558 1.00 31.86 352 ALA A O 1
ATOM 2619 N N . THR A 1 353 ? -17.682 39.950 45.618 1.00 32.25 353 THR A N 1
ATOM 2620 C CA . THR A 1 353 ? -19.108 40.356 45.663 1.00 32.25 353 THR A CA 1
ATOM 2621 C C . THR A 1 353 ? -19.841 39.603 44.529 1.00 32.25 353 THR A C 1
ATOM 2623 O O . THR A 1 353 ? -19.426 39.670 43.380 1.00 32.25 353 THR A O 1
ATOM 2626 N N . ALA A 1 354 ? -20.693 38.608 44.812 1.00 32.12 354 ALA A N 1
ATOM 2627 C CA . ALA A 1 354 ? -22.130 38.658 45.153 1.00 32.12 354 ALA A CA 1
ATOM 2628 C C . ALA A 1 354 ? -23.079 38.942 43.952 1.00 32.12 354 ALA A C 1
ATOM 2630 O O . ALA A 1 354 ? -23.001 39.999 43.337 1.00 32.12 354 ALA A O 1
ATOM 2631 N N . GLY A 1 355 ? -23.968 37.974 43.644 1.00 30.12 355 GLY A N 1
ATOM 2632 C CA . GLY A 1 355 ? -25.000 37.997 42.578 1.00 30.12 355 GLY A CA 1
ATOM 2633 C C . GLY A 1 355 ? -26.253 38.839 42.898 1.00 30.12 355 GLY A C 1
ATOM 2634 O O . GLY A 1 355 ? -26.243 39.543 43.909 1.00 30.12 355 GLY A O 1
ATOM 2635 N N . PRO A 1 356 ? -27.331 38.798 42.068 1.00 47.12 356 PRO A N 1
ATOM 2636 C CA . PRO A 1 356 ? -28.435 37.844 42.329 1.00 47.12 356 PRO A CA 1
ATOM 2637 C C . PRO A 1 356 ? -29.299 37.345 41.120 1.00 47.12 356 PRO A C 1
ATOM 2639 O O . PRO A 1 356 ? -29.522 38.046 40.141 1.00 47.12 356 PRO A O 1
ATOM 2642 N N . THR A 1 357 ? -29.792 36.104 41.268 1.00 33.03 357 THR A N 1
ATOM 2643 C CA . THR A 1 357 ? -31.158 35.517 41.103 1.00 33.03 357 THR A CA 1
ATOM 2644 C C . THR A 1 357 ? -32.171 35.926 40.002 1.00 33.03 357 THR A C 1
ATOM 2646 O O . THR A 1 357 ? -32.584 37.078 39.944 1.00 33.03 357 THR A O 1
ATOM 2649 N N . ALA A 1 358 ? -32.712 34.911 39.286 1.00 35.28 358 ALA A N 1
ATOM 2650 C CA . ALA A 1 358 ? -34.148 34.559 39.051 1.00 35.28 358 ALA A CA 1
ATOM 2651 C C . ALA A 1 358 ? -34.304 33.793 37.706 1.00 35.28 358 ALA A C 1
ATOM 2653 O O . ALA A 1 358 ? -33.992 34.327 36.650 1.00 35.28 358 ALA A O 1
ATOM 2654 N N . ASP A 1 359 ? -34.542 32.478 37.679 1.00 32.28 359 ASP A N 1
ATOM 2655 C CA . ASP A 1 359 ? -35.826 31.761 37.842 1.00 32.28 359 ASP A CA 1
ATOM 2656 C C . ASP A 1 359 ? -36.818 31.932 36.666 1.00 32.28 359 ASP A C 1
ATOM 2658 O O . ASP A 1 359 ? -37.412 32.998 36.503 1.00 32.28 359 ASP A O 1
ATOM 2662 N N . ARG A 1 360 ? -37.013 30.866 35.862 1.00 37.38 360 ARG A N 1
ATOM 2663 C CA . ARG A 1 360 ? -38.329 30.423 35.347 1.00 37.38 360 ARG A CA 1
ATOM 2664 C C . ARG A 1 360 ? -38.277 29.077 34.608 1.00 37.38 360 ARG A C 1
ATOM 2666 O O . ARG A 1 360 ? -37.489 28.854 33.694 1.00 37.38 360 ARG A O 1
ATOM 2673 N N . LEU A 1 361 ? -39.191 28.211 35.037 1.00 35.66 361 LEU A N 1
ATOM 2674 C CA . LEU A 1 361 ? -39.456 26.833 34.632 1.00 35.66 361 LEU A CA 1
ATOM 2675 C C . LEU A 1 361 ? -40.185 26.694 33.268 1.00 35.66 361 LEU A C 1
ATOM 2677 O O . LEU A 1 361 ? -41.069 27.489 32.976 1.00 35.66 361 LEU A O 1
ATOM 2681 N N . HIS A 1 362 ? -39.790 25.654 32.503 1.00 40.53 362 HIS A N 1
ATOM 2682 C CA . HIS A 1 362 ? -40.520 24.618 31.706 1.00 40.53 362 HIS A CA 1
ATOM 2683 C C . HIS A 1 362 ? -41.968 24.848 31.166 1.00 40.53 362 HIS A C 1
ATOM 2685 O O . HIS A 1 362 ? -42.708 25.595 31.793 1.00 40.53 362 HIS A O 1
ATOM 2691 N N . PRO A 1 363 ? -42.459 24.136 30.097 1.00 49.47 363 PRO A N 1
ATOM 2692 C CA . PRO A 1 363 ? -42.163 22.721 29.768 1.00 49.47 363 PRO A CA 1
ATOM 2693 C C . PRO A 1 363 ? -42.141 22.265 28.277 1.00 49.47 363 PRO A C 1
ATOM 2695 O O . PRO A 1 363 ? -42.580 22.947 27.356 1.00 49.47 363 PRO A O 1
ATOM 2698 N N . ARG A 1 364 ? -41.654 21.025 28.081 1.00 42.69 364 ARG A N 1
ATOM 2699 C CA . ARG A 1 364 ? -41.835 20.158 26.894 1.00 42.69 364 ARG A CA 1
ATOM 2700 C C . ARG A 1 364 ? -43.270 19.595 26.824 1.00 42.69 364 ARG A C 1
ATOM 2702 O O . ARG A 1 364 ? -43.799 19.241 27.876 1.00 42.69 364 ARG A O 1
ATOM 2709 N N . PRO A 1 365 ? -43.836 19.348 25.629 1.00 51.84 365 PRO A N 1
ATOM 2710 C CA . PRO A 1 365 ? -44.946 18.414 25.452 1.00 51.84 365 PRO A CA 1
ATOM 2711 C C . PRO A 1 365 ? -44.464 16.987 25.109 1.00 51.84 365 PRO A C 1
ATOM 2713 O O . PRO A 1 365 ? -43.487 16.798 24.384 1.00 51.84 365 PRO A O 1
ATOM 2716 N N . ALA A 1 366 ? -45.173 15.995 25.653 1.00 48.72 366 ALA A N 1
ATOM 2717 C CA . ALA A 1 366 ? -45.022 14.551 25.438 1.00 48.72 366 ALA A CA 1
ATOM 2718 C C . ALA A 1 366 ? -46.239 13.997 24.631 1.00 48.72 366 ALA A C 1
ATOM 2720 O O . ALA A 1 366 ? -47.153 14.769 24.334 1.00 48.72 366 ALA A O 1
ATOM 2721 N N . PRO A 1 367 ? -46.254 12.706 24.230 1.00 50.38 367 PRO A N 1
ATOM 2722 C CA . PRO A 1 367 ? -46.938 12.196 23.034 1.00 50.38 367 PRO A CA 1
ATOM 2723 C C . PRO A 1 367 ? -48.427 11.856 23.228 1.00 50.38 367 PRO A C 1
ATOM 2725 O O . PRO A 1 367 ? -48.877 11.572 24.336 1.00 50.38 367 PRO A O 1
ATOM 2728 N N . GLY A 1 368 ? -49.176 11.840 22.118 1.00 42.72 368 GLY A N 1
ATOM 2729 C CA . GLY A 1 368 ? -50.585 11.430 22.035 1.00 42.72 368 GLY A CA 1
ATOM 2730 C C . GLY A 1 368 ? -50.796 10.128 21.237 1.00 42.72 368 GLY A C 1
ATOM 2731 O O . GLY A 1 368 ? -49.887 9.698 20.532 1.00 42.72 368 GLY A O 1
ATOM 2732 N N . PRO A 1 369 ? -51.970 9.483 21.369 1.00 54.19 369 PRO A N 1
ATOM 2733 C CA . PRO A 1 369 ? -52.099 8.028 21.473 1.00 54.19 369 PRO A CA 1
ATOM 2734 C C . PRO A 1 369 ? -52.427 7.303 20.159 1.00 54.19 369 PRO A C 1
ATOM 2736 O O . PRO A 1 369 ? -52.936 7.887 19.204 1.00 54.19 369 PRO A O 1
ATOM 2739 N N . GLY A 1 370 ? -52.175 5.991 20.163 1.00 39.75 370 GLY A N 1
ATOM 2740 C CA . GLY A 1 370 ? -52.508 5.069 19.081 1.00 39.75 370 GLY A CA 1
ATOM 2741 C C . GLY A 1 370 ? -54.007 4.843 18.872 1.00 39.75 370 GLY A C 1
ATOM 2742 O O . GLY A 1 370 ? -54.842 5.118 19.739 1.00 39.75 370 GLY A O 1
ATOM 2743 N N . ARG A 1 371 ? -54.330 4.290 17.700 1.00 48.00 371 ARG A N 1
ATOM 2744 C CA . ARG A 1 371 ? -55.646 3.747 17.371 1.00 48.00 371 ARG A CA 1
ATOM 2745 C C . ARG A 1 371 ? -55.522 2.565 16.400 1.00 48.00 371 ARG A C 1
ATOM 2747 O O . ARG A 1 371 ? -55.006 2.751 15.305 1.00 48.00 371 ARG A O 1
ATOM 2754 N N . VAL A 1 372 ? -56.112 1.459 16.869 1.00 49.75 372 VAL A N 1
ATOM 2755 C CA . VAL A 1 372 ? -56.694 0.269 16.207 1.00 49.75 372 VAL A CA 1
ATOM 2756 C C . VAL A 1 372 ? -55.761 -0.679 15.466 1.00 49.75 372 VAL A C 1
ATOM 2758 O O . VAL A 1 372 ? -55.260 -0.313 14.385 1.00 49.75 372 VAL A O 1
#

Sequence (372 aa):
MYTRVETSVAVQQLANGLHDSGRDRPWVVVSSPFGTAVPEIGIDQLSSQIGDVARVFLIETGELTRQLGDLLPAQFQVYGSAGRSYPVGDAFAELSRSRLRFTHGDAQHATDQLVTDALAHAHQAGLFALAPASVITVDGTVKGFMLGGSRALVELDSGGMATVWQELTYPPVPLDWSLKPGQRVQGALDASTHRLNVENKPPTTAAISKRYPHGSITLALVQKVSAQRAVLALHPHLQLTITRADISANPLDKVDALLSEGDVVAARVIHLPSGALHLCLSDVDDDETVLPSLCAVRNGPPWLQENRPLLPLVEENEDASAVVELVGTPSPASTVVAAGVESAAAGHVALATAGPTADRLHPRPAPGPGRV

pLDDT: mean 80.28, std 20.68, range [26.64, 97.94]

Nearest PDB structures (foldseek):
  8wi9-assembly1_b  TM=7.703E-01  e=9.089E-05  Mycolicibacterium smegmatis MC2 155
  4nng-assembly1_A  TM=8.088E-01  e=3.556E-03  Mycobacterium tuberculosis H37Rv
  4nni-assembly1_A  TM=7.597E-01  e=2.978E-03  Mycobacterium tuberculosis H37Rv
  2oce-assembly1_A  TM=7.385E-01  e=3.159E-03  Pseudomonas aeruginosa PAO1
  2khj-assembly1_A  TM=5.954E-01  e=9.680E-04  Escherichia coli

Mean predicted aligned error: 15.46 Å

Solvent-accessible surface area (backbone atoms only — not comparable to full-atom values): 21809 Å² total; per-residue (Å²): 100,69,46,78,42,88,44,73,69,46,35,51,52,50,45,55,52,62,70,37,46,81,45,93,46,15,41,34,43,34,15,7,38,69,95,35,91,62,46,66,39,48,58,68,58,45,22,69,72,42,40,92,55,32,48,39,34,40,32,42,20,53,70,60,28,49,54,40,33,76,68,41,64,90,91,67,55,49,46,76,29,11,28,32,28,33,42,46,34,74,39,77,78,44,64,87,77,35,50,78,35,56,30,93,91,39,28,65,60,28,35,54,51,46,49,50,45,38,40,39,29,19,43,76,69,46,46,76,84,67,68,74,99,53,65,42,82,47,48,28,32,29,71,42,66,40,81,95,41,52,28,35,37,26,44,32,76,91,59,64,71,34,36,33,40,27,50,55,54,50,73,88,51,59,38,73,40,32,45,52,66,73,31,58,41,59,27,42,30,36,73,89,78,36,38,34,35,43,64,55,78,67,81,50,70,69,58,46,51,69,74,48,44,74,71,37,32,28,47,28,38,30,70,42,65,35,63,56,34,38,32,34,27,58,42,98,79,42,75,45,80,40,45,37,73,34,52,38,89,56,89,85,62,41,35,53,80,76,48,57,65,31,34,53,43,72,30,27,33,40,67,44,95,86,72,45,81,45,63,32,42,61,81,66,63,94,87,60,77,67,44,81,29,50,50,60,22,66,81,31,48,44,46,56,50,88,93,54,47,76,48,80,82,79,76,78,68,82,79,76,75,74,78,81,80,81,81,75,87,84,83,91,83,87,83,88,85,88,86,79,90,79,88,88,79,91,80,87,86,87,88,87,84,85,88,87,92,83,91,86,81,86,85,85,89,81,89,84,84,90,83,136

InterPro domains:
  IPR012340 Nucleic acid-binding, OB-fold [SSF50249] (211-298)

Foldseek 3Di:
DAAEQDDLVSLVVVLVVLPDLPDLAKEKEWEAEAPDQDALAPQVVLCLQCVQGYHYYYYYADPSQVSSCVSDPPPQTHHHSWMWIAAHGCRPPDQVLIDIQHCPVPNVLSNVVRSLSRLLRSVVSVVVVVRDDQFDKWKWFFAAADDVQQWTWTATPVGDIAIEGCSLAQPPQGVLLQDDGGFMAIATADPSNSYGRQFDDDDDLVRVCVQAPAFAKAKWAFADFDQFWTWTHLESPRIAIDTPVLADPDPPGGRCVVDDHQDIAIWGWHQDPVRDIHTGHHPDDPPHDYRAGDRRGVRTHRSDDHPDGSDDDPPPPPPPPPDPPDDDDDDDDDDDDDDDDDDDDDDDDDDDDDDDDDDDDDDDDDDDDDDD

Secondary structure (DSSP, 8-state):
-EEEE-SHHHHHHHHHHHH-TT-SS-EEEEEEPTT-SS-SS-HHHHHHHSTTT-EEEEEETTHHHHHHHHHSPTT----TT-EEEE-SSSTTS-GGGS--B--TT-HHHHHHHHHHHHHHHHHHTTGGGS--S-EEEEEEEEEEEEGGGTEEEEEETTSSEEEEEGGGTSTTS-HHHH--TT-EEEEEEETTTTEEE-PPPPPPHHHHHHHS-TT-EEEEEEEEE-SSEEEEEEETTEEEEEEGGGT-S-TT--GGGT--TT-EEEEEEEE-TTS-EEEE-TT--TTS-EEPPPBSSTTPPBS--TT--SSPP----GGG--------PPPP----------------------------------------

Radius of gyration: 30.29 Å; Cα contacts (8 Å, |Δi|>4): 690; chains: 1; bounding box: 93×63×88 Å

Organism: NCBI:txid1259239